Protein AF-A0A928JNK0-F1 (afdb_monomer_lite)

Radius of gyration: 37.3 Å; chains: 1; bounding box: 68×47×113 Å

Foldseek 3Di:
DDDDDDDDDDDDDDDDDDDDPDDDDDDAAFAKEKEADPPPQPFKFKWFAADPVGTQDDPPHHTFDDDDPRMTMDTGNYDGQWMKIHPVPDIDDIGGDPGHQWYQYPVVRDIAGHDPVQDDKDKDKPDDAPFEWADLKDKIKIAIDSFPWKWKDKPPDDTDIDPGMDIDIDRNPPDAQGKIKMKMWGDDSHGIDIDIGIYHHHHQQPPDDDDPLVQDPPQLLNFWHACVVVAPAEAFDDDQAADCVRPAPSQWGIADAPPLDPQQVDEPSLLDAFAAWGTKGWYDYPPDIDIDTDTDDCSCPAPVVSCNNVVPNQQLVDFAKDKDFDDDDSGAFAFQAAPVRAHVVNPPDTDPHGGFKMFMATSNRPAARDIWGADSNRHTDPPPRDHDPDDHDHYDDDNDPWRKHFHYGDDPPGPDDSCLSNDNPTRIDTD

Structure (mmCIF, N/CA/C/O backbone):
data_AF-A0A928JNK0-F1
#
_entry.id   AF-A0A928JNK0-F1
#
loop_
_atom_site.group_PDB
_atom_site.id
_atom_site.type_symbol
_atom_site.label_atom_id
_atom_site.label_alt_id
_atom_site.label_comp_id
_atom_site.label_asym_id
_atom_site.label_entity_id
_atom_site.label_seq_id
_atom_site.pdbx_PDB_ins_code
_atom_site.Cartn_x
_atom_site.Cartn_y
_atom_site.Cartn_z
_atom_site.occupancy
_atom_site.B_iso_or_equiv
_atom_site.auth_seq_id
_atom_site.auth_comp_id
_atom_site.auth_asym_id
_atom_site.auth_atom_id
_atom_site.pdbx_PDB_model_num
ATOM 1 N N . MET A 1 1 ? -33.265 -13.359 -63.920 1.00 35.47 1 MET A N 1
ATOM 2 C CA . MET A 1 1 ? -31.984 -13.894 -64.437 1.00 35.47 1 MET A CA 1
ATOM 3 C C . MET A 1 1 ? -31.058 -12.708 -64.738 1.00 35.47 1 MET A C 1
ATOM 5 O O . MET A 1 1 ? -31.478 -11.873 -65.519 1.00 35.47 1 MET A O 1
ATOM 9 N N . LYS A 1 2 ? -29.859 -12.651 -64.113 1.00 33.97 2 LYS A N 1
ATOM 10 C CA . LYS A 1 2 ? -28.706 -11.711 -64.318 1.00 33.97 2 LYS A CA 1
ATOM 11 C C . LYS A 1 2 ? -28.911 -10.225 -63.901 1.00 33.97 2 LYS A C 1
ATOM 13 O O . LYS A 1 2 ? -29.738 -9.545 -64.480 1.00 33.97 2 LYS A O 1
ATOM 18 N N . ARG A 1 3 ? -28.343 -9.782 -62.752 1.00 37.47 3 ARG A N 1
ATOM 19 C CA . ARG A 1 3 ? -27.064 -9.019 -62.521 1.00 37.47 3 ARG A CA 1
ATOM 20 C C . ARG A 1 3 ? -27.036 -7.651 -63.251 1.00 37.47 3 ARG A C 1
ATOM 22 O O . ARG A 1 3 ? -27.252 -7.631 -64.451 1.00 37.47 3 ARG A O 1
ATOM 29 N N . THR A 1 4 ? -26.735 -6.492 -62.635 1.00 39.19 4 THR A N 1
ATOM 30 C CA . THR A 1 4 ? -25.387 -6.052 -62.173 1.00 39.19 4 THR A CA 1
ATOM 31 C C . THR A 1 4 ? -25.440 -4.692 -61.416 1.00 39.19 4 THR A C 1
ATOM 33 O O . THR A 1 4 ? -26.405 -3.948 -61.537 1.00 39.19 4 THR A O 1
ATOM 36 N N . LYS A 1 5 ? -24.389 -4.415 -60.623 1.00 38.41 5 LYS A N 1
ATOM 37 C CA . LYS A 1 5 ? -24.141 -3.331 -59.645 1.00 38.41 5 LYS A CA 1
ATOM 38 C C . LYS A 1 5 ? -23.676 -1.966 -60.227 1.00 38.41 5 LYS A C 1
ATOM 40 O O . LYS A 1 5 ? -22.937 -1.961 -61.199 1.00 38.41 5 LYS A O 1
ATOM 45 N N . LYS A 1 6 ? -23.997 -0.897 -59.464 1.00 36.81 6 LYS A N 1
ATOM 46 C CA . LYS A 1 6 ? -23.219 0.303 -59.016 1.00 36.81 6 LYS A CA 1
ATOM 47 C C . LYS A 1 6 ? -22.520 1.246 -60.025 1.00 36.81 6 LYS A C 1
ATOM 49 O O . LYS A 1 6 ? -21.613 0.835 -60.735 1.00 36.81 6 LYS A O 1
ATOM 54 N N . ILE A 1 7 ? -22.828 2.548 -59.906 1.00 36.44 7 ILE A N 1
ATOM 55 C CA . ILE A 1 7 ? -22.055 3.725 -60.370 1.00 36.44 7 ILE A CA 1
ATOM 56 C C . ILE A 1 7 ? -22.178 4.847 -59.305 1.00 36.44 7 ILE A C 1
ATOM 58 O O . ILE A 1 7 ? -23.205 4.885 -58.624 1.00 36.44 7 ILE A O 1
ATOM 62 N N . LEU A 1 8 ? -21.180 5.761 -59.269 1.00 30.17 8 LEU A N 1
ATOM 63 C CA . LEU A 1 8 ? -21.179 7.190 -58.833 1.00 30.17 8 LEU A CA 1
ATOM 64 C C . LEU A 1 8 ? -20.460 7.471 -57.478 1.00 30.17 8 LEU A C 1
ATOM 66 O O . LEU A 1 8 ? -20.772 6.789 -56.513 1.00 30.17 8 LEU A O 1
ATOM 70 N N . SER A 1 9 ? -19.561 8.457 -57.257 1.00 30.89 9 SER A N 1
ATOM 71 C CA . SER A 1 9 ? -18.823 9.485 -58.044 1.00 30.89 9 SER A CA 1
ATOM 72 C C . SER A 1 9 ? -17.983 10.380 -57.080 1.00 30.89 9 SER A C 1
ATOM 74 O O . SER A 1 9 ? -18.161 10.263 -55.872 1.00 30.89 9 SER A O 1
ATOM 76 N N . LEU A 1 10 ? -17.208 11.329 -57.653 1.00 27.27 10 LEU A N 1
ATOM 77 C CA . LEU A 1 10 ? -16.464 12.511 -57.128 1.00 27.27 10 LEU A CA 1
ATOM 78 C C . LEU A 1 10 ? -14.962 12.268 -56.854 1.00 27.27 10 LEU A C 1
ATOM 80 O O . LEU A 1 10 ? -14.635 11.466 -55.996 1.00 27.27 10 LEU A O 1
ATOM 84 N N . LEU A 1 11 ? -13.961 12.839 -57.555 1.00 28.47 11 LEU A N 1
ATOM 85 C CA . LEU A 1 11 ? -13.757 14.130 -58.262 1.00 28.47 11 LEU A CA 1
ATOM 86 C C . LEU A 1 11 ? -13.839 15.361 -57.336 1.00 28.47 11 LEU A C 1
ATOM 88 O O . LEU A 1 11 ? -14.940 15.840 -57.097 1.00 28.47 11 LEU A O 1
ATOM 92 N N . LEU A 1 12 ? -12.691 15.887 -56.871 1.00 26.97 12 LEU A N 1
ATOM 93 C CA . LEU A 1 12 ? -12.174 17.223 -57.238 1.00 26.97 12 LEU A CA 1
ATOM 94 C C . LEU A 1 12 ? -10.799 17.504 -56.592 1.00 26.97 12 LEU A C 1
ATOM 96 O O . LEU A 1 12 ? -10.589 17.258 -55.409 1.00 26.97 12 LEU A O 1
ATOM 100 N N . ALA A 1 13 ? -9.878 18.042 -57.388 1.00 29.48 13 ALA A N 1
ATOM 101 C CA . ALA A 1 13 ? -8.554 18.496 -56.988 1.00 29.48 13 ALA A CA 1
ATOM 102 C C . ALA A 1 13 ? -8.532 20.009 -56.680 1.00 29.48 13 ALA A C 1
ATOM 104 O O . ALA A 1 13 ? -9.313 20.767 -57.250 1.00 29.48 13 ALA A O 1
ATOM 105 N N . LEU A 1 14 ? -7.505 20.408 -55.919 1.00 26.11 14 LEU A N 1
ATOM 106 C CA . LEU A 1 14 ? -6.752 21.667 -56.035 1.00 26.11 14 LEU A CA 1
ATOM 107 C C . LEU A 1 14 ? -7.222 22.905 -55.234 1.00 26.11 14 LEU A C 1
ATOM 109 O O . LEU A 1 14 ? -7.941 23.762 -55.738 1.00 26.11 14 LEU A O 1
ATOM 113 N N . VAL A 1 15 ? -6.631 23.079 -54.043 1.00 31.33 15 VAL A N 1
ATOM 114 C CA . VAL A 1 15 ? -6.202 24.389 -53.512 1.00 31.33 15 VAL A CA 1
ATOM 115 C C . VAL A 1 15 ? -4.760 24.246 -52.988 1.00 31.33 15 VAL A C 1
ATOM 117 O O . VAL A 1 15 ? -4.517 23.610 -51.969 1.00 31.33 15 VAL A O 1
ATOM 120 N N . LEU A 1 16 ? -3.808 24.806 -53.742 1.00 30.39 16 LEU A N 1
ATOM 121 C CA . LEU A 1 16 ? -2.449 25.237 -53.346 1.00 30.39 16 LEU A CA 1
ATOM 122 C C . LEU A 1 16 ? -2.613 26.541 -52.518 1.00 30.39 16 LEU A C 1
ATOM 124 O O . LEU A 1 16 ? -3.486 27.329 -52.862 1.00 30.39 16 LEU A O 1
ATOM 128 N N . VAL A 1 17 ? -1.901 26.890 -51.436 1.00 31.12 17 VAL A N 1
ATOM 129 C CA . VAL A 1 17 ? -0.457 26.894 -51.140 1.00 31.12 17 VAL A CA 1
ATOM 130 C C . VAL A 1 17 ? -0.279 26.970 -49.608 1.00 31.12 17 VAL A C 1
ATOM 132 O O . VAL A 1 17 ? -0.845 27.860 -48.977 1.00 31.12 17 VAL A O 1
ATOM 135 N N . VAL A 1 18 ? 0.555 26.106 -49.020 1.00 33.19 18 VAL A N 1
ATOM 136 C CA . VAL A 1 18 ? 1.196 26.343 -47.712 1.00 33.19 18 VAL A CA 1
ATOM 137 C C . VAL A 1 18 ? 2.640 26.744 -47.989 1.00 33.19 18 VAL A C 1
ATOM 139 O O . VAL A 1 18 ? 3.392 25.992 -48.604 1.00 33.19 18 VAL A O 1
ATOM 142 N N . SER A 1 19 ? 3.017 27.939 -47.544 1.00 42.28 19 SER A N 1
ATOM 143 C CA . SER A 1 19 ? 4.398 28.413 -47.533 1.00 42.28 19 SER A CA 1
ATOM 144 C C . SER A 1 19 ? 5.051 27.975 -46.224 1.00 42.28 19 SER A C 1
ATOM 146 O O . SER A 1 19 ? 4.838 28.601 -45.190 1.00 42.28 19 SER A O 1
ATOM 148 N N . ALA A 1 20 ? 5.862 26.923 -46.267 1.00 33.75 20 ALA A N 1
ATOM 149 C CA . ALA A 1 20 ? 6.844 26.630 -45.231 1.00 33.75 20 ALA A CA 1
ATOM 150 C C . ALA A 1 20 ? 8.134 26.195 -45.927 1.00 33.75 20 ALA A C 1
ATOM 152 O O . ALA A 1 20 ? 8.242 25.092 -46.458 1.00 33.75 20 ALA A O 1
ATOM 153 N N . VAL A 1 21 ? 9.095 27.114 -45.978 1.00 40.09 21 VAL A N 1
ATOM 154 C CA . VAL A 1 21 ? 10.462 26.825 -46.405 1.00 40.09 21 VAL A CA 1
ATOM 155 C C . VAL A 1 21 ? 11.101 26.022 -45.276 1.00 40.09 21 VAL A C 1
ATOM 157 O O . VAL A 1 21 ? 11.567 26.592 -44.293 1.00 40.09 21 VAL A O 1
ATOM 160 N N . ALA A 1 22 ? 11.066 24.697 -45.389 1.00 35.72 22 ALA A N 1
ATOM 161 C CA . ALA A 1 22 ? 11.934 23.827 -44.615 1.00 35.72 22 ALA A CA 1
ATOM 162 C C . ALA A 1 22 ? 13.288 23.777 -45.327 1.00 35.72 22 ALA A C 1
ATOM 164 O O . ALA A 1 22 ? 13.383 23.397 -46.495 1.00 35.72 22 ALA A O 1
ATOM 165 N N . SER A 1 23 ? 14.325 24.226 -44.629 1.00 33.88 23 SER A N 1
ATOM 166 C CA . SER A 1 23 ? 15.715 24.121 -45.048 1.00 33.88 23 SER A CA 1
ATOM 167 C C . SER A 1 23 ? 16.048 22.666 -45.385 1.00 33.88 23 SER A C 1
ATOM 169 O O . SER A 1 23 ? 16.068 21.813 -44.503 1.00 33.88 23 SER A O 1
ATOM 171 N N . LEU A 1 24 ? 16.306 22.387 -46.663 1.00 30.36 24 LEU A N 1
ATOM 172 C CA . LEU A 1 24 ? 16.830 21.103 -47.113 1.00 30.36 24 LEU A CA 1
ATOM 173 C C . LEU A 1 24 ? 18.292 20.993 -46.673 1.00 30.36 24 LEU A C 1
ATOM 175 O O . LEU A 1 24 ? 19.160 21.700 -47.187 1.00 30.36 24 LEU A O 1
ATOM 179 N N . THR A 1 25 ? 18.576 20.086 -45.744 1.00 31.62 25 THR A N 1
ATOM 180 C CA . THR A 1 25 ? 19.878 19.427 -45.720 1.00 31.62 25 THR A CA 1
ATOM 181 C C . THR A 1 25 ? 19.952 18.527 -46.952 1.00 31.62 25 THR A C 1
ATOM 183 O O . THR A 1 25 ? 19.058 17.727 -47.221 1.00 31.62 25 THR A O 1
ATOM 186 N N . VAL A 1 26 ? 21.004 18.698 -47.748 1.00 30.39 26 VAL A N 1
ATOM 187 C CA . VAL A 1 26 ? 21.336 17.787 -48.846 1.00 30.39 26 VAL A CA 1
ATOM 188 C C . VAL A 1 26 ? 21.611 16.406 -48.248 1.00 30.39 26 VAL A C 1
ATOM 190 O O . VAL A 1 26 ? 22.567 16.258 -47.492 1.00 30.39 26 VAL A O 1
ATOM 193 N N . SER A 1 27 ? 20.796 15.407 -48.595 1.00 35.88 27 SER A N 1
ATOM 194 C CA . SER A 1 27 ? 21.244 14.013 -48.576 1.00 35.88 27 SER A CA 1
ATOM 195 C C . SER A 1 27 ? 21.870 13.716 -49.936 1.00 35.88 27 SER A C 1
ATOM 197 O O . SER A 1 27 ? 21.255 13.962 -50.975 1.00 35.88 27 SER A O 1
ATOM 199 N N . ALA A 1 28 ? 23.118 13.265 -49.932 1.00 35.50 28 ALA A N 1
ATOM 200 C CA . ALA A 1 28 ? 23.854 12.824 -51.109 1.00 35.50 28 ALA A CA 1
ATOM 201 C C . ALA A 1 28 ? 24.335 11.383 -50.869 1.00 35.50 28 ALA A C 1
ATOM 203 O O . ALA A 1 28 ? 24.699 11.062 -49.741 1.00 35.50 28 ALA A O 1
ATOM 204 N N . ALA A 1 29 ? 24.402 10.588 -51.946 1.00 39.19 29 ALA A N 1
ATOM 205 C CA . ALA A 1 29 ? 24.684 9.141 -52.012 1.00 39.19 29 ALA A CA 1
ATOM 206 C C . ALA A 1 29 ? 23.471 8.228 -51.726 1.00 39.19 29 ALA A C 1
ATOM 208 O O . ALA A 1 29 ? 22.591 8.570 -50.943 1.00 39.19 29 ALA A O 1
ATOM 209 N N . GLY A 1 30 ? 23.376 7.133 -52.489 1.00 56.59 30 GLY A N 1
ATOM 210 C CA . GLY A 1 30 ? 22.155 6.355 -52.701 1.00 56.59 30 GLY A CA 1
ATOM 211 C C . GLY A 1 30 ? 21.660 5.656 -51.439 1.00 56.59 30 GLY A C 1
ATOM 212 O O . GLY A 1 30 ? 22.427 5.004 -50.750 1.00 56.59 30 GLY A O 1
ATOM 213 N N . ASP A 1 31 ? 20.373 5.813 -51.160 1.00 75.38 31 ASP A N 1
ATOM 214 C CA . ASP A 1 31 ? 19.488 4.911 -50.426 1.00 75.38 31 ASP A CA 1
ATOM 215 C C . ASP A 1 31 ? 20.121 3.638 -49.810 1.00 75.38 31 ASP A C 1
ATOM 217 O O . ASP A 1 31 ? 20.503 2.704 -50.523 1.00 75.38 31 ASP A O 1
ATOM 221 N N . THR A 1 32 ? 20.185 3.607 -48.472 1.00 86.50 32 THR A N 1
ATOM 222 C CA . THR A 1 32 ? 20.810 2.561 -47.642 1.00 86.50 32 THR A CA 1
ATOM 223 C C . THR A 1 32 ? 20.149 1.188 -47.803 1.00 86.50 32 THR A C 1
ATOM 225 O O . THR A 1 32 ? 18.921 1.070 -47.798 1.00 86.50 32 THR A O 1
ATOM 228 N N . VAL A 1 33 ? 20.983 0.146 -47.870 1.00 90.75 33 VAL A N 1
ATOM 229 C CA . VAL A 1 33 ? 20.588 -1.268 -47.844 1.00 90.75 33 VAL A CA 1
ATOM 230 C C . VAL A 1 33 ? 20.939 -1.904 -46.500 1.00 90.75 33 VAL A C 1
ATOM 232 O O . VAL A 1 33 ? 21.966 -1.574 -45.894 1.00 90.75 33 VAL A O 1
ATOM 235 N N . TYR A 1 34 ? 20.103 -2.840 -46.054 1.00 92.56 34 TYR A N 1
ATOM 236 C CA . TYR A 1 34 ? 20.255 -3.532 -44.780 1.00 92.56 34 TYR A CA 1
ATOM 237 C C . TYR A 1 34 ? 20.351 -5.040 -44.976 1.00 92.56 34 TYR A C 1
ATOM 239 O O . TYR A 1 34 ? 19.855 -5.601 -45.956 1.00 92.56 34 TYR A O 1
ATOM 247 N N . VAL A 1 35 ? 20.989 -5.704 -44.022 1.00 95.38 35 VAL A N 1
ATOM 248 C CA . VAL A 1 35 ? 21.087 -7.159 -43.998 1.00 95.38 35 VAL A CA 1
ATOM 249 C C . VAL A 1 35 ? 20.994 -7.672 -42.565 1.00 95.38 35 VAL A C 1
ATOM 251 O O . VAL A 1 35 ? 21.669 -7.135 -41.685 1.00 95.38 35 VAL A O 1
ATOM 254 N N . ARG A 1 36 ? 20.177 -8.704 -42.323 1.00 94.81 36 ARG A N 1
ATOM 255 C CA . ARG A 1 36 ? 20.160 -9.455 -41.057 1.00 94.81 36 ARG A CA 1
ATOM 256 C C . ARG A 1 36 ? 20.930 -10.754 -41.239 1.00 94.81 36 ARG A C 1
ATOM 258 O O . ARG A 1 36 ? 20.674 -11.509 -42.178 1.00 94.81 36 ARG A O 1
ATOM 265 N N . VAL A 1 37 ? 21.887 -11.005 -40.352 1.00 94.19 37 VAL A N 1
ATOM 266 C CA . VAL A 1 37 ? 22.754 -12.188 -40.402 1.00 94.19 37 VAL A CA 1
ATOM 267 C C . VAL A 1 37 ? 22.601 -13.033 -39.133 1.00 94.19 37 VAL A C 1
ATOM 269 O O . VAL A 1 37 ? 22.407 -12.469 -38.053 1.00 94.19 37 VAL A O 1
ATOM 272 N N . PRO A 1 38 ? 22.732 -14.372 -39.212 1.00 90.38 38 PRO A N 1
ATOM 273 C CA . PRO A 1 38 ? 22.778 -15.206 -38.017 1.00 90.38 38 PRO A CA 1
ATOM 274 C C . PRO A 1 38 ? 24.017 -14.879 -37.177 1.00 90.38 38 PRO A C 1
ATOM 276 O O . PRO A 1 38 ? 25.054 -14.466 -37.699 1.00 90.38 38 PRO A O 1
ATOM 279 N N . SER A 1 39 ? 23.947 -15.125 -35.867 1.00 86.00 39 SER A N 1
ATOM 280 C CA . SER A 1 39 ? 25.009 -14.766 -34.909 1.00 86.00 39 SER A CA 1
ATOM 281 C C . SER A 1 39 ? 26.390 -15.358 -35.235 1.00 86.00 39 SER A C 1
ATOM 283 O O . SER A 1 39 ? 27.415 -14.792 -34.857 1.00 86.00 39 SER A O 1
ATOM 285 N N . SER A 1 40 ? 26.437 -16.472 -35.969 1.00 89.31 40 SER A N 1
ATOM 286 C CA . SER A 1 40 ? 27.665 -17.138 -36.415 1.00 89.31 40 SER A CA 1
ATOM 287 C C . SER A 1 40 ? 28.271 -16.567 -37.705 1.00 89.31 40 SER A C 1
ATOM 289 O O . SER A 1 40 ? 29.380 -16.957 -38.068 1.00 89.31 40 SER A O 1
ATOM 291 N N . TYR A 1 41 ? 27.581 -15.660 -38.407 1.00 91.94 41 TYR A N 1
ATOM 292 C CA . TYR A 1 41 ? 27.995 -15.182 -39.732 1.00 91.94 41 TYR A CA 1
ATOM 293 C C . TYR A 1 41 ? 29.171 -14.196 -39.689 1.00 91.94 41 TYR A C 1
ATOM 295 O O . TYR A 1 41 ? 29.919 -14.088 -40.663 1.00 91.94 41 TYR A O 1
ATOM 303 N N . GLY A 1 42 ? 29.360 -13.496 -38.566 1.00 92.44 42 GLY A N 1
ATOM 304 C CA . GLY A 1 42 ? 30.322 -12.398 -38.448 1.00 92.44 42 GLY A CA 1
ATOM 305 C C . GLY A 1 42 ? 29.901 -11.150 -39.236 1.00 92.44 42 GLY A C 1
ATOM 306 O O . GLY A 1 42 ? 28.784 -11.067 -39.740 1.00 92.44 42 GLY A O 1
ATOM 307 N N . THR A 1 43 ? 30.795 -10.161 -39.334 1.00 95.62 43 THR A N 1
ATOM 308 C CA . THR A 1 43 ? 30.509 -8.892 -40.027 1.00 95.62 43 THR A CA 1
ATOM 309 C C . THR A 1 43 ? 30.413 -9.101 -41.545 1.00 95.62 43 THR A C 1
ATOM 311 O O . THR A 1 43 ? 31.413 -9.492 -42.156 1.00 95.62 43 THR A O 1
ATOM 314 N N . PRO A 1 44 ? 29.258 -8.820 -42.180 1.00 97.75 44 PRO A N 1
ATOM 315 C CA . PRO A 1 44 ? 29.111 -8.928 -43.624 1.00 97.75 44 PRO A CA 1
ATOM 316 C C . PRO A 1 44 ? 29.773 -7.749 -44.357 1.00 97.75 44 PRO A C 1
ATOM 318 O O . PRO A 1 44 ? 29.837 -6.627 -43.856 1.00 97.75 44 PRO A O 1
ATOM 321 N N . ASN A 1 45 ? 30.213 -8.004 -45.585 1.00 98.06 45 ASN A N 1
ATOM 322 C CA . ASN A 1 45 ? 30.535 -7.020 -46.608 1.00 98.06 45 ASN A CA 1
ATOM 323 C C . ASN A 1 45 ? 29.366 -6.900 -47.593 1.00 98.06 45 ASN A C 1
ATOM 325 O O . ASN A 1 45 ? 28.747 -7.910 -47.944 1.00 98.06 45 ASN A O 1
ATOM 329 N N . CYS A 1 46 ? 29.128 -5.687 -48.093 1.00 97.31 46 CYS A N 1
ATOM 330 C CA . CYS A 1 46 ? 28.193 -5.405 -49.179 1.00 97.31 46 CYS A CA 1
ATOM 331 C C . CYS A 1 46 ? 28.962 -5.114 -50.475 1.00 97.31 46 CYS A C 1
ATOM 333 O O . CYS A 1 46 ? 29.839 -4.245 -50.502 1.00 97.31 46 CYS A O 1
ATOM 335 N N . TYR A 1 47 ? 28.637 -5.838 -51.546 1.00 97.12 47 TYR A N 1
ATOM 336 C CA . TYR A 1 47 ? 29.155 -5.606 -52.895 1.00 97.12 47 TYR A CA 1
ATOM 337 C C . TYR A 1 47 ? 27.993 -5.326 -53.850 1.00 97.12 47 TYR A C 1
ATOM 339 O O . TYR A 1 47 ? 27.108 -6.166 -53.989 1.00 97.12 47 TYR A O 1
ATOM 347 N N . MET A 1 48 ? 27.995 -4.164 -54.512 1.00 95.44 48 MET A N 1
ATOM 348 C CA . MET A 1 48 ? 26.908 -3.718 -55.395 1.00 95.44 48 MET A CA 1
ATOM 349 C C . MET A 1 48 ? 27.419 -3.311 -56.783 1.00 95.44 48 MET A C 1
ATOM 351 O O . MET A 1 48 ? 28.505 -2.734 -56.908 1.00 95.44 48 MET A O 1
ATOM 355 N N . TRP A 1 49 ? 26.646 -3.614 -57.836 1.00 95.50 49 TRP A N 1
ATOM 356 C CA . TRP A 1 49 ? 27.035 -3.330 -59.226 1.00 95.50 49 TRP A CA 1
ATOM 357 C C . TRP A 1 49 ? 25.854 -3.187 -60.201 1.00 95.50 49 TRP A C 1
ATOM 359 O O . TRP A 1 49 ? 24.767 -3.736 -60.004 1.00 95.50 49 TRP A O 1
ATOM 369 N N . ASN A 1 50 ? 26.105 -2.490 -61.314 1.00 93.38 50 ASN A N 1
ATOM 370 C CA . ASN A 1 50 ? 25.241 -2.458 -62.506 1.00 93.38 50 ASN A CA 1
ATOM 371 C C . ASN A 1 50 ? 25.823 -3.289 -63.660 1.00 93.38 50 ASN A C 1
ATOM 373 O O . ASN A 1 50 ? 25.085 -3.857 -64.460 1.00 93.38 50 ASN A O 1
ATOM 377 N N . SER A 1 51 ? 27.155 -3.344 -63.767 1.00 92.69 51 SER A N 1
ATOM 378 C CA . SER A 1 51 ? 27.889 -4.105 -64.787 1.00 92.69 51 SER A CA 1
ATOM 379 C C . SER A 1 51 ? 29.325 -4.389 -64.326 1.00 92.69 51 SER A C 1
ATOM 381 O O . SER A 1 51 ? 29.764 -3.869 -63.303 1.00 92.69 51 SER A O 1
ATOM 383 N N . SER A 1 52 ? 30.093 -5.168 -65.095 1.00 86.75 52 SER A N 1
ATOM 384 C CA . SER A 1 52 ? 31.488 -5.517 -64.772 1.00 86.75 52 SER A CA 1
ATOM 385 C C . SER A 1 52 ? 32.474 -4.340 -64.770 1.00 86.75 52 SER A C 1
ATOM 387 O O . SER A 1 52 ? 33.625 -4.525 -64.383 1.00 86.75 52 SER A O 1
ATOM 389 N N . SER A 1 53 ? 32.064 -3.152 -65.210 1.00 90.06 53 SER A N 1
ATOM 390 C CA . SER A 1 53 ? 32.857 -1.916 -65.141 1.00 90.06 53 SER A CA 1
ATOM 391 C C . SER A 1 53 ? 32.182 -0.821 -64.310 1.00 90.06 53 SER A C 1
ATOM 393 O O . SER A 1 53 ? 32.662 0.309 -64.303 1.00 90.06 53 SER A O 1
ATOM 395 N N . ASP A 1 54 ? 31.046 -1.127 -63.678 1.00 92.69 54 ASP A N 1
ATOM 396 C CA . ASP A 1 54 ? 30.265 -0.187 -62.876 1.00 92.69 54 ASP A CA 1
ATOM 397 C C . ASP A 1 54 ? 29.874 -0.830 -61.542 1.00 92.69 54 ASP A C 1
ATOM 399 O O . ASP A 1 54 ? 28.757 -1.331 -61.370 1.00 92.69 54 ASP A O 1
ATOM 403 N N . GLN A 1 55 ? 30.844 -0.857 -60.632 1.00 94.06 55 GLN A N 1
ATOM 404 C CA . GLN A 1 55 ? 30.705 -1.303 -59.250 1.00 94.06 55 GLN A CA 1
ATOM 405 C C . GLN A 1 55 ? 30.832 -0.128 -58.288 1.00 94.06 55 GLN A C 1
ATOM 407 O O . GLN A 1 55 ? 31.482 0.866 -58.613 1.00 94.06 55 GLN A O 1
ATOM 412 N N . ASP A 1 56 ? 30.282 -0.278 -57.086 1.00 92.25 56 ASP A N 1
ATOM 413 C CA . ASP A 1 56 ? 30.513 0.686 -56.008 1.00 92.25 56 ASP A CA 1
ATOM 414 C C . ASP A 1 56 ? 31.975 0.669 -55.549 1.00 92.25 56 ASP A C 1
ATOM 416 O O . ASP A 1 56 ? 32.689 1.670 -55.587 1.00 92.25 56 ASP A O 1
ATOM 420 N N . VAL A 1 57 ? 32.453 -0.528 -55.207 1.00 93.56 57 VAL A N 1
ATOM 421 C CA . VAL A 1 57 ? 33.843 -0.815 -54.852 1.00 93.56 57 VAL A CA 1
ATOM 422 C C . VAL A 1 57 ? 34.248 -2.178 -55.414 1.00 93.56 57 VAL A C 1
ATOM 424 O O . VAL A 1 57 ? 33.402 -2.995 -55.779 1.00 93.56 57 VAL A O 1
ATOM 427 N N . ALA A 1 58 ? 35.553 -2.446 -55.489 1.00 95.00 58 ALA A N 1
ATOM 428 C CA . ALA A 1 58 ? 36.049 -3.748 -55.924 1.00 95.00 58 ALA A CA 1
ATOM 429 C C . ALA A 1 58 ? 35.599 -4.876 -54.975 1.00 95.00 58 ALA A C 1
ATOM 431 O O . ALA A 1 58 ? 35.416 -4.674 -53.774 1.00 95.00 58 ALA A O 1
ATOM 432 N N . TRP A 1 59 ? 35.463 -6.085 -55.521 1.00 94.75 59 TRP A N 1
ATOM 433 C CA . TRP A 1 59 ? 35.239 -7.298 -54.732 1.00 94.75 59 TRP A CA 1
ATOM 434 C C . TRP A 1 59 ? 36.311 -7.435 -53.623 1.00 94.75 59 TRP A C 1
ATOM 436 O O . TRP A 1 59 ? 37.490 -7.228 -53.930 1.00 94.75 59 TRP A O 1
ATOM 446 N N . PRO A 1 60 ? 35.964 -7.789 -52.363 1.00 96.19 60 PRO A N 1
ATOM 447 C CA . PRO A 1 60 ? 34.689 -8.343 -51.884 1.00 96.19 60 PRO A CA 1
ATOM 448 C C . PRO A 1 60 ? 33.655 -7.326 -51.378 1.00 96.19 60 PRO A C 1
ATOM 450 O O . PRO A 1 60 ? 32.744 -7.704 -50.646 1.00 96.19 60 PRO A O 1
ATOM 453 N N . GLY A 1 61 ? 33.755 -6.049 -51.742 1.00 96.19 61 GLY A N 1
ATOM 454 C CA . GLY A 1 61 ? 32.845 -5.033 -51.215 1.00 96.19 61 GLY A CA 1
ATOM 455 C C . GLY A 1 61 ? 33.404 -4.300 -49.996 1.00 96.19 61 GLY A C 1
ATOM 456 O O . GLY A 1 61 ? 34.599 -4.355 -49.700 1.00 96.19 61 GLY A O 1
ATOM 457 N N . THR A 1 62 ? 32.528 -3.594 -49.284 1.00 96.00 62 THR A N 1
ATOM 458 C CA . THR A 1 62 ? 32.857 -2.864 -48.050 1.00 96.00 62 THR A CA 1
ATOM 459 C C . THR A 1 62 ? 32.179 -3.510 -46.849 1.00 96.00 62 THR A C 1
ATOM 461 O O . THR A 1 62 ? 31.005 -3.865 -46.928 1.00 96.00 62 THR A O 1
ATOM 464 N N . ALA A 1 63 ? 32.905 -3.628 -45.735 1.00 97.12 63 ALA A N 1
ATOM 465 C CA . ALA A 1 63 ? 32.346 -4.088 -44.467 1.00 97.12 63 ALA A CA 1
ATOM 466 C C . ALA A 1 63 ? 31.188 -3.182 -44.023 1.00 97.12 63 ALA A C 1
ATOM 468 O O . ALA A 1 63 ? 31.309 -1.956 -44.026 1.00 97.12 63 ALA A O 1
ATOM 469 N N . MET A 1 64 ? 30.067 -3.792 -43.656 1.00 96.69 64 MET A N 1
ATOM 470 C CA . MET A 1 64 ? 28.850 -3.083 -43.273 1.00 96.69 64 MET A CA 1
ATOM 471 C C . MET A 1 64 ? 28.906 -2.615 -41.811 1.00 96.69 64 MET A C 1
ATOM 473 O O . MET A 1 64 ? 29.625 -3.181 -40.984 1.00 96.69 64 MET A O 1
ATOM 477 N N . THR A 1 65 ? 28.119 -1.590 -41.478 1.00 93.19 65 THR A N 1
ATOM 478 C CA . THR A 1 65 ? 28.053 -1.018 -40.121 1.00 93.19 65 THR A CA 1
ATOM 479 C C . THR A 1 65 ? 26.998 -1.739 -39.289 1.00 93.19 65 THR A C 1
ATOM 481 O O . THR A 1 65 ? 25.864 -1.873 -39.737 1.00 93.19 65 THR A O 1
ATOM 484 N N . ALA A 1 66 ? 27.339 -2.190 -38.080 1.00 88.62 66 ALA A N 1
ATOM 485 C CA . ALA A 1 66 ? 26.387 -2.848 -37.182 1.00 88.62 66 ALA A CA 1
ATOM 486 C C . ALA A 1 66 ? 25.384 -1.848 -36.577 1.00 88.62 66 ALA A C 1
ATOM 488 O O . ALA A 1 66 ? 25.789 -0.775 -36.126 1.00 88.62 66 ALA A O 1
ATOM 489 N N . LEU A 1 67 ? 24.103 -2.227 -36.522 1.00 79.94 67 LEU A N 1
ATOM 490 C CA . LEU A 1 67 ? 23.026 -1.449 -35.891 1.00 79.94 67 LEU A CA 1
ATOM 491 C C . LEU A 1 67 ? 22.497 -2.074 -34.586 1.00 79.94 67 LEU A C 1
ATOM 493 O O . LEU A 1 67 ? 21.943 -1.357 -33.760 1.00 79.94 67 LEU A O 1
ATOM 497 N N . GLY A 1 68 ? 22.701 -3.379 -34.381 1.00 77.88 68 GLY A N 1
ATOM 498 C CA . GLY A 1 68 ? 22.123 -4.151 -33.271 1.00 77.88 68 GLY A CA 1
ATOM 499 C C . GLY A 1 68 ? 21.329 -5.353 -33.789 1.00 77.88 68 GLY A C 1
ATOM 500 O O . GLY A 1 68 ? 21.039 -5.417 -34.980 1.00 77.88 68 GLY A O 1
ATOM 501 N N . ASP A 1 69 ? 21.051 -6.336 -32.927 1.00 80.50 69 ASP A N 1
ATOM 502 C CA . ASP A 1 69 ? 20.194 -7.504 -33.219 1.00 80.50 69 ASP A CA 1
ATOM 503 C C . ASP A 1 69 ? 20.499 -8.240 -34.543 1.00 80.50 69 ASP A C 1
ATOM 505 O O . ASP A 1 69 ? 19.615 -8.718 -35.249 1.00 80.50 69 ASP A O 1
ATOM 509 N N . GLY A 1 70 ? 21.786 -8.326 -34.900 1.00 86.25 70 GLY A N 1
ATOM 510 C CA . GLY A 1 70 ? 22.247 -8.995 -36.123 1.00 86.25 70 GLY A CA 1
ATOM 511 C C . GLY A 1 70 ? 22.013 -8.211 -37.421 1.00 86.25 70 GLY A C 1
ATOM 512 O O . GLY A 1 70 ? 22.278 -8.751 -38.494 1.00 86.25 70 GLY A O 1
ATOM 513 N N . VAL A 1 71 ? 21.555 -6.955 -37.348 1.00 91.19 71 VAL A N 1
ATOM 514 C CA . VAL A 1 71 ? 21.307 -6.083 -38.505 1.00 91.19 71 VAL A CA 1
ATOM 515 C C . VAL A 1 71 ? 22.513 -5.189 -38.800 1.00 91.19 71 VAL A C 1
ATOM 517 O O . VAL A 1 71 ? 23.090 -4.556 -37.908 1.00 91.19 71 VAL A O 1
ATOM 520 N N . TYR A 1 72 ? 22.876 -5.114 -40.080 1.00 93.62 72 TYR A N 1
ATOM 521 C CA . TYR A 1 72 ? 23.967 -4.298 -40.605 1.00 93.62 72 TYR A CA 1
ATOM 522 C C . TYR A 1 72 ? 23.491 -3.412 -41.761 1.00 93.62 72 TYR A C 1
ATOM 524 O O . TYR A 1 72 ? 22.589 -3.794 -42.504 1.00 93.62 72 TYR A O 1
ATOM 532 N N . SER A 1 73 ? 24.124 -2.251 -41.948 1.00 92.81 73 SER A N 1
ATOM 533 C CA . SER A 1 73 ? 23.776 -1.268 -42.983 1.00 92.81 73 SER A CA 1
ATOM 534 C C . SER A 1 73 ? 24.946 -0.894 -43.898 1.00 92.81 73 SER A C 1
ATOM 536 O O . SER A 1 73 ? 26.116 -0.903 -43.497 1.00 92.81 73 SER A O 1
ATOM 538 N N . TYR A 1 74 ? 24.618 -0.548 -45.145 1.00 92.62 74 TYR A N 1
ATOM 539 C CA . TYR A 1 74 ? 25.544 0.021 -46.123 1.00 92.62 74 TYR A CA 1
ATOM 540 C C . TYR A 1 74 ? 24.850 1.085 -46.975 1.00 92.62 74 TYR A C 1
ATOM 542 O O . TYR A 1 74 ? 23.774 0.843 -47.518 1.00 92.62 74 TYR A O 1
ATOM 550 N N . THR A 1 75 ? 25.479 2.250 -47.113 1.00 91.12 75 THR A N 1
ATOM 551 C CA . THR A 1 75 ? 24.996 3.338 -47.971 1.00 91.12 75 THR A CA 1
ATOM 552 C C . THR A 1 75 ? 25.872 3.399 -49.223 1.00 91.12 75 THR A C 1
ATOM 554 O O . THR A 1 75 ? 27.028 3.824 -49.115 1.00 91.12 75 THR A O 1
ATOM 557 N N . PRO A 1 76 ? 25.377 2.953 -50.390 1.00 88.38 76 PRO A N 1
ATOM 558 C CA . PRO A 1 76 ? 26.165 2.959 -51.613 1.00 88.38 76 PRO A CA 1
ATOM 559 C C . PRO A 1 76 ? 26.432 4.372 -52.146 1.00 88.38 76 PRO A C 1
ATOM 561 O O . PRO A 1 76 ? 25.663 5.309 -51.921 1.00 88.38 76 PRO A O 1
ATOM 564 N N . SER A 1 77 ? 27.499 4.548 -52.932 1.00 87.62 77 SER A N 1
ATOM 565 C CA . SER A 1 77 ? 27.851 5.873 -53.484 1.00 87.62 77 SER A CA 1
ATOM 566 C C . SER A 1 77 ? 26.809 6.438 -54.466 1.00 87.62 77 SER A C 1
ATOM 568 O O . SER A 1 77 ? 26.752 7.649 -54.697 1.00 87.62 77 SER A O 1
ATOM 570 N N . LYS A 1 78 ? 25.971 5.565 -55.039 1.00 86.06 78 LYS A N 1
ATOM 571 C CA . LYS A 1 78 ? 24.888 5.845 -55.998 1.00 86.06 78 LYS A CA 1
ATOM 572 C C . LYS A 1 78 ? 23.942 4.636 -56.092 1.00 86.06 78 LYS A C 1
ATOM 574 O O . LYS A 1 78 ? 24.112 3.658 -55.377 1.00 86.06 78 LYS A O 1
ATOM 579 N N . SER A 1 79 ? 22.960 4.672 -56.992 1.00 85.75 79 SER A N 1
ATOM 580 C CA . SER A 1 79 ? 22.052 3.539 -57.225 1.00 85.75 79 SER A CA 1
ATOM 581 C C . SER A 1 79 ? 22.712 2.402 -58.020 1.00 85.75 79 SER A C 1
ATOM 583 O O . SER A 1 79 ? 23.351 2.640 -59.051 1.00 85.75 79 SER A O 1
ATOM 585 N N . PHE A 1 80 ? 22.483 1.164 -57.579 1.00 90.38 80 PHE A N 1
ATOM 586 C CA . PHE A 1 80 ? 22.931 -0.066 -58.239 1.00 90.38 80 PHE A CA 1
ATOM 587 C C . PHE A 1 80 ? 21.767 -1.040 -58.453 1.00 90.38 80 PHE A C 1
ATOM 589 O O . PHE A 1 80 ? 20.773 -0.977 -57.741 1.00 90.38 80 PHE A O 1
ATOM 596 N N . ALA A 1 81 ? 21.877 -1.936 -59.432 1.00 92.62 81 ALA A N 1
ATOM 597 C CA . ALA A 1 81 ? 20.836 -2.909 -59.760 1.00 92.62 81 ALA A CA 1
ATOM 598 C C . ALA A 1 81 ? 20.978 -4.233 -58.996 1.00 92.62 81 ALA A C 1
ATOM 600 O O . ALA A 1 81 ? 19.988 -4.941 -58.823 1.00 92.62 81 ALA A O 1
ATOM 601 N N . ASN A 1 82 ? 22.190 -4.579 -58.557 1.00 95.00 82 ASN A N 1
ATOM 602 C CA . ASN A 1 82 ? 22.486 -5.878 -57.957 1.00 95.00 82 ASN A CA 1
ATOM 603 C C . ASN A 1 82 ? 23.308 -5.737 -56.674 1.00 95.00 82 ASN A C 1
ATOM 605 O O . ASN A 1 82 ? 24.062 -4.771 -56.525 1.00 95.00 82 ASN A O 1
ATOM 609 N N . VAL A 1 83 ? 23.183 -6.722 -55.783 1.00 96.50 83 VAL A N 1
ATOM 610 C CA . VAL A 1 83 ? 23.889 -6.798 -54.500 1.00 96.50 83 VAL A CA 1
ATOM 611 C C . VAL A 1 83 ? 24.276 -8.238 -54.141 1.00 96.50 83 VAL A C 1
ATOM 613 O O . VAL A 1 83 ? 23.542 -9.184 -54.425 1.00 96.50 83 VAL A O 1
ATOM 616 N N . ILE A 1 84 ? 25.436 -8.399 -53.501 1.00 97.81 84 ILE A N 1
ATOM 617 C CA . ILE A 1 84 ? 25.880 -9.617 -52.813 1.00 97.81 84 ILE A CA 1
ATOM 618 C C . ILE A 1 84 ? 26.281 -9.252 -51.385 1.00 97.81 84 ILE A C 1
ATOM 620 O O . ILE A 1 84 ? 27.057 -8.314 -51.173 1.00 97.81 84 ILE A O 1
ATOM 624 N N . PHE A 1 85 ? 25.831 -10.061 -50.426 1.00 98.19 85 PHE A N 1
ATOM 625 C CA . PHE A 1 85 ? 26.331 -10.039 -49.052 1.00 98.19 85 PHE A CA 1
ATOM 626 C C . PHE A 1 85 ? 27.286 -11.212 -48.837 1.00 98.19 85 PHE A C 1
ATOM 628 O O . PHE A 1 85 ? 26.946 -12.357 -49.135 1.00 98.19 85 PHE A O 1
ATOM 635 N N . ASN A 1 86 ? 28.487 -10.950 -48.322 1.00 97.56 86 ASN A N 1
ATOM 636 C CA . ASN A 1 86 ? 29.506 -11.980 -48.088 1.00 97.56 86 ASN A CA 1
ATOM 637 C C . ASN A 1 86 ? 30.280 -11.728 -46.792 1.00 97.56 86 ASN A C 1
ATOM 639 O O . ASN A 1 86 ? 30.342 -10.600 -46.334 1.00 97.56 86 ASN A O 1
ATOM 643 N N . ASN A 1 87 ? 30.919 -12.745 -46.221 1.00 96.12 87 ASN A N 1
ATOM 644 C CA . ASN A 1 87 ? 31.831 -12.587 -45.074 1.00 96.12 87 ASN A CA 1
ATOM 645 C C . ASN A 1 87 ? 33.275 -13.016 -45.412 1.00 96.12 87 ASN A C 1
ATOM 647 O O . ASN A 1 87 ? 34.050 -13.400 -44.538 1.00 96.12 87 ASN A O 1
ATOM 651 N N . GLY A 1 88 ? 33.626 -13.031 -46.704 1.00 92.75 88 GLY A N 1
ATOM 652 C CA . GLY A 1 88 ? 34.898 -13.548 -47.218 1.00 92.75 88 GLY A CA 1
ATOM 653 C C . GLY A 1 88 ? 35.008 -15.080 -47.287 1.00 92.75 88 GLY A C 1
ATOM 654 O O . GLY A 1 88 ? 35.882 -15.575 -47.994 1.00 92.75 88 GLY A O 1
ATOM 655 N N . SER A 1 89 ? 34.126 -15.827 -46.611 1.00 91.69 89 SER A N 1
ATOM 656 C CA . SER A 1 89 ? 34.081 -17.303 -46.651 1.00 91.69 89 SER A CA 1
ATOM 657 C C . SER A 1 89 ? 32.801 -17.847 -47.298 1.00 91.69 89 SER A C 1
ATOM 659 O O . SER A 1 89 ? 32.846 -18.837 -48.023 1.00 91.69 89 SER A O 1
ATOM 661 N N . ALA A 1 90 ? 31.667 -17.192 -47.053 1.00 94.31 90 ALA A N 1
ATOM 662 C CA . ALA A 1 90 ? 30.351 -17.473 -47.614 1.00 94.31 90 ALA A CA 1
ATOM 663 C C . ALA A 1 90 ? 29.780 -16.211 -48.281 1.00 94.31 90 ALA A C 1
ATOM 665 O O . ALA A 1 90 ? 30.184 -15.091 -47.952 1.00 94.31 90 ALA A O 1
ATOM 666 N N . GLN A 1 91 ? 28.852 -16.401 -49.223 1.00 96.69 91 GLN A N 1
ATOM 667 C CA . GLN A 1 91 ? 28.171 -15.321 -49.939 1.00 96.69 91 GLN A CA 1
ATOM 668 C C . GLN A 1 91 ? 26.762 -15.730 -50.382 1.00 96.69 91 GLN A C 1
ATOM 670 O O . GLN A 1 91 ? 26.481 -16.921 -50.545 1.00 96.69 91 GLN A O 1
ATOM 675 N N . THR A 1 92 ? 25.904 -14.743 -50.632 1.00 97.50 92 THR A N 1
ATOM 676 C CA . THR A 1 92 ? 24.630 -14.933 -51.339 1.00 97.50 92 THR A CA 1
ATOM 677 C C . THR A 1 92 ? 24.852 -15.213 -52.832 1.00 97.50 92 THR A C 1
ATOM 679 O O . THR A 1 92 ? 25.947 -15.019 -53.361 1.00 97.50 92 THR A O 1
ATOM 682 N N . ALA A 1 93 ? 23.800 -15.643 -53.534 1.00 96.19 93 ALA A N 1
ATOM 683 C CA . ALA A 1 93 ? 23.756 -15.536 -54.993 1.00 96.19 93 ALA A CA 1
ATOM 684 C C . ALA A 1 93 ? 23.675 -14.058 -55.430 1.00 96.19 93 ALA A C 1
ATOM 686 O O . ALA A 1 93 ? 23.542 -13.167 -54.587 1.00 96.19 93 ALA A O 1
ATOM 687 N N . ASP A 1 94 ? 23.714 -13.809 -56.739 1.00 97.00 94 ASP A N 1
ATOM 688 C CA . ASP A 1 94 ? 23.477 -12.482 -57.309 1.00 97.00 94 ASP A CA 1
ATOM 689 C C . ASP A 1 94 ? 22.021 -12.067 -57.042 1.00 97.00 94 ASP A C 1
ATOM 691 O O . ASP A 1 94 ? 21.086 -12.626 -57.625 1.00 97.00 94 ASP A O 1
ATOM 695 N N . LEU A 1 95 ? 21.819 -11.105 -56.138 1.00 97.06 95 LEU A N 1
ATOM 696 C CA . LEU A 1 95 ? 20.496 -10.588 -55.797 1.00 97.06 95 LEU A CA 1
ATOM 697 C C . LEU A 1 95 ? 20.211 -9.322 -56.602 1.00 97.06 95 LEU A C 1
ATOM 699 O O . LEU A 1 95 ? 21.073 -8.455 -56.736 1.00 97.06 95 LEU A O 1
ATOM 703 N N . VAL A 1 96 ? 18.973 -9.176 -57.072 1.00 94.50 96 VAL A N 1
ATOM 704 C CA . VAL A 1 96 ? 18.472 -7.892 -57.580 1.00 94.50 96 VAL A CA 1
ATOM 705 C C . VAL A 1 96 ? 18.213 -6.984 -56.380 1.00 94.50 96 VAL A C 1
ATOM 707 O O . VAL A 1 96 ? 17.503 -7.391 -55.462 1.00 94.50 96 VAL A O 1
ATOM 710 N N . TYR A 1 97 ? 18.776 -5.774 -56.378 1.00 91.00 97 TYR A N 1
ATOM 711 C CA . TYR A 1 97 ? 18.559 -4.793 -55.316 1.00 91.00 97 TYR A CA 1
ATOM 712 C C . TYR A 1 97 ? 17.178 -4.133 -55.492 1.00 91.00 97 TYR A C 1
ATOM 714 O O . TYR A 1 97 ? 16.962 -3.454 -56.500 1.00 91.00 97 TYR A O 1
ATOM 722 N N . PRO A 1 98 ? 16.232 -4.316 -54.549 1.00 85.62 98 PRO A N 1
ATOM 723 C CA . PRO A 1 98 ? 14.874 -3.779 -54.677 1.00 85.62 98 PRO A CA 1
ATOM 724 C C . PRO A 1 98 ? 14.771 -2.258 -54.475 1.00 85.62 98 PRO A C 1
ATOM 726 O O . PRO A 1 98 ? 13.733 -1.680 -54.797 1.00 85.62 98 PRO A O 1
ATOM 729 N N . GLY A 1 99 ? 15.825 -1.605 -53.976 1.00 80.25 99 GLY A N 1
ATOM 730 C CA . GLY A 1 99 ? 15.856 -0.172 -53.678 1.00 80.25 99 GLY A CA 1
ATOM 731 C C . GLY A 1 99 ? 15.995 0.124 -52.184 1.00 80.25 99 GLY A C 1
ATOM 732 O O . GLY A 1 99 ? 16.233 -0.778 -51.385 1.00 80.25 99 GLY A O 1
ATOM 733 N N . ALA A 1 100 ? 15.864 1.406 -51.833 1.00 75.56 100 ALA A N 1
ATOM 734 C CA . ALA A 1 100 ? 16.052 1.940 -50.483 1.00 75.56 100 ALA A CA 1
ATOM 735 C C . ALA A 1 100 ? 15.291 1.201 -49.393 1.00 75.56 100 ALA A C 1
ATOM 737 O O . ALA A 1 100 ? 14.147 0.805 -49.619 1.00 75.56 100 ALA A O 1
ATOM 738 N N . ASN A 1 101 ? 15.852 1.195 -48.179 1.00 74.94 101 ASN A N 1
ATOM 739 C CA . ASN A 1 101 ? 15.125 0.803 -46.970 1.00 74.94 101 ASN A CA 1
ATOM 740 C C . ASN A 1 101 ? 14.600 -0.630 -47.073 1.00 74.94 101 ASN A C 1
ATOM 742 O O . ASN A 1 101 ? 13.459 -0.922 -46.729 1.00 74.94 101 ASN A O 1
ATOM 746 N N . GLN A 1 102 ? 15.431 -1.510 -47.626 1.00 86.00 102 GLN A N 1
ATOM 747 C CA . GLN A 1 102 ? 15.146 -2.928 -47.779 1.00 86.00 102 GLN A CA 1
ATOM 748 C C . GLN A 1 102 ? 16.188 -3.714 -46.988 1.00 86.00 102 GLN A C 1
ATOM 750 O O . GLN A 1 102 ? 17.394 -3.474 -47.120 1.00 86.00 102 GLN A O 1
ATOM 755 N N . LEU A 1 103 ? 15.712 -4.632 -46.157 1.00 90.88 103 LEU A N 1
ATOM 756 C CA . LEU A 1 103 ? 16.509 -5.566 -45.381 1.00 90.88 103 LEU A CA 1
ATOM 757 C C . LEU A 1 103 ? 16.434 -6.939 -46.035 1.00 90.88 103 LEU A C 1
ATOM 759 O O . LEU A 1 103 ? 15.349 -7.455 -46.289 1.00 90.88 103 LEU A O 1
ATOM 763 N N . TYR A 1 104 ? 17.596 -7.527 -46.308 1.00 95.44 104 TYR A N 1
ATOM 764 C CA . TYR A 1 104 ? 17.697 -8.920 -46.729 1.00 95.44 104 TYR A CA 1
ATOM 765 C C . TYR A 1 104 ? 18.046 -9.808 -45.535 1.00 95.44 104 TYR A C 1
ATOM 767 O O . TYR A 1 104 ? 19.049 -9.580 -44.857 1.00 95.44 104 TYR A O 1
ATOM 775 N N . ASP A 1 105 ? 17.237 -10.824 -45.271 1.00 94.50 105 ASP A N 1
ATOM 776 C CA . ASP A 1 105 ? 17.466 -11.767 -44.178 1.00 94.50 105 ASP A CA 1
ATOM 777 C C . ASP A 1 105 ? 18.176 -13.023 -44.718 1.00 94.50 105 ASP A C 1
ATOM 779 O O . ASP A 1 105 ? 17.672 -13.708 -45.611 1.00 94.50 105 ASP A O 1
ATOM 783 N N . LEU A 1 106 ? 19.386 -13.309 -44.217 1.00 95.25 106 LEU A N 1
ATOM 784 C CA . LEU A 1 106 ? 20.218 -14.409 -44.730 1.00 95.25 106 LEU A CA 1
ATOM 785 C C . LEU A 1 106 ? 19.688 -15.798 -44.380 1.00 95.25 106 LEU A C 1
ATOM 787 O O . LEU A 1 106 ? 20.030 -16.752 -45.079 1.00 95.25 106 LEU A O 1
ATOM 791 N N . GLU A 1 107 ? 18.917 -15.931 -43.302 1.00 89.88 107 GLU A N 1
ATOM 792 C CA . GLU A 1 107 ? 18.385 -17.227 -42.878 1.00 89.88 107 GLU A CA 1
ATOM 793 C C . GLU A 1 107 ? 17.183 -17.623 -43.734 1.00 89.88 107 GLU A C 1
ATOM 795 O O . GLU A 1 107 ? 17.048 -18.781 -44.131 1.00 89.88 107 GLU A O 1
ATOM 800 N N . THR A 1 108 ? 16.331 -16.651 -44.055 1.00 91.69 108 THR A N 1
ATOM 801 C CA . THR A 1 108 ? 15.108 -16.863 -44.843 1.00 91.69 108 THR A CA 1
ATOM 802 C C . THR A 1 108 ? 15.315 -16.676 -46.346 1.00 91.69 108 THR A C 1
ATOM 804 O O . THR A 1 108 ? 14.592 -17.271 -47.147 1.00 91.69 108 THR A O 1
ATOM 807 N N . GLY A 1 109 ? 16.311 -15.882 -46.748 1.00 93.50 109 GLY A N 1
ATOM 808 C CA . GLY A 1 109 ? 16.595 -15.550 -48.143 1.00 93.50 109 GLY A CA 1
ATOM 809 C C . GLY A 1 109 ? 15.588 -14.580 -48.769 1.00 93.50 109 GLY A C 1
ATOM 810 O O . GLY A 1 109 ? 15.369 -14.626 -49.982 1.00 93.50 109 GLY A O 1
ATOM 811 N N . THR A 1 110 ? 14.940 -13.733 -47.964 1.00 92.50 110 THR A N 1
ATOM 812 C CA . THR A 1 110 ? 13.879 -12.815 -48.411 1.00 92.50 110 THR A CA 1
ATOM 813 C C . THR A 1 110 ? 14.185 -11.350 -48.109 1.00 92.50 110 THR A C 1
ATOM 815 O O . THR A 1 110 ? 14.957 -11.044 -47.203 1.00 92.50 110 THR A O 1
ATOM 818 N N . TRP A 1 111 ? 13.564 -10.452 -48.882 1.00 91.88 111 TRP A N 1
ATOM 819 C CA . TRP A 1 111 ? 13.599 -9.002 -48.673 1.00 91.88 111 TRP A CA 1
ATOM 820 C C . TRP A 1 111 ? 12.367 -8.523 -47.894 1.00 91.88 111 TRP A C 1
ATOM 822 O O . TRP A 1 111 ? 11.252 -8.945 -48.208 1.00 91.88 111 TRP A O 1
ATOM 832 N N . GLU A 1 112 ? 12.563 -7.602 -46.952 1.00 86.19 112 GLU A N 1
ATOM 833 C CA . GLU A 1 112 ? 11.515 -6.864 -46.237 1.00 86.19 112 GLU A CA 1
ATOM 834 C C . GLU A 1 112 ? 11.801 -5.354 -46.222 1.00 86.19 112 GLU A C 1
ATOM 836 O O . GLU A 1 112 ? 12.948 -4.928 -46.351 1.00 86.19 112 GLU A O 1
ATOM 841 N N . VAL A 1 113 ? 10.762 -4.526 -46.083 1.00 82.38 113 VAL A N 1
ATOM 842 C CA . VAL A 1 113 ? 10.930 -3.076 -45.877 1.00 82.38 113 VAL A CA 1
ATOM 843 C C . VAL A 1 113 ? 11.514 -2.852 -44.477 1.00 82.38 113 VAL A C 1
ATOM 845 O O . VAL A 1 113 ? 11.055 -3.476 -43.531 1.00 82.38 113 VAL A O 1
ATOM 848 N N . TYR A 1 114 ? 12.495 -1.960 -44.335 1.00 76.69 114 TYR A N 1
ATOM 849 C CA . TYR A 1 114 ? 13.154 -1.657 -43.063 1.00 76.69 114 TYR A CA 1
ATOM 850 C C . TYR A 1 114 ? 13.407 -0.157 -42.903 1.00 76.69 114 TYR A C 1
ATOM 852 O O . TYR A 1 114 ? 14.116 0.449 -43.709 1.00 76.69 114 TYR A O 1
ATOM 860 N N . ASP A 1 115 ? 12.854 0.431 -41.841 1.00 72.12 115 ASP A N 1
ATOM 861 C CA . ASP A 1 115 ? 13.055 1.836 -41.477 1.00 72.12 115 ASP A CA 1
ATOM 862 C C . ASP A 1 115 ? 13.812 1.926 -40.137 1.00 72.12 115 ASP A C 1
ATOM 864 O O . ASP A 1 115 ? 13.206 1.729 -39.077 1.00 72.12 115 ASP A O 1
ATOM 868 N N . PRO A 1 116 ? 15.120 2.255 -40.141 1.00 61.59 116 PRO A N 1
ATOM 869 C CA . PRO A 1 116 ? 15.916 2.353 -38.914 1.00 61.59 116 PRO A CA 1
ATOM 870 C C . PRO A 1 116 ? 15.516 3.541 -38.019 1.00 61.59 116 PRO A C 1
ATOM 872 O O . PRO A 1 116 ? 16.015 3.651 -36.900 1.00 61.59 116 PRO A O 1
ATOM 875 N N . GLY A 1 117 ? 14.678 4.467 -38.504 1.00 60.62 117 GLY A N 1
ATOM 876 C CA . GLY A 1 117 ? 14.177 5.612 -37.743 1.00 60.62 117 GLY A CA 1
ATOM 877 C C . GLY A 1 117 ? 12.916 5.315 -36.925 1.00 60.62 117 GLY A C 1
ATOM 878 O O . GLY A 1 117 ? 12.538 6.132 -36.081 1.00 60.62 117 GLY A O 1
ATOM 879 N N . LYS A 1 118 ? 12.269 4.163 -37.146 1.00 64.56 118 LYS A N 1
ATOM 880 C CA . LYS A 1 118 ? 11.037 3.748 -36.465 1.00 64.56 118 LYS A CA 1
ATOM 881 C C . LYS A 1 118 ? 11.387 2.695 -35.406 1.00 64.56 118 LYS A C 1
ATOM 883 O O . LYS A 1 118 ? 11.895 1.629 -35.726 1.00 64.56 118 LYS A O 1
ATOM 888 N N . ALA A 1 119 ? 11.170 2.994 -34.127 1.00 69.00 119 ALA A N 1
ATOM 889 C CA . ALA A 1 119 ? 11.468 2.043 -33.053 1.00 69.00 119 ALA A CA 1
ATOM 890 C C . ALA A 1 119 ? 10.545 0.806 -33.112 1.00 69.00 119 ALA A C 1
ATOM 892 O O . ALA A 1 119 ? 9.417 0.897 -33.598 1.00 69.00 119 ALA A O 1
ATOM 893 N N . GLU A 1 120 ? 11.012 -0.339 -32.600 1.00 76.44 120 GLU A N 1
ATOM 894 C CA . GLU A 1 120 ? 10.180 -1.537 -32.403 1.00 76.44 120 GLU A CA 1
ATOM 895 C C . GLU A 1 120 ? 8.906 -1.197 -31.607 1.00 76.44 120 GLU A C 1
ATOM 897 O O . GLU A 1 120 ? 8.926 -0.289 -30.753 1.00 76.44 120 GLU A O 1
ATOM 902 N N . PRO A 1 121 ? 7.790 -1.906 -31.860 1.00 86.12 121 PRO A N 1
ATOM 903 C CA . PRO A 1 121 ? 6.598 -1.717 -31.067 1.00 86.12 121 PRO A CA 1
ATOM 904 C C . PRO A 1 121 ? 6.872 -2.148 -29.621 1.00 86.12 121 PRO A C 1
ATOM 906 O O . PRO A 1 121 ? 7.637 -3.073 -29.358 1.00 86.12 121 PRO A O 1
ATOM 909 N N . SER A 1 122 ? 6.245 -1.485 -28.654 1.00 83.31 122 SER A N 1
ATOM 910 C CA . SER A 1 122 ? 6.320 -1.869 -27.239 1.00 83.31 122 SER A CA 1
ATOM 911 C C . SER A 1 122 ? 4.933 -1.932 -26.617 1.00 83.31 122 SER A C 1
ATOM 913 O O . SER A 1 122 ? 4.014 -1.263 -27.088 1.00 83.31 122 SER A O 1
ATOM 915 N N . ILE A 1 123 ? 4.779 -2.757 -25.576 1.00 95.38 123 ILE A N 1
ATOM 916 C CA . ILE A 1 123 ? 3.530 -2.946 -24.830 1.00 95.38 123 ILE A CA 1
ATOM 917 C C . ILE A 1 123 ? 3.802 -2.706 -23.343 1.00 95.38 123 ILE A C 1
ATOM 919 O O . ILE A 1 123 ? 4.727 -3.288 -22.780 1.00 95.38 123 ILE A O 1
ATOM 923 N N . THR A 1 124 ? 2.944 -1.919 -22.700 1.00 86.94 124 THR A N 1
ATOM 924 C CA . THR A 1 124 ? 2.905 -1.730 -21.245 1.00 86.94 124 THR A CA 1
ATOM 925 C C . THR A 1 124 ? 1.497 -2.017 -20.734 1.00 86.94 124 THR A C 1
ATOM 927 O O . THR A 1 124 ? 0.516 -1.570 -21.332 1.00 86.94 124 THR A O 1
ATOM 930 N N . LEU A 1 125 ? 1.395 -2.734 -19.614 1.00 88.69 125 LEU A N 1
ATOM 931 C CA . LEU A 1 125 ? 0.143 -2.987 -18.898 1.00 88.69 125 LEU A CA 1
ATOM 932 C C . LEU A 1 125 ? 0.136 -2.189 -17.591 1.00 88.69 125 LEU A C 1
ATOM 934 O O . LEU A 1 125 ? 1.151 -2.151 -16.897 1.00 88.69 125 LEU A O 1
ATOM 938 N N . SER A 1 126 ? -0.997 -1.584 -17.225 1.00 83.50 126 SER A N 1
ATOM 939 C CA . SER A 1 126 ? -1.119 -0.854 -15.950 1.00 83.50 126 SER A CA 1
ATOM 940 C C . SER A 1 126 ? -1.088 -1.758 -14.716 1.00 83.50 126 SER A C 1
ATOM 942 O O . SER A 1 126 ? -0.892 -1.269 -13.606 1.00 83.50 126 SER A O 1
ATOM 944 N N . LYS A 1 127 ? -1.282 -3.068 -14.902 1.00 80.06 127 LYS A N 1
ATOM 945 C CA . LYS A 1 127 ? -1.270 -4.085 -13.850 1.00 80.06 127 LYS A CA 1
ATOM 946 C C . LYS A 1 127 ? -0.296 -5.198 -14.211 1.00 80.06 127 LYS A C 1
ATOM 948 O O . LYS A 1 127 ? -0.350 -5.724 -15.325 1.00 80.06 127 LYS A O 1
ATOM 953 N N . LYS A 1 128 ? 0.576 -5.553 -13.264 1.00 77.44 128 LYS A N 1
ATOM 954 C CA . LYS A 1 128 ? 1.593 -6.600 -13.435 1.00 77.44 128 LYS A CA 1
ATOM 955 C C . LYS A 1 128 ? 0.964 -7.980 -13.654 1.00 77.44 128 LYS A C 1
ATOM 957 O O . LYS A 1 128 ? -0.132 -8.250 -13.166 1.00 77.44 128 LYS A O 1
ATOM 962 N N . ASP A 1 129 ? 1.684 -8.861 -14.342 1.00 83.38 129 ASP A N 1
ATOM 963 C CA . ASP A 1 129 ? 1.304 -10.272 -14.444 1.00 83.38 129 ASP A CA 1
ATOM 964 C C . ASP A 1 129 ? 1.267 -10.938 -13.054 1.00 83.38 129 ASP A C 1
ATOM 966 O O . ASP A 1 129 ? 2.096 -10.644 -12.188 1.00 83.38 129 ASP A O 1
ATOM 970 N N . GLY A 1 130 ? 0.275 -11.799 -12.831 1.00 69.56 130 GLY A N 1
ATOM 971 C CA . GLY A 1 130 ? 0.036 -12.499 -11.569 1.00 69.56 130 GLY A CA 1
ATOM 972 C C . GLY A 1 130 ? -0.715 -11.699 -10.498 1.00 69.56 130 GLY A C 1
ATOM 973 O O . GLY A 1 130 ? -0.991 -12.250 -9.432 1.00 69.56 130 GLY A O 1
ATOM 974 N N . ALA A 1 131 ? -1.070 -10.431 -10.742 1.00 72.06 131 ALA A N 1
ATOM 975 C CA . ALA A 1 131 ? -1.820 -9.632 -9.770 1.00 72.06 131 ALA A CA 1
ATOM 976 C C . ALA A 1 131 ? -3.209 -10.231 -9.470 1.00 72.06 131 ALA A C 1
ATOM 978 O O . ALA A 1 131 ? -3.817 -10.920 -10.295 1.00 72.06 131 ALA A O 1
ATOM 979 N N . SER A 1 132 ? -3.740 -9.950 -8.281 1.00 74.88 132 SER A N 1
ATOM 980 C CA . SER A 1 132 ? -5.105 -10.331 -7.906 1.00 74.88 132 SER A CA 1
ATOM 981 C C . SER A 1 132 ? -6.043 -9.134 -7.831 1.00 74.88 132 SER A C 1
ATOM 983 O O . SER A 1 132 ? -5.606 -8.009 -7.629 1.00 74.88 132 SER A O 1
ATOM 985 N N . PHE A 1 133 ? -7.342 -9.386 -7.972 1.00 77.94 133 PHE A N 1
ATOM 986 C CA . PHE A 1 133 ? -8.395 -8.390 -7.792 1.00 77.94 133 PHE A CA 1
ATOM 987 C C . PHE A 1 133 ? -9.585 -9.003 -7.058 1.00 77.94 133 PHE A C 1
ATOM 989 O O . PHE A 1 133 ? -9.805 -10.210 -7.117 1.00 77.94 133 PHE A O 1
ATOM 996 N N . LYS A 1 134 ? -10.350 -8.166 -6.362 1.00 71.50 134 LYS A N 1
ATOM 997 C CA . LYS A 1 134 ? -11.469 -8.579 -5.498 1.00 71.50 134 LYS A CA 1
ATOM 998 C C . LYS A 1 134 ? -12.811 -7.957 -5.878 1.00 71.50 134 LYS A C 1
ATOM 1000 O O . LYS A 1 134 ? -13.860 -8.367 -5.394 1.00 71.50 134 LYS A O 1
ATOM 1005 N N . THR A 1 135 ? -12.780 -6.953 -6.742 1.00 76.94 135 THR A N 1
ATOM 1006 C CA . THR A 1 135 ? -13.957 -6.308 -7.318 1.00 76.94 135 THR A CA 1
ATOM 1007 C C . THR A 1 135 ? -14.623 -7.208 -8.354 1.00 76.94 135 THR A C 1
ATOM 1009 O O . THR A 1 135 ? -14.041 -8.188 -8.826 1.00 76.94 135 THR A O 1
ATOM 1012 N N . GLU A 1 136 ? -15.846 -6.856 -8.760 1.00 85.31 136 GLU A N 1
ATOM 1013 C CA . GLU A 1 136 ? -16.540 -7.615 -9.805 1.00 85.31 136 GLU A CA 1
ATOM 1014 C C . GLU A 1 136 ? -15.752 -7.629 -11.119 1.00 85.31 136 GLU A C 1
ATOM 1016 O O . GLU A 1 136 ? -15.682 -8.651 -11.803 1.00 85.31 136 GLU A O 1
ATOM 1021 N N . THR A 1 137 ? -15.097 -6.508 -11.421 1.00 90.00 137 THR A N 1
ATOM 1022 C CA . THR A 1 137 ? -14.243 -6.344 -12.592 1.00 90.00 137 THR A CA 1
ATOM 1023 C C . THR A 1 137 ? -12.912 -5.697 -12.241 1.00 90.00 137 THR A C 1
ATOM 1025 O O . THR A 1 137 ? -12.855 -4.842 -11.357 1.00 90.00 137 THR A O 1
ATOM 1028 N N . LEU A 1 138 ? -11.870 -6.025 -12.999 1.00 87.69 138 LEU A N 1
ATOM 1029 C CA . LEU A 1 138 ? -10.574 -5.350 -12.992 1.00 87.69 138 LEU A CA 1
ATOM 1030 C C . LEU A 1 138 ? -10.419 -4.534 -14.277 1.00 87.69 138 LEU A C 1
ATOM 1032 O O . LEU A 1 138 ? -10.619 -5.070 -15.362 1.00 87.69 138 LEU A O 1
ATOM 1036 N N . THR A 1 139 ? -10.016 -3.270 -14.173 1.00 92.31 139 THR A N 1
ATOM 1037 C CA . THR A 1 139 ? -9.627 -2.475 -15.346 1.00 92.31 139 THR A CA 1
ATOM 1038 C C . THR A 1 139 ? -8.115 -2.534 -15.529 1.00 92.31 139 THR A C 1
ATOM 1040 O O . THR A 1 139 ? -7.365 -2.180 -14.619 1.00 92.31 139 THR A O 1
ATOM 1043 N N . VAL A 1 140 ? -7.669 -2.956 -16.711 1.00 93.19 140 VAL A N 1
ATOM 1044 C CA . VAL A 1 140 ? -6.261 -2.944 -17.123 1.00 93.19 140 VAL A CA 1
ATOM 1045 C C . VAL A 1 140 ? -6.115 -2.037 -18.338 1.00 93.19 140 VAL A C 1
ATOM 1047 O O . VAL A 1 140 ? -6.753 -2.262 -19.364 1.00 93.19 140 VAL A O 1
ATOM 1050 N N . THR A 1 141 ? -5.254 -1.030 -18.236 1.00 95.12 141 THR A N 1
ATOM 1051 C CA . THR A 1 141 ? -4.901 -0.149 -19.350 1.00 95.12 141 THR A CA 1
ATOM 1052 C C . THR A 1 141 ? -3.748 -0.774 -20.115 1.00 95.12 141 THR A C 1
ATOM 1054 O O . THR A 1 141 ? -2.677 -1.024 -19.556 1.00 95.12 141 THR A O 1
ATOM 1057 N N . ILE A 1 142 ? -3.958 -1.004 -21.405 1.00 97.88 142 ILE A N 1
ATOM 1058 C CA . ILE A 1 142 ? -2.920 -1.410 -22.344 1.00 97.88 142 ILE A CA 1
ATOM 1059 C C . ILE A 1 142 ? -2.403 -0.146 -23.022 1.00 97.88 142 ILE A C 1
ATOM 1061 O O . ILE A 1 142 ? -3.187 0.672 -23.505 1.00 97.88 142 ILE A O 1
ATOM 1065 N N . THR A 1 143 ? -1.087 0.019 -23.085 1.00 95.56 143 THR A N 1
ATOM 1066 C CA . THR A 1 143 ? -0.441 1.088 -23.852 1.00 95.56 143 THR A CA 1
ATOM 1067 C C . THR A 1 143 ? 0.551 0.482 -24.825 1.00 95.56 143 THR A C 1
ATOM 1069 O O . THR A 1 143 ? 1.373 -0.344 -24.445 1.00 95.56 143 THR A O 1
ATOM 1072 N N . THR A 1 144 ? 0.477 0.911 -26.078 1.00 93.50 144 THR A N 1
ATOM 1073 C CA . THR A 1 144 ? 1.403 0.553 -27.147 1.00 93.50 144 THR A CA 1
ATOM 1074 C C . THR A 1 144 ? 2.123 1.789 -27.657 1.00 93.50 144 THR A C 1
ATOM 1076 O O . THR A 1 144 ? 1.504 2.842 -27.822 1.00 93.50 144 THR A O 1
ATOM 1079 N N . GLN A 1 145 ? 3.419 1.667 -27.928 1.00 86.88 145 GLN A N 1
ATOM 1080 C CA . GLN A 1 145 ? 4.201 2.698 -28.615 1.00 86.88 145 GLN A CA 1
ATOM 1081 C C . GLN A 1 145 ? 4.804 2.117 -29.888 1.00 86.88 145 GLN A C 1
ATOM 1083 O O . GLN A 1 145 ? 5.063 0.920 -29.951 1.00 86.88 145 GLN A O 1
ATOM 1088 N N . ASN A 1 146 ? 5.000 2.969 -30.896 1.00 86.31 146 ASN A N 1
ATOM 1089 C CA . ASN A 1 146 ? 5.559 2.624 -32.210 1.00 86.31 146 ASN A CA 1
ATOM 1090 C C . ASN A 1 146 ? 4.843 1.484 -32.959 1.00 86.31 146 ASN A C 1
ATOM 1092 O O . ASN A 1 146 ? 5.414 0.914 -33.882 1.00 86.31 146 ASN A O 1
ATOM 1096 N N . ALA A 1 147 ? 3.606 1.153 -32.591 1.00 89.31 147 ALA A N 1
ATOM 1097 C CA . ALA A 1 147 ? 2.802 0.140 -33.261 1.00 89.31 147 ALA A CA 1
ATOM 1098 C C . ALA A 1 147 ? 1.896 0.781 -34.321 1.00 89.31 147 ALA A C 1
ATOM 1100 O O . ALA A 1 147 ? 1.203 1.758 -34.033 1.00 89.31 1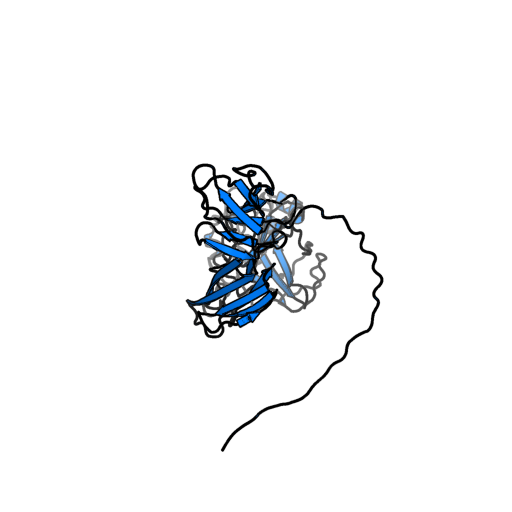47 ALA A O 1
ATOM 1101 N N . ASP A 1 148 ? 1.864 0.204 -35.521 1.00 90.69 148 ASP A N 1
ATOM 1102 C CA . ASP A 1 148 ? 0.914 0.587 -36.574 1.00 90.69 148 ASP A CA 1
ATOM 1103 C C . ASP A 1 148 ? -0.459 -0.056 -36.341 1.00 90.69 148 ASP A C 1
ATOM 1105 O O . ASP A 1 148 ? -1.497 0.493 -36.712 1.00 90.69 148 ASP A O 1
ATOM 1109 N N . SER A 1 149 ? -0.476 -1.222 -35.691 1.00 94.38 149 SER A N 1
ATOM 1110 C CA . SER A 1 149 ? -1.696 -1.906 -35.273 1.00 94.38 149 SER A CA 1
ATOM 1111 C C . SER A 1 149 ? -1.479 -2.683 -33.980 1.00 94.38 149 SER A C 1
ATOM 1113 O O . SER A 1 149 ? -0.379 -3.162 -33.703 1.00 94.38 149 SER A O 1
ATOM 1115 N N . ALA A 1 150 ? -2.537 -2.823 -33.185 1.00 97.38 150 ALA A N 1
ATOM 1116 C CA . ALA A 1 150 ? -2.534 -3.677 -32.011 1.00 97.38 150 ALA A CA 1
ATOM 1117 C C . ALA A 1 150 ? -3.889 -4.361 -31.826 1.00 97.38 150 ALA A C 1
ATOM 1119 O O . ALA A 1 150 ? -4.931 -3.863 -32.269 1.00 97.38 150 ALA A O 1
ATOM 1120 N N . TYR A 1 151 ? -3.879 -5.511 -31.161 1.00 98.56 151 TYR A N 1
ATOM 1121 C CA . TYR A 1 151 ? -5.092 -6.167 -30.694 1.00 98.56 151 TYR A CA 1
ATOM 1122 C C . TYR A 1 151 ? -4.873 -6.831 -29.339 1.00 98.56 151 TYR A C 1
ATOM 1124 O O . TYR A 1 151 ? -3.745 -7.153 -28.961 1.00 98.56 151 TYR A O 1
ATOM 1132 N N . TYR A 1 152 ? -5.968 -7.068 -28.624 1.00 98.62 152 TYR A N 1
ATOM 1133 C CA . TYR A 1 152 ? -5.971 -7.905 -27.431 1.00 98.62 152 TYR A CA 1
ATOM 1134 C C . TYR A 1 152 ? -7.042 -8.995 -27.509 1.00 98.62 152 TYR A C 1
ATOM 1136 O O . TYR A 1 152 ? -7.988 -8.914 -28.298 1.00 98.62 152 TYR A O 1
ATOM 1144 N N . THR A 1 153 ? -6.890 -10.020 -26.676 1.00 98.25 153 THR A N 1
ATOM 1145 C CA . THR A 1 153 ? -7.897 -11.058 -26.428 1.00 98.25 153 THR A CA 1
ATOM 1146 C C . THR A 1 153 ? -8.012 -11.309 -24.931 1.00 98.25 153 THR A C 1
ATOM 1148 O O . THR A 1 153 ? -6.998 -11.301 -24.232 1.00 98.25 153 THR A O 1
ATOM 1151 N N . VAL A 1 154 ? -9.225 -11.593 -24.460 1.00 97.31 154 VAL A N 1
ATOM 1152 C CA . VAL A 1 154 ? -9.498 -12.039 -23.085 1.00 97.31 154 VAL A CA 1
ATOM 1153 C C . VAL A 1 154 ? -9.838 -13.525 -23.126 1.00 97.31 154 VAL A C 1
ATOM 1155 O O . VAL A 1 154 ? -10.684 -13.921 -23.928 1.00 97.31 154 VAL A O 1
ATOM 1158 N N . ASP A 1 155 ? -9.143 -14.339 -22.331 1.00 95.56 155 ASP A N 1
ATOM 1159 C CA . ASP A 1 155 ? -9.290 -15.803 -22.250 1.00 95.56 155 ASP A CA 1
ATOM 1160 C C . ASP A 1 155 ? -9.274 -16.511 -23.621 1.00 95.56 155 ASP A C 1
ATOM 1162 O O . ASP A 1 155 ? -10.027 -17.449 -23.881 1.00 95.56 155 ASP A O 1
ATOM 1166 N N . GLY A 1 156 ? -8.431 -16.031 -24.544 1.00 92.69 156 GLY A N 1
ATOM 1167 C CA . GLY A 1 156 ? -8.334 -16.573 -25.907 1.00 92.69 156 GLY A CA 1
ATOM 1168 C C . GLY A 1 156 ? -9.570 -16.324 -26.785 1.00 92.69 156 GLY A C 1
ATOM 1169 O O . GLY A 1 156 ? -9.737 -16.982 -27.812 1.00 92.69 156 GLY A O 1
ATOM 1170 N N . GLY A 1 157 ? -10.447 -15.397 -26.387 1.00 94.81 157 GLY A N 1
ATOM 1171 C CA . GLY A 1 157 ? -11.619 -14.979 -27.151 1.00 94.81 157 GLY A CA 1
ATOM 1172 C C . GLY A 1 157 ? -11.290 -14.192 -28.428 1.00 94.81 157 GLY A C 1
ATOM 1173 O O . GLY A 1 157 ? -10.162 -14.158 -28.916 1.00 94.81 157 GLY A O 1
ATOM 1174 N N . SER A 1 158 ? -12.300 -13.530 -28.999 1.00 95.12 158 SER A N 1
ATOM 1175 C CA . SER A 1 158 ? -12.152 -12.770 -30.248 1.00 95.12 158 SER A CA 1
ATOM 1176 C C . SER A 1 158 ? -11.214 -11.569 -30.110 1.00 95.12 158 SER A C 1
ATOM 1178 O O . SER A 1 158 ? -11.364 -10.779 -29.176 1.00 95.12 158 SER A O 1
ATOM 1180 N N . GLN A 1 159 ? -10.336 -11.375 -31.098 1.00 97.94 159 GLN A N 1
ATOM 1181 C CA . GLN A 1 159 ? -9.430 -10.226 -31.177 1.00 97.94 159 GLN A CA 1
ATOM 1182 C C . GLN A 1 159 ? -10.194 -8.897 -31.201 1.00 97.94 159 GLN A C 1
ATOM 1184 O O . GLN A 1 159 ? -11.110 -8.713 -32.004 1.00 97.94 159 GLN A O 1
ATOM 1189 N N . GLN A 1 160 ? -9.790 -7.972 -30.334 1.00 98.06 160 GLN A N 1
ATOM 1190 C CA . GLN A 1 160 ? -10.274 -6.594 -30.287 1.00 98.06 160 GLN A CA 1
ATOM 1191 C C . GLN A 1 160 ? -9.135 -5.656 -30.689 1.00 98.06 160 GLN A C 1
ATOM 1193 O O . GLN A 1 160 ? -8.122 -5.582 -29.993 1.00 98.06 160 GLN A O 1
ATOM 1198 N N . SER A 1 161 ? -9.276 -4.961 -31.818 1.00 97.75 161 SER A N 1
ATOM 1199 C CA . SER A 1 161 ? -8.246 -4.044 -32.320 1.00 97.75 161 SER A CA 1
ATOM 1200 C C . SER A 1 161 ? -8.282 -2.689 -31.617 1.00 97.75 161 SER A C 1
ATOM 1202 O O . SER A 1 161 ? -9.354 -2.174 -31.304 1.00 97.75 161 SER A O 1
ATOM 1204 N N . PHE A 1 162 ? -7.112 -2.083 -31.426 1.00 97.69 162 PHE A N 1
ATOM 1205 C CA . PHE A 1 162 ? -6.961 -0.739 -30.870 1.00 97.69 162 PHE A CA 1
ATOM 1206 C C . PHE A 1 162 ? -5.669 -0.071 -31.376 1.00 97.69 162 PHE A C 1
ATOM 1208 O O . PHE A 1 162 ? -4.844 -0.704 -32.036 1.00 97.69 162 PHE A O 1
ATOM 1215 N N . THR A 1 163 ? -5.497 1.218 -31.071 1.00 92.38 163 THR A N 1
ATOM 1216 C CA . THR A 1 163 ? -4.290 2.002 -31.387 1.00 92.38 163 THR A CA 1
ATOM 1217 C C . THR A 1 163 ? -3.903 2.867 -30.196 1.00 92.38 163 THR A C 1
ATOM 1219 O O . THR A 1 163 ? -4.774 3.504 -29.603 1.00 92.38 163 THR A O 1
ATOM 1222 N N . GLY A 1 164 ? -2.613 2.956 -29.875 1.00 92.31 164 GLY A N 1
ATOM 1223 C CA . GLY A 1 164 ? -2.133 3.800 -28.781 1.00 92.31 164 GLY A CA 1
ATOM 1224 C C . GLY A 1 164 ? -2.453 3.188 -27.423 1.00 92.31 164 GLY A C 1
ATOM 1225 O O . GLY A 1 164 ? -1.641 2.431 -26.904 1.00 92.31 164 GLY A O 1
ATOM 1226 N N . SER A 1 165 ? -3.618 3.484 -26.848 1.00 96.56 165 SER A N 1
ATOM 1227 C CA . SER A 1 165 ? -4.007 2.980 -25.527 1.00 96.56 165 SER A CA 1
ATOM 1228 C C . SER A 1 165 ? -5.481 2.582 -25.468 1.00 96.56 165 SER A C 1
ATOM 1230 O O . SER A 1 165 ? -6.310 3.158 -26.174 1.00 96.56 165 SER A O 1
ATOM 1232 N N . VAL A 1 166 ? -5.798 1.581 -24.645 1.00 98.38 166 VAL A N 1
ATOM 1233 C CA . VAL A 1 166 ? -7.165 1.113 -24.394 1.00 98.38 166 VAL A CA 1
ATOM 1234 C C . VAL A 1 166 ? -7.306 0.592 -22.963 1.00 98.38 166 VAL A C 1
ATOM 1236 O O . VAL A 1 166 ? -6.421 -0.103 -22.466 1.00 98.38 166 VAL A O 1
ATOM 1239 N N . ASP A 1 167 ? -8.439 0.887 -22.327 1.00 97.12 167 ASP A N 1
ATOM 1240 C CA . ASP A 1 167 ? -8.839 0.270 -21.062 1.00 97.12 167 ASP A CA 1
ATOM 1241 C C . ASP A 1 167 ? -9.646 -1.000 -21.332 1.00 97.12 167 ASP A C 1
ATOM 1243 O O . ASP A 1 167 ? -10.632 -0.988 -22.073 1.00 97.12 167 ASP A O 1
ATOM 1247 N N . VAL A 1 168 ? -9.234 -2.102 -20.711 1.00 97.19 168 VAL A N 1
ATOM 1248 C CA . VAL A 1 168 ? -9.894 -3.402 -20.819 1.00 97.19 168 VAL A CA 1
ATOM 1249 C C . VAL A 1 168 ? -10.485 -3.780 -19.471 1.00 97.19 168 VAL A C 1
ATOM 1251 O O . VAL A 1 168 ? -9.776 -3.874 -18.470 1.00 97.19 168 VAL A O 1
ATOM 1254 N N . THR A 1 169 ? -11.792 -4.024 -19.451 1.00 95.00 169 THR A N 1
ATOM 1255 C CA . THR A 1 169 ? -12.506 -4.530 -18.277 1.00 95.00 169 THR A CA 1
ATOM 1256 C C . THR A 1 169 ? -12.492 -6.058 -18.284 1.00 95.00 169 THR A C 1
ATOM 1258 O O . THR A 1 169 ? -13.041 -6.692 -19.183 1.00 95.00 169 THR A O 1
ATOM 1261 N N . LEU A 1 170 ? -11.866 -6.648 -17.272 1.00 96.00 170 LEU A N 1
ATOM 1262 C CA . LEU A 1 170 ? -11.687 -8.084 -17.078 1.00 96.00 170 LEU A CA 1
ATOM 1263 C C . LEU A 1 170 ? -12.514 -8.573 -15.884 1.00 96.00 170 LEU A C 1
ATOM 1265 O O . LEU A 1 170 ? -12.906 -7.785 -15.028 1.00 96.00 170 LEU A O 1
ATOM 1269 N N . GLY A 1 171 ? -12.739 -9.883 -15.779 1.00 91.12 171 GLY A N 1
ATOM 1270 C CA . GLY A 1 171 ? -13.164 -10.498 -14.516 1.00 91.12 171 GLY A CA 1
ATOM 1271 C C . GLY A 1 171 ? -14.668 -10.579 -14.234 1.00 91.12 171 GLY A C 1
ATOM 1272 O O . GLY A 1 171 ? -15.047 -11.289 -13.303 1.00 91.12 171 GLY A O 1
ATOM 1273 N N . ALA A 1 172 ? -15.525 -9.927 -15.035 1.00 89.75 172 ALA A N 1
ATOM 1274 C CA . ALA A 1 172 ? -16.981 -9.891 -14.807 1.00 89.75 172 ALA A CA 1
ATOM 1275 C C . ALA A 1 172 ? -17.614 -11.293 -14.726 1.00 89.75 172 ALA A C 1
ATOM 1277 O O . ALA A 1 172 ? -18.472 -11.556 -13.896 1.00 89.75 172 ALA A O 1
ATOM 1278 N N . SER A 1 173 ? -17.172 -12.221 -15.576 1.00 89.19 173 SER A N 1
ATOM 1279 C CA . SER A 1 173 ? -17.645 -13.613 -15.589 1.00 89.19 173 SER A CA 1
ATOM 1280 C C . SER A 1 173 ? -16.678 -14.595 -14.924 1.00 89.19 173 SER A C 1
ATOM 1282 O O . SER A 1 173 ? -16.895 -15.804 -14.981 1.00 89.19 173 SER A O 1
ATOM 1284 N N . THR A 1 174 ? -15.588 -14.104 -14.336 1.00 90.06 174 THR A N 1
ATOM 1285 C CA . THR A 1 174 ? -14.580 -14.942 -13.682 1.00 90.06 174 THR A CA 1
ATOM 1286 C C . THR A 1 174 ? -15.071 -15.293 -12.283 1.00 90.06 174 THR A C 1
ATOM 1288 O O . THR A 1 174 ? -15.498 -14.418 -11.528 1.00 90.06 174 THR A O 1
ATOM 1291 N N . ALA A 1 175 ? -15.034 -16.577 -11.931 1.00 87.75 175 ALA A N 1
ATOM 1292 C CA . ALA A 1 175 ? -15.379 -17.031 -10.590 1.00 87.75 175 ALA A CA 1
ATOM 1293 C C . ALA A 1 175 ? -14.273 -16.672 -9.583 1.00 87.75 175 ALA A C 1
ATOM 1295 O O . ALA A 1 175 ? -13.094 -16.611 -9.933 1.00 87.75 175 ALA A O 1
ATOM 1296 N N . ILE A 1 176 ? -14.649 -16.479 -8.318 1.00 79.88 176 ILE A N 1
ATOM 1297 C CA . ILE A 1 176 ? -13.691 -16.336 -7.213 1.00 79.88 176 ILE A CA 1
ATOM 1298 C C . ILE A 1 176 ? -12.768 -17.569 -7.165 1.00 79.88 176 ILE A C 1
ATOM 1300 O O . ILE A 1 176 ? -13.208 -18.698 -7.379 1.00 79.88 176 ILE A O 1
ATOM 1304 N N . GLY A 1 177 ? -11.477 -17.343 -6.924 1.00 75.50 177 GLY A N 1
ATOM 1305 C CA . GLY A 1 177 ? -10.415 -18.351 -6.946 1.00 75.50 177 GLY A CA 1
ATOM 1306 C C . GLY A 1 177 ? -9.929 -18.732 -8.349 1.00 75.50 177 GLY A C 1
ATOM 1307 O O . GLY A 1 177 ? -8.986 -19.511 -8.465 1.00 75.50 177 GLY A O 1
ATOM 1308 N N . SER A 1 178 ? -10.548 -18.204 -9.410 1.00 88.06 178 SER A N 1
ATOM 1309 C CA . SER A 1 178 ? -10.155 -18.456 -10.803 1.00 88.06 178 SER A CA 1
ATOM 1310 C C . SER A 1 178 ? -9.382 -17.280 -11.396 1.00 88.06 178 SER A C 1
ATOM 1312 O O . SER A 1 178 ? -9.331 -16.186 -10.830 1.00 88.06 178 SER A O 1
ATOM 1314 N N . THR A 1 179 ? -8.788 -17.502 -12.565 1.00 89.00 179 THR A N 1
ATOM 1315 C CA . THR A 1 179 ? -8.011 -16.495 -13.283 1.00 89.00 179 THR A CA 1
ATOM 1316 C C . THR A 1 179 ? -8.696 -16.024 -14.562 1.00 89.00 179 THR A C 1
ATOM 1318 O O . THR A 1 179 ? -9.507 -16.740 -15.144 1.00 89.00 179 THR A O 1
ATOM 1321 N N . VAL A 1 180 ? -8.342 -14.815 -14.994 1.00 96.12 180 VAL A N 1
ATOM 1322 C CA . VAL A 1 180 ? -8.615 -14.263 -16.327 1.00 96.12 180 VAL A CA 1
ATOM 1323 C C . VAL A 1 180 ? -7.287 -13.903 -16.986 1.00 96.12 180 VAL A C 1
ATOM 1325 O O . VAL A 1 180 ? -6.423 -13.298 -16.348 1.00 96.12 180 VAL A O 1
ATOM 1328 N N . THR A 1 181 ? -7.108 -14.276 -18.247 1.00 96.88 181 THR A N 1
ATOM 1329 C CA . THR A 1 181 ? -5.881 -14.033 -19.010 1.00 96.88 181 THR A CA 1
ATOM 1330 C C . THR A 1 181 ? -6.115 -12.968 -20.074 1.00 96.88 181 THR A C 1
ATOM 1332 O O . THR A 1 181 ? -7.013 -13.074 -20.911 1.00 96.88 181 THR A O 1
ATOM 1335 N N . LEU A 1 182 ? -5.263 -11.946 -20.067 1.00 98.19 182 LEU A N 1
ATOM 1336 C CA . LEU A 1 182 ? -5.178 -10.916 -21.090 1.00 98.19 182 LEU A CA 1
ATOM 1337 C C . LEU A 1 182 ? -3.955 -11.182 -21.968 1.00 98.19 182 LEU A C 1
ATOM 1339 O O . LEU A 1 182 ? -2.833 -11.230 -21.473 1.00 98.19 182 LEU A O 1
ATOM 1343 N N . TYR A 1 183 ? -4.170 -11.300 -23.274 1.00 98.25 183 TYR A N 1
ATOM 1344 C CA . TYR A 1 183 ? -3.102 -11.369 -24.271 1.00 98.25 183 TYR A CA 1
ATOM 1345 C C . TYR A 1 183 ? -3.162 -10.144 -25.180 1.00 98.25 183 TYR A C 1
ATOM 1347 O O . TYR A 1 183 ? -4.250 -9.714 -25.565 1.00 98.25 183 TYR A O 1
ATOM 1355 N N . VAL A 1 184 ? -2.000 -9.600 -25.533 1.00 98.44 184 VAL A N 1
ATOM 1356 C CA . VAL A 1 184 ? -1.839 -8.399 -26.357 1.00 98.44 184 VAL A CA 1
ATOM 1357 C C . VAL A 1 184 ? -0.784 -8.652 -27.428 1.00 98.44 184 VAL A C 1
ATOM 1359 O O . VAL A 1 184 ? 0.266 -9.224 -27.146 1.00 98.44 184 VAL A O 1
ATOM 1362 N N . SER A 1 185 ? -1.041 -8.172 -28.641 1.00 97.81 185 SER A N 1
ATOM 1363 C CA . SER A 1 185 ? -0.095 -8.153 -29.758 1.00 97.81 185 SER A CA 1
ATOM 1364 C C . SER A 1 185 ? -0.032 -6.746 -30.341 1.00 97.81 185 SER A C 1
ATOM 1366 O O . SER A 1 185 ? -1.073 -6.122 -30.552 1.00 97.81 185 SER A O 1
ATOM 1368 N N . ALA A 1 186 ? 1.171 -6.264 -30.631 1.00 95.12 186 ALA A N 1
ATOM 1369 C CA . ALA A 1 186 ? 1.419 -4.974 -31.264 1.00 95.12 186 ALA A CA 1
ATOM 1370 C C . ALA A 1 186 ? 2.415 -5.151 -32.414 1.00 95.12 186 ALA A C 1
ATOM 1372 O O . ALA A 1 186 ? 3.447 -5.798 -32.243 1.00 95.12 186 ALA A O 1
ATOM 1373 N N . THR A 1 187 ? 2.095 -4.587 -33.575 1.00 93.25 187 THR A N 1
ATOM 1374 C CA . THR A 1 187 ? 2.814 -4.827 -34.831 1.00 93.25 187 THR A CA 1
ATOM 1375 C C . THR A 1 187 ? 3.084 -3.515 -35.556 1.00 93.25 187 THR A C 1
ATOM 1377 O O . THR A 1 187 ? 2.213 -2.641 -35.625 1.00 93.25 187 THR A O 1
ATOM 1380 N N . ASN A 1 188 ? 4.276 -3.398 -36.129 1.00 84.69 188 ASN A N 1
ATOM 1381 C CA . ASN A 1 188 ? 4.641 -2.407 -37.136 1.00 84.69 188 ASN A CA 1
ATOM 1382 C C . ASN A 1 188 ? 5.461 -3.087 -38.251 1.00 84.69 188 ASN A C 1
ATOM 1384 O O . ASN A 1 188 ? 5.634 -4.305 -38.237 1.00 84.69 188 ASN A O 1
ATOM 1388 N N . ASP A 1 189 ? 5.962 -2.306 -39.206 1.00 78.06 189 ASP A N 1
ATOM 1389 C CA . ASP A 1 189 ? 6.786 -2.822 -40.312 1.00 78.06 189 ASP A CA 1
ATOM 1390 C C . ASP A 1 189 ? 8.117 -3.466 -39.867 1.00 78.06 189 ASP A C 1
ATOM 1392 O O . ASP A 1 189 ? 8.677 -4.259 -40.616 1.00 78.06 189 ASP A O 1
ATOM 1396 N N . ASN A 1 190 ? 8.613 -3.162 -38.661 1.00 73.31 190 ASN A N 1
ATOM 1397 C CA . ASN A 1 190 ? 9.864 -3.712 -38.127 1.00 73.31 190 ASN A CA 1
ATOM 1398 C C . ASN A 1 190 ? 9.660 -5.011 -37.324 1.00 73.31 190 ASN A C 1
ATOM 1400 O O . ASN A 1 190 ? 10.600 -5.789 -37.170 1.00 73.31 190 ASN A O 1
ATOM 1404 N N . GLY A 1 191 ? 8.437 -5.306 -36.870 1.00 77.88 191 GLY A N 1
ATOM 1405 C CA . GLY A 1 191 ? 8.181 -6.542 -36.143 1.00 77.88 191 GLY A CA 1
ATOM 1406 C C . GLY A 1 191 ? 6.846 -6.612 -35.412 1.00 77.88 191 GLY A C 1
ATOM 1407 O O . GLY A 1 191 ? 5.981 -5.739 -35.493 1.00 77.88 191 GLY A O 1
ATOM 1408 N N . THR A 1 192 ? 6.668 -7.712 -34.679 1.00 87.62 192 THR A N 1
ATOM 1409 C CA . THR A 1 192 ? 5.532 -7.930 -33.775 1.00 87.62 192 THR A CA 1
ATOM 1410 C C . THR A 1 192 ? 6.038 -8.281 -32.385 1.00 87.62 192 THR A C 1
ATOM 1412 O O . THR A 1 192 ? 6.816 -9.219 -32.228 1.00 87.62 192 THR A O 1
ATOM 1415 N N . VAL A 1 193 ? 5.533 -7.577 -31.374 1.00 87.06 193 VAL A N 1
ATOM 1416 C CA . VAL A 1 193 ? 5.743 -7.896 -29.959 1.00 87.06 193 VAL A CA 1
ATOM 1417 C C . VAL A 1 193 ? 4.440 -8.354 -29.322 1.00 87.06 193 VAL A C 1
ATOM 1419 O O . VAL A 1 193 ? 3.350 -7.918 -29.702 1.00 87.06 193 VAL A O 1
ATOM 1422 N N . THR A 1 194 ? 4.545 -9.232 -28.328 1.00 96.19 194 THR A N 1
ATOM 1423 C CA . THR A 1 194 ? 3.385 -9.791 -27.628 1.00 96.19 194 THR A CA 1
ATOM 1424 C C . THR A 1 194 ? 3.588 -9.753 -26.122 1.00 96.19 194 THR A C 1
ATOM 1426 O O . THR A 1 194 ? 4.703 -9.967 -25.650 1.00 96.19 194 THR A O 1
ATOM 1429 N N . ALA A 1 195 ? 2.509 -9.554 -25.370 1.00 92.31 195 ALA A N 1
ATOM 1430 C CA . ALA A 1 195 ? 2.483 -9.647 -23.915 1.00 92.31 195 ALA A CA 1
ATOM 1431 C C . ALA A 1 195 ? 1.305 -10.519 -23.467 1.00 92.31 195 ALA A C 1
ATOM 1433 O O . ALA A 1 195 ? 0.256 -10.537 -24.110 1.00 92.31 195 ALA A O 1
ATOM 1434 N N . SER A 1 196 ? 1.469 -11.227 -22.353 1.00 94.50 196 SER A N 1
ATOM 1435 C CA . SER A 1 196 ? 0.405 -12.001 -21.716 1.00 94.50 196 SER A CA 1
ATOM 1436 C C . SER A 1 196 ? 0.458 -11.768 -20.214 1.00 94.50 196 SER A C 1
ATOM 1438 O O . SER A 1 196 ? 1.543 -11.795 -19.641 1.00 94.50 196 SER A O 1
ATOM 1440 N N . ALA A 1 197 ? -0.697 -11.551 -19.592 1.00 88.94 197 ALA A N 1
ATOM 1441 C CA . ALA A 1 197 ? -0.833 -11.406 -18.149 1.00 88.94 197 ALA A CA 1
ATOM 1442 C C . ALA A 1 197 ? -2.057 -12.172 -17.644 1.00 88.94 197 ALA A C 1
ATOM 1444 O O . ALA A 1 197 ? -3.101 -12.201 -18.296 1.00 88.94 197 ALA A O 1
ATOM 1445 N N . THR A 1 198 ? -1.927 -12.791 -16.479 1.00 90.44 198 THR A N 1
ATOM 1446 C CA . THR A 1 198 ? -2.989 -13.532 -15.803 1.00 90.44 198 THR A CA 1
ATOM 1447 C C . THR A 1 198 ? -3.331 -12.852 -14.486 1.00 90.44 198 THR A C 1
ATOM 1449 O O . THR A 1 198 ? -2.444 -12.555 -13.689 1.00 90.44 198 THR A O 1
ATOM 1452 N N . TYR A 1 199 ? -4.623 -12.640 -14.246 1.00 84.94 199 TYR A N 1
ATOM 1453 C CA . TYR A 1 199 ? -5.132 -11.976 -13.050 1.00 84.94 199 TYR A CA 1
ATOM 1454 C C . TYR A 1 199 ? -6.065 -12.901 -12.277 1.00 84.94 199 TYR A C 1
ATOM 1456 O O . TYR A 1 199 ? -6.970 -13.492 -12.863 1.00 84.94 199 TYR A O 1
ATOM 1464 N N . THR A 1 200 ? -5.872 -13.025 -10.964 1.00 82.75 200 THR A N 1
ATOM 1465 C CA . THR A 1 200 ? -6.689 -13.917 -10.117 1.00 82.75 200 THR A CA 1
ATOM 1466 C C . THR A 1 200 ? -7.822 -13.145 -9.452 1.00 82.75 200 THR A C 1
ATOM 1468 O O . THR A 1 200 ? -7.553 -12.201 -8.707 1.00 82.75 200 THR A O 1
ATOM 1471 N N . LYS A 1 201 ? -9.079 -13.567 -9.647 1.00 83.50 201 LYS A N 1
ATOM 1472 C CA . LYS A 1 201 ? -10.200 -13.035 -8.862 1.00 83.50 201 LYS A CA 1
ATOM 1473 C C . LYS A 1 201 ? -10.172 -13.688 -7.486 1.00 83.50 201 LYS A C 1
ATOM 1475 O O . LYS A 1 201 ? -10.335 -14.899 -7.374 1.00 83.50 201 LYS A O 1
ATOM 1480 N N . LYS A 1 202 ? -9.942 -12.909 -6.439 1.00 74.75 202 LYS A N 1
ATOM 1481 C CA . LYS A 1 202 ? -10.007 -13.355 -5.045 1.00 74.75 202 LYS A CA 1
ATOM 1482 C C . LYS A 1 202 ? -11.346 -12.967 -4.437 1.00 74.75 202 LYS A C 1
ATOM 1484 O O . LYS A 1 202 ? -12.083 -12.152 -4.988 1.00 74.75 202 LYS A O 1
ATOM 1489 N N . GLU A 1 203 ? -11.667 -13.592 -3.314 1.00 72.88 203 GLU A N 1
ATOM 1490 C CA . GLU A 1 203 ? -12.834 -13.215 -2.532 1.00 72.88 203 GLU A CA 1
ATOM 1491 C C . GLU A 1 203 ? -12.656 -11.775 -2.053 1.00 72.88 203 GLU A C 1
ATOM 1493 O O . GLU A 1 203 ? -11.578 -11.405 -1.579 1.00 72.88 203 GLU A O 1
ATOM 1498 N N . ALA A 1 204 ? -13.687 -10.946 -2.226 1.00 60.38 204 ALA A N 1
ATOM 1499 C CA . ALA A 1 204 ? -13.698 -9.642 -1.594 1.00 60.38 204 ALA A CA 1
ATOM 1500 C C . ALA A 1 204 ? -13.598 -9.851 -0.089 1.00 60.38 204 ALA A C 1
ATOM 1502 O O . ALA A 1 204 ? -14.425 -10.557 0.489 1.00 60.38 204 ALA A O 1
ATOM 1503 N N . GLY A 1 205 ? -12.583 -9.241 0.531 1.00 46.62 205 GLY A N 1
ATOM 1504 C CA . GLY A 1 205 ? -12.561 -9.132 1.978 1.00 46.62 205 GLY A CA 1
ATOM 1505 C C . GLY A 1 205 ? -13.882 -8.490 2.361 1.00 46.62 205 GLY A C 1
ATOM 1506 O O . GLY A 1 205 ? -14.257 -7.454 1.805 1.00 46.62 205 GLY A O 1
ATOM 1507 N N . SER A 1 206 ? -14.652 -9.152 3.215 1.00 36.56 206 SER A N 1
ATOM 1508 C CA . SER A 1 206 ? -15.864 -8.531 3.712 1.00 36.56 206 SER A CA 1
ATOM 1509 C C . SER A 1 206 ? -15.427 -7.288 4.477 1.00 36.56 206 SER A C 1
ATOM 1511 O O . SER A 1 206 ? -14.807 -7.405 5.531 1.00 36.56 206 SER A O 1
ATOM 1513 N N . ALA A 1 207 ? -15.732 -6.101 3.952 1.00 40.59 207 ALA A N 1
ATOM 1514 C CA . ALA A 1 207 ? -15.824 -4.909 4.779 1.00 40.59 207 ALA A CA 1
ATOM 1515 C C . ALA A 1 207 ? -16.986 -5.169 5.753 1.00 40.59 207 ALA A C 1
ATOM 1517 O O . ALA A 1 207 ? -18.147 -4.928 5.431 1.00 40.59 207 ALA A O 1
ATOM 1518 N N . GLY A 1 208 ? -16.664 -5.812 6.877 1.00 41.50 208 GLY A N 1
ATOM 1519 C CA . GLY A 1 208 ? -17.616 -6.386 7.823 1.00 41.50 208 GLY A CA 1
ATOM 1520 C C . GLY A 1 208 ? -18.181 -7.732 7.361 1.00 41.50 208 GLY A C 1
ATOM 1521 O O . GLY A 1 208 ? -19.187 -7.792 6.658 1.00 41.50 208 GLY A O 1
ATOM 1522 N N . GLY A 1 209 ? -17.567 -8.839 7.780 1.00 28.03 209 GLY A N 1
ATOM 1523 C CA . GLY A 1 209 ? -18.129 -10.171 7.563 1.00 28.03 209 GLY A CA 1
ATOM 1524 C C . GLY A 1 209 ? -17.730 -11.148 8.649 1.00 28.03 209 GLY A C 1
ATOM 1525 O O . GLY A 1 209 ? -16.672 -11.750 8.553 1.00 28.03 209 GLY A O 1
ATOM 1526 N N . ASN A 1 210 ? -18.629 -11.317 9.623 1.00 34.06 210 ASN A N 1
ATOM 1527 C CA . ASN A 1 210 ? -18.970 -12.538 10.370 1.00 34.06 210 ASN A CA 1
ATOM 1528 C C . ASN A 1 210 ? -17.880 -13.467 10.953 1.00 34.06 210 ASN A C 1
ATOM 1530 O O . ASN A 1 210 ? -18.238 -14.457 11.591 1.00 34.06 210 ASN A O 1
ATOM 1534 N N . GLY A 1 211 ? -16.593 -13.167 10.835 1.00 34.81 211 GLY A N 1
ATOM 1535 C CA . GLY A 1 211 ? -15.662 -13.394 11.930 1.00 34.81 211 GLY A CA 1
ATOM 1536 C C . GLY A 1 211 ? -15.864 -12.255 12.918 1.00 34.81 211 GLY A C 1
ATOM 1537 O O . GLY A 1 211 ? -16.106 -11.130 12.488 1.00 34.81 211 GLY A O 1
ATOM 1538 N N . SER A 1 212 ? -15.806 -12.524 14.222 1.00 42.19 212 SER A N 1
ATOM 1539 C CA . SER A 1 212 ? -15.475 -11.454 15.167 1.00 42.19 212 SER A CA 1
ATOM 1540 C C . SER A 1 212 ? -14.264 -10.730 14.575 1.00 42.19 212 SER A C 1
ATOM 1542 O O . SER A 1 212 ? -13.211 -11.340 14.413 1.00 42.19 212 SER A O 1
ATOM 1544 N N . ASP A 1 213 ? -14.433 -9.476 14.179 1.00 42.03 213 ASP A N 1
ATOM 1545 C CA . ASP A 1 213 ? -13.398 -8.583 13.647 1.00 42.03 213 ASP A CA 1
ATOM 1546 C C . ASP A 1 213 ? -12.358 -8.212 14.721 1.00 42.03 213 ASP A C 1
ATOM 1548 O O . ASP A 1 213 ? -11.637 -7.228 14.587 1.00 42.03 213 ASP A O 1
ATOM 1552 N N . GLY A 1 214 ? -12.334 -8.952 15.835 1.00 43.47 214 GLY A N 1
ATOM 1553 C CA . GLY A 1 214 ? -11.645 -8.588 17.063 1.00 43.47 214 GLY A CA 1
ATOM 1554 C C . GLY A 1 214 ? -12.225 -7.344 17.747 1.00 43.47 214 GLY A C 1
ATOM 1555 O O . GLY A 1 214 ? -11.833 -7.070 18.876 1.00 43.47 214 GLY A O 1
ATOM 1556 N N . SER A 1 215 ? -13.170 -6.618 17.129 1.00 40.41 215 SER A N 1
ATOM 1557 C CA . SER A 1 215 ? -13.687 -5.319 17.592 1.00 40.41 215 SER A CA 1
ATOM 1558 C C . SER A 1 215 ? -14.850 -5.434 18.575 1.00 40.41 215 SER A C 1
ATOM 1560 O O . SER A 1 215 ? -15.259 -4.452 19.187 1.00 40.41 215 SER A O 1
ATOM 1562 N N . THR A 1 216 ? -15.351 -6.644 18.810 1.00 40.66 216 THR A N 1
ATOM 1563 C CA . THR A 1 216 ? -16.150 -6.929 20.001 1.00 40.66 216 THR A CA 1
ATOM 1564 C C . THR A 1 216 ? -15.526 -8.089 20.755 1.00 40.66 216 THR A C 1
ATOM 1566 O O . THR A 1 216 ? -16.119 -9.164 20.874 1.00 40.66 216 THR A O 1
ATOM 1569 N N . ALA A 1 217 ? -14.324 -7.891 21.299 1.00 40.22 217 ALA A N 1
ATOM 1570 C CA . ALA A 1 217 ? -14.078 -8.519 22.585 1.00 40.22 217 ALA A CA 1
ATOM 1571 C C . ALA A 1 217 ? -15.159 -7.954 23.529 1.00 40.22 217 ALA A C 1
ATOM 1573 O O . ALA A 1 217 ? -15.260 -6.732 23.664 1.00 40.22 217 ALA A O 1
ATOM 1574 N N . PRO A 1 218 ? -16.025 -8.787 24.141 1.00 40.75 218 PRO A N 1
ATOM 1575 C CA . PRO A 1 218 ? -16.706 -8.355 25.354 1.00 40.75 218 PRO A CA 1
ATOM 1576 C C . PRO A 1 218 ? -15.617 -7.778 26.247 1.00 40.75 218 PRO A C 1
ATOM 1578 O O . PRO A 1 218 ? -14.571 -8.420 26.357 1.00 40.75 218 PRO A O 1
ATOM 1581 N N . ALA A 1 219 ? -15.829 -6.583 26.796 1.00 44.91 219 ALA A N 1
ATOM 1582 C CA . ALA A 1 219 ? -14.853 -5.938 27.656 1.00 44.91 219 ALA A CA 1
ATOM 1583 C C . ALA A 1 219 ? -14.255 -6.985 28.602 1.00 44.91 219 ALA A C 1
ATOM 1585 O O . ALA A 1 219 ? -14.981 -7.563 29.416 1.00 44.91 219 ALA A O 1
ATOM 1586 N N . LEU A 1 220 ? -12.971 -7.302 28.427 1.00 47.81 220 LEU A N 1
ATOM 1587 C CA . LEU A 1 220 ? -12.256 -8.161 29.361 1.00 47.81 220 LEU A CA 1
ATOM 1588 C C . LEU A 1 220 ? -12.312 -7.411 30.696 1.00 47.81 220 LEU A C 1
ATOM 1590 O O . LEU A 1 220 ? -11.799 -6.302 30.809 1.00 47.81 220 LEU A O 1
ATOM 1594 N N . GLY A 1 221 ? -13.110 -7.927 31.628 1.00 51.66 221 GLY A N 1
ATOM 1595 C CA . GLY A 1 221 ? -13.396 -7.296 32.917 1.00 51.66 221 GLY A CA 1
ATOM 1596 C C . GLY A 1 221 ? -14.229 -6.011 32.915 1.00 51.66 221 GLY A C 1
ATOM 1597 O O . GLY A 1 221 ? -14.415 -5.434 33.978 1.00 51.66 221 GLY A O 1
ATOM 1598 N N . GLY A 1 222 ? -14.790 -5.566 31.784 1.00 64.88 222 GLY A N 1
ATOM 1599 C CA . GLY A 1 222 ? -15.662 -4.378 31.748 1.00 64.88 222 GLY A CA 1
ATOM 1600 C C . GLY A 1 222 ? -14.972 -3.028 31.505 1.00 64.88 222 GLY A C 1
ATOM 1601 O O . GLY A 1 222 ? -15.692 -2.045 31.348 1.00 64.88 222 GLY A O 1
ATOM 1602 N N . TYR A 1 223 ? -13.634 -2.971 31.435 1.00 76.25 223 TYR A N 1
ATOM 1603 C CA . TYR A 1 223 ? -12.884 -1.701 31.399 1.00 76.25 223 TYR A CA 1
ATOM 1604 C C . TYR A 1 223 ? -12.277 -1.352 30.031 1.00 76.25 223 TYR A C 1
ATOM 1606 O O . TYR A 1 223 ? -12.316 -0.193 29.630 1.00 76.25 223 TYR A O 1
ATOM 1614 N N . TYR A 1 224 ? -11.798 -2.341 29.268 1.00 83.56 224 TYR A N 1
ATOM 1615 C CA . TYR A 1 224 ? -11.386 -2.138 27.874 1.00 83.56 224 TYR A CA 1
ATOM 1616 C C . TYR A 1 224 ? -12.588 -2.231 26.937 1.00 83.56 224 TYR A C 1
ATOM 1618 O O . TYR A 1 224 ? -13.415 -3.135 27.077 1.00 83.56 224 TYR A O 1
ATOM 1626 N N . ALA A 1 225 ? -12.670 -1.368 25.929 1.00 80.56 225 ALA A N 1
ATOM 1627 C CA . ALA A 1 225 ? -13.723 -1.459 24.924 1.00 80.56 225 ALA A CA 1
ATOM 1628 C C . ALA A 1 225 ? -13.256 -1.004 23.544 1.00 80.56 225 ALA A C 1
ATOM 1630 O O . ALA A 1 225 ? -12.551 -0.012 23.395 1.00 80.56 225 ALA A O 1
ATOM 1631 N N . THR A 1 226 ? -13.743 -1.682 22.512 1.00 84.94 226 THR A N 1
ATOM 1632 C CA . THR A 1 226 ? -13.743 -1.169 21.142 1.00 84.94 226 THR A CA 1
ATOM 1633 C C . THR A 1 226 ? -15.181 -0.833 20.770 1.00 84.94 226 THR A C 1
ATOM 1635 O O . THR A 1 226 ? -16.104 -1.575 21.108 1.00 84.94 226 THR A O 1
ATOM 1638 N N . ASN A 1 227 ? -15.380 0.317 20.130 1.00 83.69 227 ASN A N 1
ATOM 1639 C CA . ASN A 1 227 ? -16.686 0.883 19.798 1.00 83.69 227 ASN A CA 1
ATOM 1640 C C . ASN A 1 227 ? -17.666 0.875 20.993 1.00 83.69 227 ASN A C 1
ATOM 1642 O O . ASN A 1 227 ? -18.772 0.325 20.882 1.00 83.69 227 ASN A O 1
ATOM 1646 N N . PRO A 1 228 ? -17.285 1.434 22.164 1.00 81.56 228 PRO A N 1
ATOM 1647 C CA . PRO A 1 228 ? -18.143 1.433 23.345 1.00 81.56 228 PRO A CA 1
ATOM 1648 C C . PRO A 1 228 ? -19.520 2.016 23.013 1.00 81.56 228 PRO A C 1
ATOM 1650 O O . PRO A 1 228 ? -19.650 2.995 22.283 1.00 81.56 228 PRO A O 1
ATOM 1653 N N . ASN A 1 229 ? -20.582 1.383 23.515 1.00 80.50 229 ASN A N 1
ATOM 1654 C CA . ASN A 1 229 ? -21.970 1.748 23.196 1.00 80.50 229 ASN A CA 1
ATOM 1655 C C . ASN A 1 229 ? -22.321 1.715 21.689 1.00 80.50 229 ASN A C 1
ATOM 1657 O O . ASN A 1 229 ? -23.295 2.344 21.271 1.00 80.50 229 ASN A O 1
ATOM 1661 N N . GLY A 1 230 ? -21.553 0.989 20.869 1.00 79.25 230 GLY A N 1
ATOM 1662 C CA . GLY A 1 230 ? -21.725 0.928 19.415 1.00 79.25 230 GLY A CA 1
ATOM 1663 C C . GLY A 1 230 ? -21.296 2.204 18.685 1.00 79.25 230 GLY A C 1
ATOM 1664 O O . GLY A 1 230 ? -21.732 2.432 17.556 1.00 79.25 230 GLY A O 1
ATOM 1665 N N . GLN A 1 231 ? -20.501 3.060 19.330 1.00 84.94 231 GLN A N 1
ATOM 1666 C CA . GLN A 1 231 ? -19.973 4.284 18.734 1.00 84.94 231 GLN A CA 1
ATOM 1667 C C . GLN A 1 231 ? -18.891 3.955 17.704 1.00 84.94 231 GLN A C 1
ATOM 1669 O O . GLN A 1 231 ? -18.080 3.066 17.914 1.00 84.94 231 GLN A O 1
ATOM 1674 N N . VAL A 1 232 ? -18.882 4.684 16.589 1.00 87.81 232 VAL A N 1
ATOM 1675 C CA . VAL A 1 232 ? -17.915 4.514 15.485 1.00 87.81 232 VAL A CA 1
ATOM 1676 C C . VAL A 1 232 ? -17.279 5.852 15.093 1.00 87.81 232 VAL A C 1
ATOM 1678 O O . VAL A 1 232 ? -16.813 6.037 13.972 1.00 87.81 232 VAL A O 1
ATOM 1681 N N . GLY A 1 233 ? -17.317 6.820 16.011 1.00 94.25 233 GLY A N 1
ATOM 1682 C CA . GLY A 1 233 ? -17.002 8.216 15.746 1.00 94.25 233 GLY A CA 1
ATOM 1683 C C . GLY A 1 233 ? -18.205 9.008 15.228 1.00 94.25 233 GLY A C 1
ATOM 1684 O O . GLY A 1 233 ? -19.345 8.528 15.212 1.00 94.25 233 GLY A O 1
ATOM 1685 N N . LYS A 1 234 ? -17.955 10.245 14.788 1.00 95.62 234 LYS A N 1
ATOM 1686 C CA . LYS A 1 234 ? -19.007 11.178 14.356 1.00 95.62 234 LYS A CA 1
ATOM 1687 C C . LYS A 1 234 ? -18.624 11.975 13.117 1.00 95.62 234 LYS A C 1
ATOM 1689 O O . LYS A 1 234 ? -17.504 12.458 12.993 1.00 95.62 234 LYS A O 1
ATOM 1694 N N . GLN A 1 235 ? -19.595 12.221 12.240 1.00 97.56 235 GLN A N 1
ATOM 1695 C CA . GLN A 1 235 ? -19.403 13.194 11.171 1.00 97.56 235 GLN A CA 1
ATOM 1696 C C . GLN A 1 235 ? -19.314 14.612 11.767 1.00 97.56 235 GLN A C 1
ATOM 1698 O O . GLN A 1 235 ? -20.315 15.153 12.243 1.00 97.56 235 GLN A O 1
ATOM 1703 N N . ALA A 1 236 ? -18.122 15.198 11.752 1.00 97.06 236 ALA A N 1
ATOM 1704 C CA . ALA A 1 236 ? -17.811 16.534 12.243 1.00 97.06 236 ALA A CA 1
ATOM 1705 C C . ALA A 1 236 ? -16.480 17.012 11.642 1.00 97.06 236 ALA A C 1
ATOM 1707 O O . ALA A 1 236 ? -15.571 16.216 11.408 1.00 97.06 236 ALA A O 1
ATOM 1708 N N . SER A 1 237 ? -16.362 18.321 11.421 1.00 97.81 237 SER A N 1
ATOM 1709 C CA . SER A 1 237 ? -15.077 18.947 11.105 1.00 97.81 237 SER A CA 1
ATOM 1710 C C . SER A 1 237 ? -14.412 19.388 12.401 1.00 97.81 237 SER A C 1
ATOM 1712 O O . SER A 1 237 ? -15.042 20.082 13.197 1.00 97.81 237 SER A O 1
ATOM 1714 N N . ILE A 1 238 ? -13.149 19.011 12.580 1.00 98.19 238 ILE A N 1
ATOM 1715 C CA . ILE A 1 238 ? -12.350 19.360 13.755 1.00 98.19 238 ILE A CA 1
ATOM 1716 C C . ILE A 1 238 ? -11.287 20.390 13.375 1.00 98.19 238 ILE A C 1
ATOM 1718 O O . ILE A 1 238 ? -10.597 20.258 12.355 1.00 98.19 238 ILE A O 1
ATOM 1722 N N . THR A 1 239 ? -11.121 21.404 14.218 1.00 97.44 239 THR A N 1
ATOM 1723 C CA . THR A 1 239 ? -9.980 22.315 14.160 1.00 97.44 239 THR A CA 1
ATOM 1724 C C . THR A 1 239 ? -8.768 21.650 14.807 1.00 97.44 239 THR A C 1
ATOM 1726 O O . THR A 1 239 ? -8.797 21.269 15.970 1.00 97.44 239 THR A O 1
ATOM 1729 N N . ILE A 1 240 ? -7.679 21.496 14.053 1.00 96.38 240 ILE A N 1
ATOM 1730 C CA . ILE A 1 240 ? -6.425 20.950 14.586 1.00 96.38 240 ILE A CA 1
ATOM 1731 C C . ILE A 1 240 ? -5.644 22.090 15.250 1.00 96.38 240 ILE A C 1
ATOM 1733 O O . ILE A 1 240 ? -4.873 22.774 14.577 1.00 96.38 240 ILE A O 1
ATOM 1737 N N . ASP A 1 241 ? -5.920 22.335 16.532 1.00 95.75 241 ASP A N 1
ATOM 1738 C CA . ASP A 1 241 ? -5.319 23.403 17.353 1.00 95.75 241 ASP A CA 1
ATOM 1739 C C . ASP A 1 241 ? -4.954 22.965 18.791 1.00 95.75 241 ASP A C 1
ATOM 1741 O O . ASP A 1 241 ? -4.572 23.796 19.617 1.00 95.75 241 ASP A O 1
ATOM 1745 N N . GLY A 1 242 ? -5.083 21.668 19.100 1.00 94.06 242 GLY A N 1
ATOM 1746 C CA . GLY A 1 242 ? -4.822 21.101 20.428 1.00 94.06 242 GLY A CA 1
ATOM 1747 C C . GLY A 1 242 ? -5.954 21.305 21.446 1.00 94.06 242 GLY A C 1
ATOM 1748 O O . GLY A 1 242 ? -5.843 20.840 22.581 1.00 94.06 242 GLY A O 1
ATOM 1749 N N . SER A 1 243 ? -7.046 21.978 21.067 1.00 95.75 243 SER A N 1
ATOM 1750 C CA . SER A 1 243 ? -8.241 22.140 21.896 1.00 95.75 243 SER A CA 1
ATOM 1751 C C . SER A 1 243 ? -9.162 20.924 21.793 1.00 95.75 243 SER A C 1
ATOM 1753 O O . SER A 1 243 ? -9.399 20.380 20.715 1.00 95.75 243 SER A O 1
ATOM 1755 N N . ILE A 1 244 ? -9.776 20.546 22.915 1.00 96.31 244 ILE A N 1
ATOM 1756 C CA . ILE A 1 244 ? -10.823 19.513 22.949 1.00 96.31 244 ILE A CA 1
ATOM 1757 C C . ILE A 1 244 ? -12.225 20.067 22.643 1.00 96.31 244 ILE A C 1
ATOM 1759 O O . ILE A 1 244 ? -13.195 19.324 22.682 1.00 96.31 244 ILE A O 1
ATOM 1763 N N . SER A 1 245 ? -12.370 21.366 22.357 1.00 96.88 245 SER A N 1
ATOM 1764 C CA . SER A 1 245 ? -13.682 22.030 22.241 1.00 96.88 245 SER A CA 1
ATOM 1765 C C . SER A 1 245 ? -14.577 21.503 21.118 1.00 96.88 245 SER A C 1
ATOM 1767 O O . SER A 1 245 ? -15.798 21.598 21.228 1.00 96.88 245 SER A O 1
ATOM 1769 N N . ASP A 1 246 ? -13.974 20.983 20.048 1.00 97.81 246 ASP A N 1
ATOM 1770 C CA . ASP A 1 246 ? -14.698 20.402 18.910 1.00 97.81 246 ASP A CA 1
ATOM 1771 C C . ASP A 1 246 ? -15.037 18.917 19.135 1.00 97.81 246 ASP A C 1
ATOM 1773 O O . ASP A 1 246 ? -15.786 18.324 18.357 1.00 97.81 246 ASP A O 1
ATOM 1777 N N . TRP A 1 247 ? -14.498 18.318 20.199 1.00 97.75 247 TRP A N 1
ATOM 1778 C CA . TRP A 1 247 ? -14.630 16.905 20.512 1.00 97.75 247 TRP A CA 1
ATOM 1779 C C . TRP A 1 247 ? -15.644 16.665 21.635 1.00 97.75 247 TRP A C 1
ATOM 1781 O O . TRP A 1 247 ? -15.827 17.485 22.535 1.00 97.75 247 TRP A O 1
ATOM 1791 N N . ASP A 1 248 ? -16.306 15.510 21.599 1.00 96.00 248 ASP A N 1
ATOM 1792 C CA . ASP A 1 248 ? -17.223 15.075 22.650 1.00 96.00 248 ASP A CA 1
ATOM 1793 C C . ASP A 1 248 ? -17.195 13.544 22.819 1.00 96.00 248 ASP A C 1
ATOM 1795 O O . ASP A 1 248 ? -16.675 12.812 21.974 1.00 96.00 248 ASP A O 1
ATOM 1799 N N . SER A 1 249 ? -17.786 13.043 23.907 1.00 93.56 249 SER A N 1
ATOM 1800 C CA . SER A 1 249 ? -17.788 11.612 24.245 1.00 93.56 249 SER A CA 1
ATOM 1801 C C . SER A 1 249 ? -18.555 10.718 23.263 1.00 93.56 249 SER A C 1
ATOM 1803 O O . SER A 1 249 ? -18.468 9.497 23.356 1.00 93.56 249 SER A O 1
ATOM 1805 N N . SER A 1 250 ? -19.305 11.279 22.305 1.00 93.62 250 SER A N 1
ATOM 1806 C CA . SER A 1 250 ? -19.931 10.486 21.237 1.00 93.62 250 SER A CA 1
ATOM 1807 C C . SER A 1 250 ? -18.955 10.073 20.133 1.00 93.62 250 SER A C 1
ATOM 1809 O O . SER A 1 250 ? -19.315 9.261 19.282 1.00 93.62 250 SER A O 1
ATOM 1811 N N . MET A 1 251 ? -17.733 10.613 20.147 1.00 97.50 251 MET A N 1
ATOM 1812 C CA . MET A 1 251 ? -16.683 10.324 19.169 1.00 97.50 251 MET A CA 1
ATOM 1813 C C . MET A 1 251 ? -15.758 9.170 19.579 1.00 97.50 251 MET A C 1
ATOM 1815 O O . MET A 1 251 ? -14.875 8.819 18.801 1.00 97.50 251 MET A O 1
ATOM 1819 N N . LEU A 1 252 ? -15.930 8.598 20.775 1.00 94.00 252 LEU A N 1
ATOM 1820 C CA . LEU A 1 252 ? -15.084 7.529 21.307 1.00 94.00 252 LEU A CA 1
ATOM 1821 C C . LEU A 1 252 ? -15.228 6.251 20.462 1.00 94.00 252 LEU A C 1
ATOM 1823 O O . LEU A 1 252 ? -16.338 5.809 20.172 1.00 94.00 252 LEU A O 1
ATOM 1827 N N . ILE A 1 253 ? -14.102 5.662 20.060 1.00 93.25 253 ILE A N 1
ATOM 1828 C CA . ILE A 1 253 ? -14.041 4.422 19.266 1.00 93.25 253 ILE A CA 1
ATOM 1829 C C . ILE A 1 253 ? -13.193 3.329 19.918 1.00 93.25 253 ILE A C 1
ATOM 1831 O O . ILE A 1 253 ? -13.360 2.157 19.591 1.00 93.25 253 ILE A O 1
ATOM 1835 N N . ALA A 1 254 ? -12.322 3.674 20.864 1.00 92.06 254 ALA A N 1
ATOM 1836 C CA . ALA A 1 254 ? -11.661 2.696 21.716 1.00 92.06 254 ALA A CA 1
ATOM 1837 C C . ALA A 1 254 ? -11.373 3.286 23.098 1.00 92.06 254 ALA A C 1
ATOM 1839 O O . ALA A 1 254 ? -11.083 4.473 23.218 1.00 92.06 254 ALA A O 1
ATOM 1840 N N . GLN A 1 255 ? -11.450 2.434 24.112 1.00 88.81 255 GLN A N 1
ATOM 1841 C CA . GLN A 1 255 ? -11.199 2.720 25.516 1.00 88.81 255 GLN A CA 1
ATOM 1842 C C . GLN A 1 255 ? -10.187 1.693 26.037 1.00 88.81 255 GLN A C 1
ATOM 1844 O O . GLN A 1 255 ? -10.426 0.484 25.955 1.00 88.81 255 GLN A O 1
ATOM 1849 N N . GLY A 1 256 ? -9.065 2.193 26.536 1.00 89.88 256 GLY A N 1
ATOM 1850 C CA . GLY A 1 256 ? -8.070 1.495 27.340 1.00 89.88 256 GLY A CA 1
ATOM 1851 C C . GLY A 1 256 ? -8.307 1.723 28.832 1.00 89.88 256 GLY A C 1
ATOM 1852 O O . GLY A 1 256 ? -9.388 2.148 29.248 1.00 89.88 256 GLY A O 1
ATOM 1853 N N . VAL A 1 257 ? -7.295 1.451 29.644 1.00 90.06 257 VAL A N 1
ATOM 1854 C CA . VAL A 1 257 ? -7.320 1.684 31.092 1.00 90.06 257 VAL A CA 1
ATOM 1855 C C . VAL A 1 257 ? -5.999 2.307 31.498 1.00 90.06 257 VAL A C 1
ATOM 1857 O O . VAL A 1 257 ? -4.999 2.080 30.839 1.00 90.06 257 VAL A O 1
ATOM 1860 N N . ALA A 1 258 ? -5.982 3.081 32.575 1.00 92.44 258 ALA A N 1
ATOM 1861 C CA . ALA A 1 258 ? -4.752 3.681 33.056 1.00 92.44 258 ALA A CA 1
ATOM 1862 C C . ALA A 1 258 ? -3.894 2.683 33.848 1.00 92.44 258 ALA A C 1
ATOM 1864 O O . ALA A 1 258 ? -4.381 1.712 34.444 1.00 92.44 258 ALA A O 1
ATOM 1865 N N . ASN A 1 259 ? -2.616 3.027 33.968 1.00 90.81 259 ASN A N 1
ATOM 1866 C CA . ASN A 1 259 ? -1.604 2.321 34.738 1.00 90.81 259 ASN A CA 1
ATOM 1867 C C . ASN A 1 259 ? -1.295 0.918 34.199 1.00 90.81 259 ASN A C 1
ATOM 1869 O O . ASN A 1 259 ? -0.901 0.066 34.989 1.00 90.81 259 ASN A O 1
ATOM 1873 N N . ASP A 1 260 ? -1.501 0.629 32.915 1.00 88.12 260 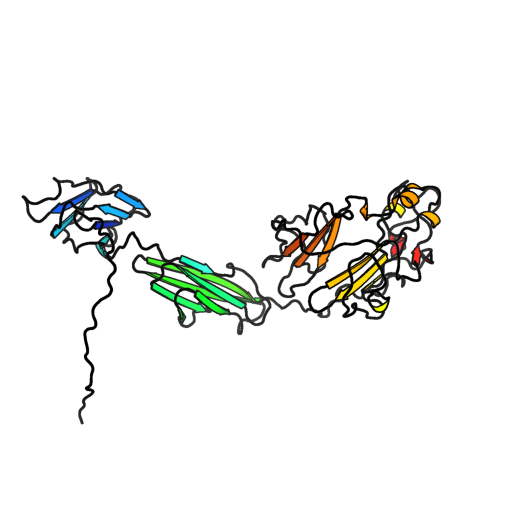ASP A N 1
ATOM 1874 C CA . ASP A 1 260 ? -1.218 -0.677 32.294 1.00 88.12 260 ASP A CA 1
ATOM 1875 C C . ASP A 1 260 ? -0.014 -0.645 31.332 1.00 88.12 260 ASP A C 1
ATOM 1877 O O . ASP A 1 260 ? 0.288 -1.625 30.644 1.00 88.12 260 ASP A O 1
ATOM 1881 N N . ASP A 1 261 ? 0.750 0.449 31.360 1.00 90.19 261 ASP A N 1
ATOM 1882 C CA . ASP A 1 261 ? 1.967 0.600 30.576 1.00 90.19 261 ASP A CA 1
ATOM 1883 C C . ASP A 1 261 ? 3.159 -0.234 31.117 1.00 90.19 261 ASP A C 1
ATOM 1885 O O . ASP A 1 261 ? 3.225 -0.592 32.298 1.00 90.19 261 ASP A O 1
ATOM 1889 N N . PRO A 1 262 ? 4.187 -0.539 30.298 1.00 86.94 262 PRO A N 1
ATOM 1890 C CA . PRO A 1 262 ? 5.307 -1.393 30.703 1.00 86.94 262 PRO A CA 1
ATOM 1891 C C . PRO A 1 262 ? 6.050 -0.972 31.981 1.00 86.94 262 PRO A C 1
ATOM 1893 O O . PRO A 1 262 ? 6.719 -1.814 32.595 1.00 86.94 262 PRO A O 1
ATOM 1896 N N . ARG A 1 263 ? 5.982 0.300 32.399 1.00 88.44 263 ARG A N 1
ATOM 1897 C CA . ARG A 1 263 ? 6.641 0.777 33.624 1.00 88.44 263 ARG A CA 1
ATOM 1898 C C . ARG A 1 263 ? 6.089 0.110 34.873 1.00 88.44 263 ARG A C 1
ATOM 1900 O O . ARG A 1 263 ? 6.858 -0.079 35.814 1.00 88.44 263 ARG A O 1
ATOM 1907 N N . VAL A 1 264 ? 4.826 -0.306 34.886 1.00 88.50 264 VAL A N 1
ATOM 1908 C CA . VAL A 1 264 ? 4.223 -0.934 36.067 1.00 88.50 264 VAL A CA 1
ATOM 1909 C C . VAL A 1 264 ? 4.552 -2.415 36.205 1.00 88.50 264 VAL A C 1
ATOM 1911 O O . VAL A 1 264 ? 4.148 -3.007 37.198 1.00 88.50 264 VAL A O 1
ATOM 1914 N N . TYR A 1 265 ? 5.285 -3.012 35.258 1.00 85.31 265 TYR A N 1
ATOM 1915 C CA . TYR A 1 265 ? 5.665 -4.435 35.264 1.00 85.31 265 TYR A CA 1
ATOM 1916 C C . TYR A 1 265 ? 7.174 -4.664 35.392 1.00 85.31 265 TYR A C 1
ATOM 1918 O O . TYR A 1 265 ? 7.638 -5.808 35.338 1.00 85.31 265 TYR A O 1
ATOM 1926 N N . ARG A 1 266 ? 7.975 -3.597 35.525 1.00 82.19 266 ARG A N 1
ATOM 1927 C CA . ARG A 1 266 ? 9.440 -3.695 35.555 1.00 82.19 266 ARG A CA 1
ATOM 1928 C C . ARG A 1 266 ? 10.025 -3.111 36.847 1.00 82.19 266 ARG A C 1
ATOM 1930 O O . ARG A 1 266 ? 9.479 -2.179 37.430 1.00 82.19 266 ARG A O 1
ATOM 1937 N N . PRO A 1 267 ? 11.153 -3.657 37.340 1.00 79.75 267 PRO A N 1
ATOM 1938 C CA . PRO A 1 267 ? 11.830 -3.086 38.496 1.00 79.75 267 PRO A CA 1
ATOM 1939 C C . PRO A 1 267 ? 12.315 -1.668 38.216 1.00 79.75 267 PRO A C 1
ATOM 1941 O O . PRO A 1 267 ? 13.016 -1.441 37.231 1.00 79.75 267 PRO A O 1
ATOM 1944 N N . SER A 1 268 ? 12.018 -0.753 39.141 1.00 81.19 268 SER A N 1
ATOM 1945 C CA . SER A 1 268 ? 12.559 0.607 39.139 1.00 81.19 268 SER A CA 1
ATOM 1946 C C . SER A 1 268 ? 12.280 1.383 37.850 1.00 81.19 268 SER A C 1
ATOM 1948 O O . SER A 1 268 ? 13.131 2.154 37.445 1.00 81.19 268 SER A O 1
ATOM 1950 N N . SER A 1 269 ? 11.131 1.211 37.199 1.00 86.06 269 SER A N 1
ATOM 1951 C CA . SER A 1 269 ? 10.788 1.898 35.937 1.00 86.06 269 SER A CA 1
ATOM 1952 C C . SER A 1 269 ? 9.821 3.067 36.085 1.00 86.06 269 SER A C 1
ATOM 1954 O O . SER A 1 269 ? 9.652 3.821 35.137 1.00 86.06 269 SER A O 1
ATOM 1956 N N . MET A 1 270 ? 9.228 3.273 37.262 1.00 86.38 270 MET A N 1
ATOM 1957 C CA . MET A 1 270 ? 8.283 4.376 37.493 1.00 86.38 270 MET A CA 1
ATOM 1958 C C . MET A 1 270 ? 8.921 5.775 37.384 1.00 86.38 270 MET A C 1
ATOM 1960 O O . MET A 1 270 ? 8.211 6.767 37.352 1.00 86.38 270 MET A O 1
ATOM 1964 N N . HIS A 1 271 ? 10.249 5.881 37.281 1.00 86.69 271 HIS A N 1
ATOM 1965 C CA . HIS A 1 271 ? 10.930 7.143 36.973 1.00 86.69 271 HIS A CA 1
ATOM 1966 C C . HIS A 1 271 ? 10.954 7.485 35.470 1.00 86.69 271 HIS A C 1
ATOM 1968 O O . HIS A 1 271 ? 11.406 8.571 35.115 1.00 86.69 271 HIS A O 1
ATOM 1974 N N . GLU A 1 272 ? 10.490 6.583 34.600 1.00 88.00 272 GLU A N 1
ATOM 1975 C CA . GLU A 1 272 ? 10.361 6.784 33.151 1.00 88.00 272 GLU A CA 1
ATOM 1976 C C . GLU A 1 272 ? 9.004 7.407 32.788 1.00 88.00 272 GLU A C 1
ATOM 1978 O O . GLU A 1 272 ? 8.047 7.359 33.560 1.00 88.00 272 GLU A O 1
ATOM 1983 N N . ILE A 1 273 ? 8.900 7.979 31.590 1.00 88.75 273 ILE A N 1
ATOM 1984 C CA . ILE A 1 273 ? 7.708 8.707 31.126 1.00 88.75 273 ILE A CA 1
ATOM 1985 C C . ILE A 1 273 ? 6.567 7.744 30.793 1.00 88.75 273 ILE A C 1
ATOM 1987 O O . ILE A 1 273 ? 6.792 6.724 30.146 1.00 88.75 273 ILE A O 1
ATOM 1991 N N . ALA A 1 274 ? 5.350 8.104 31.205 1.00 87.88 274 ALA A N 1
ATOM 1992 C CA . ALA A 1 274 ? 4.132 7.372 30.881 1.00 87.88 274 ALA A CA 1
ATOM 1993 C C . ALA A 1 274 ? 3.838 7.397 29.380 1.00 87.88 274 ALA A C 1
ATOM 1995 O O . ALA A 1 274 ? 3.778 8.467 28.776 1.00 87.88 274 ALA A O 1
ATOM 1996 N N . ILE A 1 275 ? 3.640 6.215 28.800 1.00 89.62 275 ILE A N 1
ATOM 1997 C CA . ILE A 1 275 ? 3.071 6.028 27.464 1.00 89.62 275 ILE A CA 1
ATOM 1998 C C . ILE A 1 275 ? 1.968 4.989 27.638 1.00 89.62 275 ILE A C 1
ATOM 2000 O O . ILE A 1 275 ? 2.200 3.793 27.485 1.00 89.62 275 ILE A O 1
ATOM 2004 N N . ASP A 1 276 ? 0.816 5.472 28.077 1.00 91.12 276 ASP A N 1
ATOM 2005 C CA . ASP A 1 276 ? -0.314 4.677 28.540 1.00 91.12 276 ASP A CA 1
ATOM 2006 C C . ASP A 1 276 ? -1.561 5.154 27.786 1.00 91.12 276 ASP A C 1
ATOM 2008 O O . ASP A 1 276 ? -2.118 6.207 28.096 1.00 91.12 276 ASP A O 1
ATOM 2012 N N . ASP A 1 277 ? -1.902 4.480 26.688 1.00 92.62 277 ASP A N 1
ATOM 2013 C CA . ASP A 1 277 ? -2.983 4.914 25.803 1.00 92.62 277 ASP A CA 1
ATOM 2014 C C . ASP A 1 277 ? -4.347 4.636 26.450 1.00 92.62 277 ASP A C 1
ATOM 2016 O O . ASP A 1 277 ? -4.739 3.489 26.660 1.00 92.62 277 ASP A O 1
ATOM 2020 N N . TYR A 1 278 ? -5.109 5.697 26.711 1.00 94.25 278 TYR A N 1
ATOM 2021 C CA . TYR A 1 278 ? -6.352 5.604 27.471 1.00 94.25 278 TYR A CA 1
ATOM 2022 C C . TYR A 1 278 ? -7.605 5.601 26.604 1.00 94.25 278 TYR A C 1
ATOM 2024 O O . TYR A 1 278 ? -8.528 4.834 26.846 1.00 94.25 278 TYR A O 1
ATOM 2032 N N . ALA A 1 279 ? -7.688 6.465 25.598 1.00 94.69 279 ALA A N 1
ATOM 2033 C CA . ALA A 1 279 ? -8.895 6.585 24.786 1.00 94.69 279 ALA A CA 1
ATOM 2034 C C . ALA A 1 279 ? -8.552 7.019 23.367 1.00 94.69 279 ALA A C 1
ATOM 2036 O O . ALA A 1 279 ? -7.622 7.793 23.165 1.00 94.69 279 ALA A O 1
ATOM 2037 N N . LEU A 1 280 ? -9.322 6.553 22.386 1.00 96.81 280 LEU A N 1
ATOM 2038 C CA . LEU A 1 280 ? -9.211 6.946 20.984 1.00 96.81 280 LEU A CA 1
ATOM 2039 C C . LEU A 1 280 ? -10.564 7.437 20.481 1.00 96.81 280 LEU A C 1
ATOM 2041 O O . LEU A 1 280 ? -11.575 6.742 20.590 1.00 96.81 280 LEU A O 1
ATOM 2045 N N . TYR A 1 281 ? -10.556 8.610 19.864 1.00 97.81 281 TYR A N 1
ATOM 2046 C CA . TYR A 1 281 ? -11.716 9.289 19.314 1.00 97.81 281 TYR A CA 1
ATOM 2047 C C . TYR A 1 281 ? -11.553 9.475 17.809 1.00 97.81 281 TYR A C 1
ATOM 2049 O O . TYR A 1 281 ? -10.454 9.747 17.316 1.00 97.81 281 TYR A O 1
ATOM 2057 N N . ALA A 1 282 ? -12.664 9.383 17.080 1.00 98.19 282 ALA A N 1
ATOM 2058 C CA . ALA A 1 282 ? -12.699 9.609 15.644 1.00 98.19 282 ALA A CA 1
ATOM 2059 C C . ALA A 1 282 ? -13.826 10.557 15.230 1.00 98.19 282 ALA A C 1
ATOM 2061 O O . ALA A 1 282 ? -14.975 10.457 15.672 1.00 98.19 282 ALA A O 1
ATOM 2062 N N . ALA A 1 283 ? -13.498 11.441 14.295 1.00 98.44 283 ALA A N 1
ATOM 2063 C CA . ALA A 1 283 ? -14.466 12.237 13.563 1.00 98.44 283 ALA A CA 1
ATOM 2064 C C . ALA A 1 283 ? -14.100 12.296 12.080 1.00 98.44 2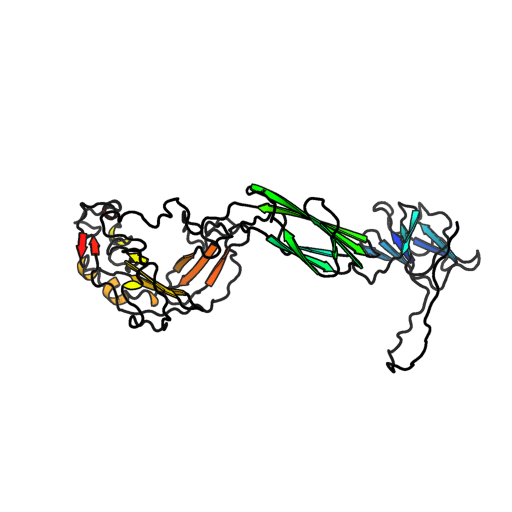83 ALA A C 1
ATOM 2066 O O . ALA A 1 283 ? -12.955 12.054 11.700 1.00 98.44 283 ALA A O 1
ATOM 2067 N N . TRP A 1 284 ? -15.058 12.617 11.220 1.00 98.00 284 TRP A N 1
ATOM 2068 C CA . TRP A 1 284 ? -14.786 12.773 9.791 1.00 98.00 284 TRP A CA 1
ATOM 2069 C C . TRP A 1 284 ? -15.653 13.842 9.140 1.00 98.00 284 TRP A C 1
ATOM 2071 O O . TRP A 1 284 ? -16.793 14.087 9.535 1.00 98.00 284 TRP A O 1
ATOM 2081 N N . ASP A 1 285 ? -15.139 14.426 8.066 1.00 95.81 285 ASP A N 1
ATOM 2082 C CA . ASP A 1 285 ? -15.933 15.205 7.125 1.00 95.81 285 ASP A CA 1
ATOM 2083 C C . ASP A 1 285 ? -15.745 14.685 5.691 1.00 95.81 285 ASP A C 1
ATOM 2085 O O . ASP A 1 285 ? -15.314 13.555 5.472 1.00 95.81 285 ASP A O 1
ATOM 2089 N N . ASN A 1 286 ? -16.128 15.476 4.688 1.00 94.25 286 ASN A N 1
ATOM 2090 C CA . ASN A 1 286 ? -16.021 15.061 3.285 1.00 94.25 286 ASN A CA 1
ATOM 2091 C C . ASN A 1 286 ? -14.571 14.995 2.770 1.00 94.25 286 ASN A C 1
ATOM 2093 O O . ASN A 1 286 ? -14.349 14.542 1.649 1.00 94.25 286 ASN A O 1
ATOM 2097 N N . THR A 1 287 ? -13.609 15.520 3.529 1.00 93.56 287 THR A N 1
ATOM 2098 C CA . THR A 1 287 ? -12.213 15.705 3.113 1.00 93.56 287 THR A CA 1
ATOM 2099 C C . THR A 1 287 ? -11.237 14.995 4.044 1.00 93.56 287 THR A C 1
ATOM 2101 O O . THR A 1 287 ? -10.233 14.471 3.568 1.00 93.56 287 THR A O 1
ATOM 2104 N N . ASN A 1 288 ? -11.506 14.982 5.350 1.00 95.12 288 ASN A N 1
ATOM 2105 C CA . ASN A 1 288 ? -10.549 14.562 6.365 1.00 95.12 288 ASN A CA 1
ATOM 2106 C C . ASN A 1 288 ? -11.135 13.505 7.304 1.00 95.12 288 ASN A C 1
ATOM 2108 O O . ASN A 1 288 ? -12.300 13.569 7.701 1.00 95.12 288 ASN A O 1
ATOM 2112 N N . LEU A 1 289 ? -10.262 12.585 7.708 1.00 95.00 289 LEU A N 1
ATOM 2113 C CA . LEU A 1 289 ? -10.395 11.810 8.934 1.00 95.00 289 LEU A CA 1
ATOM 2114 C C . LEU A 1 289 ? -9.651 12.557 10.045 1.00 95.00 289 LEU A C 1
ATOM 2116 O O . LEU A 1 289 ? -8.521 13.005 9.844 1.00 95.00 289 LEU A O 1
ATOM 2120 N N . TYR A 1 290 ? -10.280 12.660 11.206 1.00 98.00 290 TYR A N 1
ATOM 2121 C CA . TYR A 1 290 ? -9.732 13.262 12.410 1.00 98.00 290 TYR A CA 1
ATOM 2122 C C . TYR A 1 290 ? -9.608 12.188 13.481 1.00 98.00 290 TYR A C 1
ATOM 2124 O O . TYR A 1 290 ? -10.569 11.467 13.745 1.00 98.00 290 TYR A O 1
ATOM 2132 N N . LEU A 1 291 ? -8.437 12.113 14.106 1.00 97.56 291 LEU A N 1
ATOM 2133 C CA . LEU A 1 291 ? -8.166 11.225 15.229 1.00 97.56 291 LEU A CA 1
ATOM 2134 C C . LEU A 1 291 ? -7.618 12.048 16.389 1.00 97.56 291 LEU A C 1
ATOM 2136 O O . LEU A 1 291 ? -6.806 12.950 16.179 1.00 97.56 291 LEU A O 1
ATOM 2140 N N . MET A 1 292 ? -8.053 11.714 17.595 1.00 96.75 292 MET A N 1
ATOM 2141 C CA . MET A 1 292 ? -7.487 12.213 18.843 1.00 96.75 292 MET A CA 1
ATOM 2142 C C . MET A 1 292 ? -7.374 11.032 19.794 1.00 96.75 292 MET A C 1
ATOM 2144 O O . MET A 1 292 ? -8.295 10.222 19.864 1.00 96.75 292 MET A O 1
ATOM 2148 N N . TRP A 1 293 ? -6.253 10.917 20.494 1.00 95.06 293 TRP A N 1
ATOM 2149 C CA . TRP A 1 293 ? -6.084 9.919 21.537 1.00 95.06 293 TRP A CA 1
ATOM 2150 C C . TRP A 1 293 ? -5.605 10.574 22.825 1.00 95.06 293 TRP A C 1
ATOM 2152 O O . TRP A 1 293 ? -4.879 11.570 22.807 1.00 95.06 293 TRP A O 1
ATOM 2162 N N . GLU A 1 294 ? -6.045 10.011 23.938 1.00 94.88 294 GLU A N 1
ATOM 2163 C CA . GLU A 1 294 ? -5.659 10.420 25.277 1.00 94.88 294 GLU A CA 1
ATOM 2164 C C . GLU A 1 294 ? -4.607 9.461 25.812 1.00 94.88 294 GLU A C 1
ATOM 2166 O O . GLU A 1 294 ? -4.701 8.252 25.606 1.00 94.88 294 GLU A O 1
ATOM 2171 N N . VAL A 1 295 ? -3.629 10.012 26.526 1.00 92.44 295 VAL A N 1
ATOM 2172 C CA . VAL A 1 295 ? -2.582 9.246 27.199 1.00 92.44 295 VAL A CA 1
ATOM 2173 C C . VAL A 1 295 ? -2.676 9.534 28.693 1.00 92.44 295 VAL A C 1
ATOM 2175 O O . VAL A 1 295 ? -2.672 10.700 29.099 1.00 92.44 295 VAL A O 1
ATOM 2178 N N . ALA A 1 296 ? -2.772 8.490 29.509 1.00 92.19 296 ALA A N 1
ATOM 2179 C CA . ALA A 1 296 ? -2.862 8.586 30.955 1.00 92.19 296 ALA A CA 1
ATOM 2180 C C . ALA A 1 296 ? -1.479 8.750 31.601 1.00 92.19 296 ALA A C 1
ATOM 2182 O O . ALA A 1 296 ? -0.467 8.210 31.155 1.00 92.19 296 ALA A O 1
ATOM 2183 N N . ASN A 1 297 ? -1.428 9.492 32.705 1.00 90.38 297 ASN A N 1
ATOM 2184 C CA . ASN A 1 297 ? -0.248 9.558 33.559 1.00 90.38 297 ASN A CA 1
ATOM 2185 C C . ASN A 1 297 ? -0.681 9.657 35.022 1.00 90.38 297 ASN A C 1
ATOM 2187 O O . ASN A 1 297 ? -0.878 10.752 35.540 1.00 90.38 297 ASN A O 1
ATOM 2191 N N . VAL A 1 298 ? -0.800 8.505 35.681 1.00 90.19 298 VAL A N 1
ATOM 2192 C CA . VAL A 1 298 ? -1.241 8.381 37.086 1.00 90.19 298 VAL A CA 1
ATOM 2193 C C . VAL A 1 298 ? -0.072 8.325 38.079 1.00 90.19 298 VAL A C 1
ATOM 2195 O O . VAL A 1 298 ? -0.164 7.776 39.181 1.00 90.19 298 VAL A O 1
ATOM 2198 N N . GLN A 1 299 ? 1.088 8.842 37.670 1.00 88.38 299 GLN A N 1
ATOM 2199 C CA . GLN A 1 299 ? 2.335 8.758 38.430 1.00 88.38 299 GLN A CA 1
ATOM 2200 C C . GLN A 1 299 ? 2.227 9.373 39.833 1.00 88.38 299 GLN A C 1
ATOM 2202 O O . GLN A 1 299 ? 2.858 8.892 40.775 1.00 88.38 299 GLN A O 1
ATOM 2207 N N . ASP A 1 300 ? 1.452 10.441 39.978 1.00 88.12 300 ASP A N 1
ATOM 2208 C CA . ASP A 1 300 ? 1.229 11.148 41.236 1.00 88.12 300 ASP A CA 1
ATOM 2209 C C . ASP A 1 300 ? 0.430 10.319 42.246 1.00 88.12 300 ASP A C 1
ATOM 2211 O O . ASP A 1 300 ? 0.665 10.449 43.449 1.00 88.12 300 ASP A O 1
ATOM 2215 N N . ALA A 1 301 ? -0.445 9.431 41.774 1.00 87.94 301 ALA A N 1
ATOM 2216 C CA . ALA A 1 301 ? -1.161 8.477 42.610 1.00 87.94 301 ALA A CA 1
ATOM 2217 C C . ALA A 1 301 ? -0.296 7.253 42.961 1.00 87.94 301 ALA A C 1
ATOM 2219 O O . ALA A 1 301 ? -0.182 6.884 44.132 1.00 87.94 301 ALA A O 1
ATOM 2220 N N . ILE A 1 302 ? 0.353 6.642 41.964 1.00 86.38 302 ILE A N 1
ATOM 2221 C CA . ILE A 1 302 ? 0.971 5.310 42.109 1.00 86.38 302 ILE A CA 1
ATOM 2222 C C . ILE A 1 302 ? 2.407 5.353 42.631 1.00 86.38 302 ILE A C 1
ATOM 2224 O O . ILE A 1 302 ? 2.825 4.485 43.402 1.00 86.38 302 ILE A O 1
ATOM 2228 N N . ALA A 1 303 ? 3.189 6.355 42.235 1.00 86.50 303 ALA A N 1
ATOM 2229 C CA . ALA A 1 303 ? 4.582 6.490 42.648 1.00 86.50 303 ALA A CA 1
ATOM 2230 C C . ALA A 1 303 ? 4.975 7.978 42.778 1.00 86.50 303 ALA A C 1
ATOM 2232 O O . ALA A 1 303 ? 5.858 8.466 42.066 1.00 86.50 303 ALA A O 1
ATOM 2233 N N . PRO A 1 304 ? 4.384 8.708 43.750 1.00 85.75 304 PRO A N 1
ATOM 2234 C CA . PRO A 1 304 ? 4.559 10.159 43.908 1.00 85.75 304 PRO A CA 1
ATOM 2235 C C . PRO A 1 304 ? 6.002 10.608 44.177 1.00 85.75 304 PRO A C 1
ATOM 2237 O O . PRO A 1 304 ? 6.326 11.789 44.047 1.00 85.75 304 PRO A O 1
ATOM 2240 N N . MET A 1 305 ? 6.875 9.689 44.597 1.00 85.50 305 MET A N 1
ATOM 2241 C CA . MET A 1 305 ? 8.287 9.983 44.858 1.00 85.50 305 MET A CA 1
ATOM 2242 C C . MET A 1 305 ? 9.124 10.058 43.574 1.00 85.50 305 MET A C 1
ATOM 2244 O O . MET A 1 305 ? 10.174 10.703 43.572 1.00 85.50 305 MET A O 1
ATOM 2248 N N . ASP A 1 306 ? 8.657 9.448 42.486 1.00 86.00 306 ASP A N 1
ATOM 2249 C CA . ASP A 1 306 ? 9.309 9.479 41.181 1.00 86.00 306 ASP A CA 1
ATOM 2250 C C . ASP A 1 306 ? 8.756 10.666 40.376 1.00 86.00 306 ASP A C 1
ATOM 2252 O O . ASP A 1 306 ? 7.770 10.579 39.652 1.00 86.00 306 ASP A O 1
ATOM 2256 N N . ASN A 1 307 ? 9.381 11.831 40.551 1.00 85.19 307 ASN A N 1
ATOM 2257 C CA . ASN A 1 307 ? 8.858 13.118 40.076 1.00 85.19 307 ASN A CA 1
ATOM 2258 C C . ASN A 1 307 ? 9.212 13.476 38.620 1.00 85.19 307 ASN A C 1
ATOM 2260 O O . ASN A 1 307 ? 8.713 14.475 38.090 1.00 85.19 307 ASN A O 1
ATOM 2264 N N . PHE A 1 308 ? 10.083 12.707 37.967 1.00 86.62 308 PHE A N 1
ATOM 2265 C CA . PHE A 1 308 ? 10.500 12.983 36.592 1.00 86.62 308 PHE A CA 1
ATOM 2266 C C . PHE A 1 308 ? 9.309 12.971 35.610 1.00 86.62 308 PHE A C 1
ATOM 2268 O O . PHE A 1 308 ? 9.128 13.973 34.911 1.00 86.62 308 PHE A O 1
ATOM 2275 N N . PRO A 1 309 ? 8.410 11.965 35.626 1.00 84.25 309 PRO A N 1
ATOM 2276 C CA . PRO A 1 309 ? 7.253 11.936 34.725 1.00 84.25 309 PRO A CA 1
ATOM 2277 C C . PRO A 1 309 ? 6.218 13.026 35.033 1.00 84.25 309 PRO A C 1
ATOM 2279 O O . PRO A 1 309 ? 5.481 13.438 34.146 1.00 84.25 309 PRO A O 1
ATOM 2282 N N . LEU A 1 310 ? 6.181 13.540 36.266 1.00 83.75 310 LEU A N 1
ATOM 2283 C CA . LEU A 1 310 ? 5.287 14.638 36.659 1.00 83.75 310 LEU A CA 1
ATOM 2284 C C . LEU A 1 310 ? 5.791 16.005 36.189 1.00 83.75 310 LEU A C 1
ATOM 2286 O O . LEU A 1 310 ? 5.008 16.911 35.921 1.00 83.75 310 LEU A O 1
ATOM 2290 N N . THR A 1 311 ? 7.111 16.173 36.099 1.00 81.31 311 THR A N 1
ATOM 2291 C CA . THR A 1 311 ? 7.734 17.455 35.736 1.00 81.31 311 THR A CA 1
ATOM 2292 C C . THR A 1 311 ? 8.032 17.581 34.243 1.00 81.31 311 THR A C 1
ATOM 2294 O O . THR A 1 311 ? 8.203 18.703 33.763 1.00 81.31 311 THR A O 1
ATOM 2297 N N . GLN A 1 312 ? 8.084 16.465 33.506 1.00 80.00 312 GLN A N 1
ATOM 2298 C CA . GLN A 1 312 ? 8.381 16.437 32.068 1.00 80.00 312 GLN A CA 1
ATOM 2299 C C . GLN A 1 312 ? 7.459 15.505 31.257 1.00 80.00 312 GLN A C 1
ATOM 2301 O O . GLN A 1 312 ? 7.812 15.122 30.152 1.00 80.00 312 GLN A O 1
ATOM 2306 N N . GLY A 1 313 ? 6.270 15.153 31.754 1.00 75.81 313 GLY A N 1
ATOM 2307 C CA . GLY A 1 313 ? 5.391 14.137 31.145 1.00 75.81 313 GLY A CA 1
ATOM 2308 C C . GLY A 1 313 ? 4.781 14.456 29.772 1.00 75.81 313 GLY A C 1
ATOM 2309 O O . GLY A 1 313 ? 4.047 13.638 29.232 1.00 75.81 313 GLY A O 1
ATOM 2310 N N . ASN A 1 314 ? 5.067 15.618 29.184 1.00 86.62 314 ASN A N 1
ATOM 2311 C CA . ASN A 1 314 ? 4.543 15.984 27.870 1.00 86.62 314 ASN A CA 1
ATOM 2312 C C . ASN A 1 314 ? 5.268 15.199 26.764 1.00 86.62 314 ASN A C 1
ATOM 2314 O O . ASN A 1 314 ? 6.448 15.426 26.511 1.00 86.62 314 ASN A O 1
ATOM 2318 N N . LEU A 1 315 ? 4.581 14.322 26.033 1.00 87.56 315 LEU A N 1
ATOM 2319 C CA . LEU A 1 315 ? 5.239 13.475 25.024 1.00 87.56 315 LEU A CA 1
ATOM 2320 C C . LEU A 1 315 ? 5.805 14.245 23.818 1.00 87.56 315 LEU A C 1
ATOM 2322 O O . LEU A 1 315 ? 6.770 13.799 23.191 1.00 87.56 315 LEU A O 1
ATOM 2326 N N . TRP A 1 316 ? 5.260 15.423 23.508 1.00 89.31 316 TRP A N 1
ATOM 2327 C CA . TRP A 1 316 ? 5.648 16.221 22.336 1.00 89.31 316 TRP A CA 1
ATOM 2328 C C . TRP A 1 316 ? 6.986 16.955 22.461 1.00 89.31 316 TRP A C 1
ATOM 2330 O O . TRP A 1 316 ? 7.411 17.615 21.516 1.00 89.31 316 TRP A O 1
ATOM 2340 N N . ILE A 1 317 ? 7.683 16.854 23.595 1.00 88.94 317 ILE A N 1
ATOM 2341 C CA . ILE A 1 317 ? 9.077 17.319 23.693 1.00 88.94 317 ILE A CA 1
ATOM 2342 C C . ILE A 1 317 ? 10.088 16.198 23.397 1.00 88.94 317 ILE A C 1
ATOM 2344 O O . ILE A 1 317 ? 11.270 16.481 23.191 1.00 88.94 317 ILE A O 1
ATOM 2348 N N . TYR A 1 318 ? 9.639 14.941 23.313 1.00 90.88 318 TYR A N 1
ATOM 2349 C CA . TYR A 1 318 ? 10.477 13.772 23.035 1.00 90.88 318 TYR A CA 1
ATOM 2350 C C . TYR A 1 318 ? 10.359 13.316 21.583 1.00 90.88 318 TYR A C 1
ATOM 2352 O O . TYR A 1 318 ? 9.386 13.600 20.899 1.00 90.88 318 TYR A O 1
ATOM 2360 N N . ASN A 1 319 ? 11.372 12.603 21.095 1.00 92.75 319 ASN A N 1
ATOM 2361 C CA . ASN A 1 319 ? 11.371 12.034 19.748 1.00 92.75 319 ASN A CA 1
ATOM 2362 C C . ASN A 1 319 ? 10.969 10.552 19.799 1.00 92.75 319 ASN A C 1
ATOM 2364 O O . ASN A 1 319 ? 11.805 9.680 19.560 1.00 92.75 319 ASN A O 1
ATOM 2368 N N . LEU A 1 320 ? 9.724 10.271 20.188 1.00 91.94 320 LEU A N 1
ATOM 2369 C CA . LEU A 1 320 ? 9.209 8.903 20.300 1.00 91.94 320 LEU A CA 1
ATOM 2370 C C . LEU A 1 320 ? 8.457 8.524 19.022 1.00 91.94 320 LEU A C 1
ATOM 2372 O O . LEU A 1 320 ? 7.664 9.339 18.552 1.00 91.94 320 LEU A O 1
ATOM 2376 N N . PRO A 1 321 ? 8.687 7.336 18.439 1.00 93.75 321 PRO A N 1
ATOM 2377 C CA . PRO A 1 321 ? 7.977 6.913 17.241 1.00 93.75 321 PRO A CA 1
ATOM 2378 C C . PRO A 1 321 ? 6.536 6.499 17.571 1.00 93.75 321 PRO A C 1
ATOM 2380 O O . PRO A 1 321 ? 6.301 5.753 18.518 1.00 93.75 321 PRO A O 1
ATOM 2383 N N . VAL A 1 322 ? 5.591 6.948 16.750 1.00 93.75 322 VAL A N 1
ATOM 2384 C CA . VAL A 1 322 ? 4.175 6.569 16.786 1.00 93.75 322 VAL A CA 1
ATOM 2385 C C . VAL A 1 322 ? 3.809 5.945 15.447 1.00 93.75 322 VAL A C 1
ATOM 2387 O O . VAL A 1 322 ? 4.169 6.473 14.391 1.00 93.75 322 VAL A O 1
ATOM 2390 N N . PHE A 1 323 ? 3.080 4.831 15.502 1.00 94.69 323 PHE A N 1
ATOM 2391 C CA . PHE A 1 323 ? 2.603 4.097 14.335 1.00 94.69 323 PHE A CA 1
ATOM 2392 C C . PHE A 1 323 ? 1.089 3.925 14.431 1.00 94.69 323 PHE A C 1
ATOM 2394 O O . PHE A 1 323 ? 0.590 3.345 15.389 1.00 94.69 323 PHE A O 1
ATOM 2401 N N . MET A 1 324 ? 0.364 4.404 13.425 1.00 93.88 324 MET A N 1
ATOM 2402 C CA . MET A 1 324 ? -1.063 4.140 13.260 1.00 93.88 324 MET A CA 1
ATOM 2403 C C . MET A 1 324 ? -1.265 3.233 12.049 1.00 93.88 324 MET A C 1
ATOM 2405 O O . MET A 1 324 ? -0.762 3.518 10.959 1.00 93.88 324 MET A O 1
ATOM 2409 N N . TYR A 1 325 ? -2.000 2.145 12.243 1.00 93.44 325 TYR A N 1
ATOM 2410 C CA . TYR A 1 325 ? -2.248 1.123 11.232 1.00 93.44 325 TYR A CA 1
ATOM 2411 C C . TYR A 1 325 ? -3.702 1.197 10.779 1.00 93.44 325 TYR A C 1
ATOM 2413 O O . TYR A 1 325 ? -4.609 1.264 11.604 1.00 93.44 325 TYR A O 1
ATOM 2421 N N . PHE A 1 326 ? -3.921 1.189 9.468 1.00 92.56 326 PHE A N 1
ATOM 2422 C CA . PHE A 1 326 ? -5.237 1.365 8.875 1.00 92.56 326 PHE A CA 1
ATOM 2423 C C . PHE A 1 326 ? -5.540 0.264 7.862 1.00 92.56 326 PHE A C 1
ATOM 2425 O O . PHE A 1 326 ? -4.679 -0.130 7.067 1.00 92.56 326 PHE A O 1
ATOM 2432 N N . SER A 1 327 ? -6.811 -0.144 7.852 1.00 91.19 327 SER A N 1
ATOM 2433 C CA . SER A 1 327 ? -7.432 -0.824 6.721 1.00 91.19 327 SER A CA 1
ATOM 2434 C C . SER A 1 327 ? -8.353 0.161 5.999 1.00 91.19 327 SER A C 1
ATOM 2436 O O . SER A 1 327 ? -9.421 0.498 6.510 1.00 91.19 327 SER A O 1
ATOM 2438 N N . ILE A 1 328 ? -7.913 0.684 4.858 1.00 87.75 328 ILE A N 1
ATOM 2439 C CA . ILE A 1 328 ? -8.610 1.710 4.075 1.00 87.75 328 ILE A CA 1
ATOM 2440 C C . ILE A 1 328 ? -9.100 1.139 2.747 1.00 87.75 328 ILE A C 1
ATOM 2442 O O . ILE A 1 328 ? -10.240 1.399 2.359 1.00 87.75 328 ILE A O 1
ATOM 2446 N N . ASP A 1 329 ? -8.253 0.395 2.035 1.00 83.38 329 ASP A N 1
ATOM 2447 C CA . ASP A 1 329 ? -8.599 -0.168 0.731 1.00 83.38 329 ASP A CA 1
ATOM 2448 C C . ASP A 1 329 ? -9.079 -1.621 0.886 1.00 83.38 329 ASP A C 1
ATOM 2450 O O . ASP A 1 329 ? -8.259 -2.530 1.030 1.00 83.38 329 ASP A O 1
ATOM 2454 N N . PRO A 1 330 ? -10.395 -1.895 0.794 1.00 78.25 330 PRO A N 1
ATOM 2455 C CA . PRO A 1 330 ? -10.923 -3.250 0.963 1.00 78.25 330 PRO A CA 1
ATOM 2456 C C . PRO A 1 330 ? -10.480 -4.219 -0.150 1.00 78.25 330 PRO A C 1
ATOM 2458 O O . PRO A 1 330 ? -10.705 -5.429 -0.052 1.00 78.25 330 PRO A O 1
ATOM 2461 N N . SER A 1 331 ? -9.885 -3.714 -1.237 1.00 77.81 331 SER A N 1
ATOM 2462 C CA . SER A 1 331 ? -9.335 -4.540 -2.311 1.00 77.81 331 SER A CA 1
ATOM 2463 C C . SER A 1 331 ? -7.917 -5.043 -2.028 1.00 77.81 331 SER A C 1
ATOM 2465 O O . SER A 1 331 ? -7.492 -6.008 -2.673 1.00 77.81 331 SER A O 1
ATOM 2467 N N . ILE A 1 332 ? -7.225 -4.464 -1.042 1.00 81.25 332 ILE A N 1
ATOM 2468 C CA . ILE A 1 332 ? -5.860 -4.820 -0.657 1.00 81.25 332 ILE A CA 1
ATOM 2469 C C . ILE A 1 332 ? -5.892 -5.606 0.655 1.00 81.25 332 ILE A C 1
ATOM 2471 O O . ILE A 1 332 ? -6.504 -5.204 1.642 1.00 81.25 332 ILE A O 1
ATOM 2475 N N . GLU A 1 333 ? -5.240 -6.767 0.645 1.00 83.88 333 GLU A N 1
ATOM 2476 C CA . GLU A 1 333 ? -4.977 -7.551 1.849 1.00 83.88 333 GLU A CA 1
A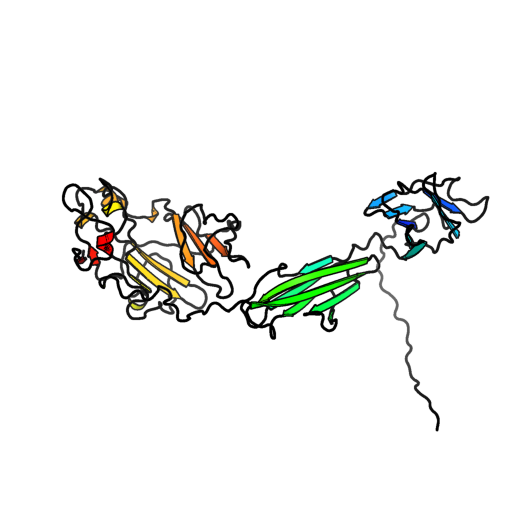TOM 2477 C C . GLU A 1 333 ? -3.496 -7.439 2.182 1.00 83.88 333 GLU A C 1
ATOM 2479 O O . GLU A 1 333 ? -2.677 -7.875 1.377 1.00 83.88 333 GLU A O 1
ATOM 2484 N N . GLY A 1 334 ? -3.159 -6.864 3.330 1.00 87.25 334 GLY A N 1
ATOM 2485 C CA . GLY A 1 334 ? -1.785 -6.687 3.779 1.00 87.25 334 GLY A CA 1
ATOM 2486 C C . GLY A 1 334 ? -1.626 -6.966 5.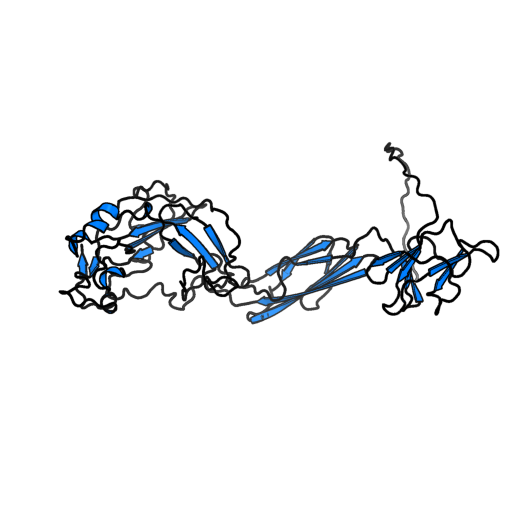269 1.00 87.25 334 GLY A C 1
ATOM 2487 O O . GLY A 1 334 ? -2.592 -7.055 6.022 1.00 87.25 334 GLY A O 1
ATOM 2488 N N . ASP A 1 335 ? -0.377 -7.130 5.683 1.00 87.25 335 ASP A N 1
ATOM 2489 C CA . ASP A 1 335 ? 0.031 -7.453 7.057 1.00 87.25 335 ASP A CA 1
ATOM 2490 C C . ASP A 1 335 ? 0.890 -6.338 7.680 1.00 87.25 335 ASP A C 1
ATOM 2492 O O . ASP A 1 335 ? 1.533 -6.522 8.713 1.00 87.25 335 ASP A O 1
ATOM 2496 N N . GLY A 1 336 ? 0.951 -5.176 7.021 1.00 89.94 336 GLY A N 1
ATOM 2497 C CA . GLY A 1 336 ? 1.751 -4.031 7.457 1.00 89.94 336 GLY A CA 1
ATOM 2498 C C . GLY A 1 336 ? 3.261 -4.196 7.251 1.00 89.94 336 GLY A C 1
ATOM 2499 O O . GLY A 1 336 ? 4.022 -3.298 7.624 1.00 89.94 336 GLY A O 1
ATOM 2500 N N . THR A 1 337 ? 3.716 -5.299 6.645 1.00 91.94 337 THR A N 1
ATOM 2501 C CA . THR A 1 337 ? 5.140 -5.523 6.357 1.00 91.94 337 THR A CA 1
ATOM 2502 C C . THR A 1 337 ? 5.546 -4.944 5.005 1.00 91.94 337 THR A C 1
ATOM 2504 O O . THR A 1 337 ? 4.746 -4.836 4.075 1.00 91.94 337 THR A O 1
ATOM 2507 N N . VAL A 1 338 ? 6.815 -4.566 4.880 1.00 91.88 338 VAL A N 1
ATOM 2508 C CA . VAL A 1 338 ? 7.419 -4.123 3.615 1.00 91.88 338 VAL A CA 1
ATOM 2509 C C . VAL A 1 338 ? 7.885 -5.332 2.790 1.00 91.88 338 VAL A C 1
ATOM 2511 O O . VAL A 1 338 ? 7.908 -6.457 3.285 1.00 91.88 338 VAL A O 1
ATOM 2514 N N . THR A 1 339 ? 8.324 -5.137 1.539 1.00 88.50 339 THR A N 1
ATOM 2515 C CA . THR A 1 339 ? 8.737 -6.238 0.634 1.00 88.50 339 THR A CA 1
ATOM 2516 C C . THR A 1 339 ? 9.817 -7.166 1.214 1.00 88.50 339 THR A C 1
ATOM 2518 O O . THR A 1 339 ? 9.858 -8.347 0.879 1.00 88.50 339 THR A O 1
ATOM 2521 N N . SER A 1 340 ? 10.693 -6.666 2.093 1.00 88.38 340 SER A N 1
ATOM 2522 C CA . SER A 1 340 ? 11.711 -7.488 2.769 1.00 88.38 340 SER A CA 1
ATOM 2523 C C . SER A 1 340 ? 11.158 -8.379 3.891 1.00 88.38 340 SER A C 1
ATOM 2525 O O . SER A 1 340 ? 11.903 -9.197 4.425 1.00 88.38 340 SER A O 1
ATOM 2527 N N . GLY A 1 341 ? 9.887 -8.214 4.273 1.00 86.88 341 GLY A N 1
ATOM 2528 C CA . GLY A 1 341 ? 9.267 -8.829 5.449 1.00 86.88 341 GLY A CA 1
ATOM 2529 C C . GLY A 1 341 ? 9.499 -8.066 6.760 1.00 86.88 341 GLY A C 1
ATOM 2530 O O . GLY A 1 341 ? 8.994 -8.487 7.794 1.00 86.88 341 GLY A O 1
ATOM 2531 N N . ALA A 1 342 ? 10.250 -6.958 6.736 1.00 92.06 342 ALA A N 1
ATOM 2532 C CA . ALA A 1 342 ? 10.408 -6.066 7.886 1.00 92.06 342 ALA A CA 1
ATOM 2533 C C . ALA A 1 342 ? 9.163 -5.180 8.089 1.00 92.06 342 ALA A C 1
ATOM 2535 O O . ALA A 1 342 ? 8.226 -5.205 7.289 1.00 92.06 342 ALA A O 1
ATOM 2536 N N . THR A 1 343 ? 9.165 -4.356 9.133 1.00 93.06 343 THR A N 1
ATOM 2537 C CA . THR A 1 343 ? 8.103 -3.378 9.401 1.00 93.06 343 THR A CA 1
ATOM 2538 C C . THR A 1 343 ? 8.598 -1.958 9.135 1.00 93.06 343 THR A C 1
ATOM 2540 O O . THR A 1 343 ? 9.799 -1.704 9.015 1.00 93.06 343 THR A O 1
ATOM 2543 N N . VAL A 1 344 ? 7.670 -1.006 9.023 1.00 92.31 344 VAL A N 1
ATOM 2544 C CA . VAL A 1 344 ? 8.011 0.418 8.887 1.00 92.31 344 VAL A CA 1
ATOM 2545 C C . VAL A 1 344 ? 8.912 0.850 10.051 1.00 92.31 344 VAL A C 1
ATOM 2547 O O . VAL A 1 344 ? 8.602 0.590 11.212 1.00 92.31 344 VAL A O 1
ATOM 2550 N N . TRP A 1 345 ? 10.035 1.500 9.723 1.00 92.38 345 TRP A N 1
ATOM 2551 C CA . TRP A 1 345 ? 11.072 1.947 10.672 1.00 92.38 345 TRP A CA 1
ATOM 2552 C C . TRP A 1 345 ? 11.673 0.823 11.535 1.00 92.38 345 TRP A C 1
ATOM 2554 O O . TRP A 1 345 ? 12.150 1.094 12.635 1.00 92.38 345 TRP A O 1
ATOM 2564 N N . ASP A 1 346 ? 11.640 -0.425 11.054 1.00 92.19 346 ASP A N 1
ATOM 2565 C CA . ASP A 1 346 ? 12.085 -1.609 11.799 1.00 92.19 346 ASP A CA 1
ATOM 2566 C C . ASP A 1 346 ? 11.431 -1.715 13.195 1.00 92.19 346 ASP A C 1
ATOM 2568 O O . ASP A 1 346 ? 12.035 -2.207 14.147 1.00 92.19 346 ASP A O 1
ATOM 2572 N N . SER A 1 347 ? 10.181 -1.247 13.324 1.00 91.88 347 SER A N 1
ATOM 2573 C CA . SER A 1 347 ? 9.443 -1.192 14.594 1.00 91.88 347 SER A CA 1
ATOM 2574 C C . SER A 1 347 ? 9.258 -2.548 15.284 1.00 91.88 347 SER A C 1
ATOM 2576 O O . SER A 1 347 ? 9.051 -2.597 16.493 1.00 91.88 347 SER A O 1
ATOM 2578 N N . GLY A 1 348 ? 9.280 -3.649 14.526 1.00 92.38 348 GLY A N 1
A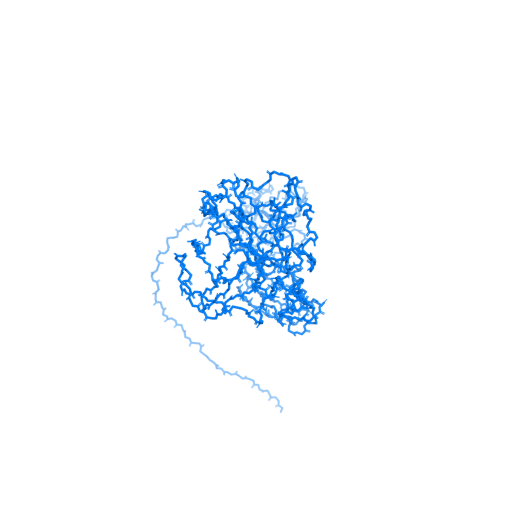TOM 2579 C CA . GLY A 1 348 ? 8.950 -4.992 15.004 1.00 92.38 348 GLY A CA 1
ATOM 2580 C C . GLY A 1 348 ? 7.461 -5.222 15.296 1.00 92.38 348 GLY A C 1
ATOM 2581 O O . GLY A 1 348 ? 7.100 -6.307 15.744 1.00 92.38 348 GLY A O 1
ATOM 2582 N N . ILE A 1 349 ? 6.593 -4.236 15.046 1.00 89.50 349 ILE A N 1
ATOM 2583 C CA . ILE A 1 349 ? 5.153 -4.330 15.316 1.00 89.50 349 ILE A CA 1
ATOM 2584 C C . ILE A 1 349 ? 4.470 -5.122 14.198 1.00 89.50 349 ILE A C 1
ATOM 2586 O O . ILE A 1 349 ? 4.492 -4.718 13.035 1.00 89.50 349 ILE A O 1
ATOM 2590 N N . THR A 1 350 ? 3.829 -6.226 14.574 1.00 79.88 350 THR A N 1
ATOM 2591 C CA . THR A 1 350 ? 3.010 -7.070 13.694 1.00 79.88 350 THR A CA 1
ATOM 2592 C C . THR A 1 350 ? 1.610 -7.173 14.285 1.00 79.88 350 THR A C 1
ATOM 2594 O O . THR A 1 350 ? 1.460 -7.209 15.505 1.00 79.88 350 THR A O 1
ATOM 2597 N N . LEU A 1 351 ? 0.591 -7.153 13.430 1.00 80.75 351 LEU A N 1
ATOM 2598 C CA . LEU A 1 351 ? -0.814 -7.162 13.827 1.00 80.75 351 LEU A CA 1
ATOM 2599 C C . LEU A 1 351 ? -1.533 -8.275 13.065 1.00 80.75 351 LEU A C 1
ATOM 2601 O O . LEU A 1 351 ? -1.283 -8.462 11.878 1.00 80.75 351 LEU A O 1
ATOM 2605 N N . ASP A 1 352 ? -2.473 -8.950 13.723 1.00 79.50 352 ASP A N 1
ATOM 2606 C CA . ASP A 1 352 ? -3.319 -9.985 13.104 1.00 79.50 352 ASP A CA 1
ATOM 2607 C C . ASP A 1 352 ? -4.515 -9.392 12.321 1.00 79.50 352 ASP A C 1
ATOM 2609 O O . ASP A 1 352 ? -5.436 -10.106 11.922 1.00 79.50 352 ASP A O 1
ATOM 2613 N N . ALA A 1 353 ? -4.514 -8.075 12.099 1.00 81.94 353 ALA A N 1
ATOM 2614 C CA . ALA A 1 353 ? -5.521 -7.347 11.335 1.00 81.94 353 ALA A CA 1
ATOM 2615 C C . ALA A 1 353 ? -5.063 -7.104 9.889 1.00 81.94 353 ALA A C 1
ATOM 2617 O O . ALA A 1 353 ? -3.868 -7.038 9.606 1.00 81.94 353 ALA A O 1
ATOM 2618 N N . ASN A 1 354 ? -6.018 -6.906 8.975 1.00 86.81 354 ASN A N 1
ATOM 2619 C CA . ASN A 1 354 ? -5.696 -6.447 7.626 1.00 86.81 354 ASN A CA 1
ATOM 2620 C C . ASN A 1 354 ? -5.139 -5.021 7.671 1.00 86.81 354 ASN A C 1
ATOM 2622 O O . ASN A 1 354 ? -5.833 -4.113 8.122 1.00 86.81 354 ASN A O 1
ATOM 2626 N N . ILE A 1 355 ? -3.929 -4.815 7.163 1.00 91.06 355 ILE A N 1
ATOM 2627 C CA . ILE A 1 355 ? -3.278 -3.508 7.105 1.00 91.06 355 ILE A CA 1
ATOM 2628 C C . ILE A 1 355 ? -2.842 -3.214 5.670 1.00 91.06 355 ILE A C 1
ATOM 2630 O O . ILE A 1 355 ? -1.929 -3.853 5.147 1.00 91.06 355 ILE A O 1
ATOM 2634 N N . ASP A 1 356 ? -3.413 -2.169 5.075 1.00 92.00 356 ASP A N 1
ATOM 2635 C CA . ASP A 1 356 ? -2.980 -1.637 3.775 1.00 92.00 356 ASP A CA 1
ATOM 2636 C C . ASP A 1 356 ? -2.328 -0.254 3.874 1.00 92.00 356 ASP A C 1
ATOM 2638 O O . ASP A 1 356 ? -1.688 0.192 2.925 1.00 92.00 356 ASP A O 1
ATOM 2642 N N . THR A 1 357 ? -2.451 0.435 5.008 1.00 92.75 357 THR A N 1
ATOM 2643 C CA . THR A 1 357 ? -1.878 1.770 5.184 1.00 92.75 357 THR A CA 1
ATOM 2644 C C . THR A 1 357 ? -1.262 1.914 6.575 1.00 92.75 357 THR A C 1
ATOM 2646 O O . THR A 1 357 ? -1.867 1.550 7.579 1.00 92.75 357 THR A O 1
ATOM 2649 N N . VAL A 1 358 ? -0.054 2.475 6.650 1.00 94.06 358 VAL A N 1
ATOM 2650 C CA . VAL A 1 358 ? 0.655 2.773 7.905 1.00 94.06 358 VAL A CA 1
ATOM 2651 C C . VAL A 1 358 ? 1.024 4.249 7.933 1.00 94.06 358 VAL A C 1
ATOM 2653 O O . VAL A 1 358 ? 1.652 4.755 7.004 1.00 94.06 358 VAL A O 1
ATOM 2656 N N . VAL A 1 359 ? 0.672 4.944 9.010 1.00 94.19 359 VAL A N 1
ATOM 2657 C CA . VAL A 1 359 ? 1.122 6.312 9.284 1.00 94.19 359 VAL A CA 1
ATOM 2658 C C . VAL A 1 359 ? 2.182 6.270 10.373 1.00 94.19 359 VAL A C 1
ATOM 2660 O O . VAL A 1 359 ? 1.924 5.737 11.447 1.00 94.19 359 VAL A O 1
ATOM 2663 N N . ALA A 1 360 ? 3.361 6.836 10.108 1.00 94.31 360 ALA A N 1
ATOM 2664 C CA . ALA A 1 360 ? 4.446 6.910 11.086 1.00 94.31 360 ALA A CA 1
ATOM 2665 C C . ALA A 1 360 ? 4.935 8.347 11.280 1.00 94.31 360 ALA A C 1
ATOM 2667 O O . ALA A 1 360 ? 5.123 9.095 10.313 1.00 94.31 360 ALA A O 1
ATOM 2668 N N . PHE A 1 361 ? 5.143 8.733 12.534 1.00 94.12 361 PHE A N 1
ATOM 2669 C CA . PHE A 1 361 ? 5.620 10.058 12.926 1.00 94.12 361 PHE A CA 1
ATOM 2670 C C . PHE A 1 361 ? 6.325 9.999 14.277 1.00 94.12 361 PHE A C 1
ATOM 2672 O O . PHE A 1 361 ? 6.251 8.992 14.974 1.00 94.12 361 PHE A O 1
ATOM 2679 N N . SER A 1 362 ? 7.021 11.070 14.652 1.00 93.50 362 SER A N 1
ATOM 2680 C CA . SER A 1 362 ? 7.510 11.242 16.015 1.00 93.50 362 SER A CA 1
ATOM 2681 C C . SER A 1 362 ? 6.648 12.199 16.827 1.00 93.50 362 SER A C 1
ATOM 2683 O O . SER A 1 362 ? 6.087 13.154 16.287 1.00 93.50 362 SER A O 1
ATOM 2685 N N . THR A 1 363 ? 6.557 11.969 18.137 1.00 92.31 363 THR A N 1
ATOM 2686 C CA . THR A 1 363 ? 5.704 12.754 19.044 1.00 92.31 363 THR A CA 1
ATOM 2687 C C . THR A 1 363 ? 6.033 14.244 19.060 1.00 92.31 363 THR A C 1
ATOM 2689 O O . THR A 1 363 ? 5.124 15.039 19.244 1.00 92.31 363 THR A O 1
ATOM 2692 N N . ASN A 1 364 ? 7.286 14.650 18.827 1.00 91.69 364 ASN A N 1
ATOM 2693 C CA . ASN A 1 364 ? 7.678 16.062 18.698 1.00 91.69 364 ASN A CA 1
ATOM 2694 C C . ASN A 1 364 ? 7.623 16.618 17.262 1.00 91.69 364 ASN A C 1
ATOM 2696 O O . ASN A 1 364 ? 8.106 17.723 17.013 1.00 91.69 364 ASN A O 1
ATOM 2700 N N . GLY A 1 365 ? 7.124 15.841 16.298 1.00 89.12 365 GLY A N 1
ATOM 2701 C CA . GLY A 1 365 ? 7.018 16.236 14.893 1.00 89.12 365 GLY A CA 1
ATOM 2702 C C . GLY A 1 365 ? 8.351 16.364 14.145 1.00 89.12 365 GLY A C 1
ATOM 2703 O O . GLY A 1 365 ? 8.370 16.870 13.024 1.00 89.12 365 GLY A O 1
ATOM 2704 N N . SER A 1 366 ? 9.475 15.924 14.723 1.00 90.38 366 SER A N 1
ATOM 2705 C CA . SER A 1 366 ? 10.787 15.985 14.053 1.00 90.38 366 SER A CA 1
ATOM 2706 C C . SER A 1 366 ? 10.936 14.990 12.896 1.00 90.38 366 SER A C 1
ATOM 2708 O O . SER A 1 366 ? 11.812 15.172 12.050 1.00 90.38 366 SER A O 1
ATOM 2710 N N . ASN A 1 367 ? 10.090 13.958 12.840 1.00 90.38 367 ASN A N 1
ATOM 2711 C CA . ASN A 1 367 ? 10.055 12.966 11.775 1.00 90.38 367 ASN A CA 1
ATOM 2712 C C . ASN A 1 367 ? 8.602 12.649 11.388 1.00 90.38 367 ASN A C 1
ATOM 2714 O O . ASN A 1 367 ? 7.771 12.392 12.257 1.00 90.38 367 ASN A O 1
ATOM 2718 N N . GLY A 1 368 ? 8.293 12.641 10.091 1.00 90.19 368 GLY A N 1
ATOM 2719 C CA . GLY A 1 368 ? 6.921 12.479 9.601 1.00 90.19 368 GLY A CA 1
ATOM 2720 C C . GLY A 1 368 ? 6.025 13.719 9.813 1.00 90.19 368 GLY A C 1
ATOM 2721 O O . GLY A 1 368 ? 6.541 14.827 9.970 1.00 90.19 368 GLY A O 1
ATOM 2722 N N . PRO A 1 369 ? 4.689 13.568 9.744 1.00 92.94 369 PRO A N 1
ATOM 2723 C CA . PRO A 1 369 ? 3.983 12.318 9.471 1.00 92.94 369 PRO A CA 1
ATOM 2724 C C . PRO A 1 369 ? 4.152 11.838 8.036 1.00 92.94 369 PRO A C 1
ATOM 2726 O O . PRO A 1 369 ? 3.953 12.597 7.084 1.00 92.94 369 PRO A O 1
ATOM 2729 N N . PHE A 1 370 ? 4.490 10.563 7.886 1.00 93.44 370 PHE A N 1
ATOM 2730 C CA . PHE A 1 370 ? 4.536 9.866 6.604 1.00 93.44 370 PHE A CA 1
ATOM 2731 C C . PHE A 1 370 ? 3.366 8.900 6.498 1.00 93.44 370 PHE A C 1
ATOM 2733 O O . PHE A 1 370 ? 2.958 8.316 7.498 1.00 93.44 370 PHE A O 1
ATOM 2740 N N . VAL A 1 371 ? 2.858 8.723 5.282 1.00 92.56 371 VAL A N 1
ATOM 2741 C CA . VAL A 1 371 ? 1.820 7.741 4.960 1.00 92.56 371 VAL A CA 1
ATOM 2742 C C . VAL A 1 371 ? 2.443 6.728 4.013 1.00 92.56 371 VAL A C 1
ATOM 2744 O O . VAL A 1 371 ? 2.869 7.093 2.920 1.00 92.56 371 VAL A O 1
ATOM 2747 N N . TYR A 1 372 ? 2.478 5.468 4.423 1.00 92.50 372 TYR A N 1
ATOM 2748 C CA . TYR A 1 372 ? 2.953 4.356 3.613 1.00 92.50 372 TYR A CA 1
ATOM 2749 C C . TYR A 1 372 ? 1.767 3.483 3.228 1.00 92.50 372 TYR A C 1
ATOM 2751 O O . TYR A 1 372 ? 0.984 3.095 4.092 1.00 92.50 372 TYR A O 1
ATOM 2759 N N . LYS A 1 373 ? 1.636 3.175 1.939 1.00 92.19 373 LYS A N 1
ATOM 2760 C CA . LYS A 1 373 ? 0.546 2.349 1.413 1.00 92.19 373 LYS A CA 1
ATOM 2761 C C . LYS A 1 373 ? 1.078 1.021 0.907 1.00 92.19 373 LYS A C 1
ATOM 2763 O O . LYS A 1 373 ? 2.210 0.951 0.426 1.00 92.19 373 LYS A O 1
ATOM 2768 N N . ALA A 1 374 ? 0.260 -0.010 1.027 1.00 91.56 374 ALA A N 1
ATOM 2769 C CA . ALA A 1 374 ? 0.512 -1.308 0.447 1.00 91.56 374 ALA A CA 1
ATOM 2770 C C . ALA A 1 374 ? 0.383 -1.252 -1.080 1.00 91.56 374 ALA A C 1
ATOM 2772 O O . ALA A 1 374 ? -0.410 -0.487 -1.634 1.00 91.56 374 ALA A O 1
ATOM 2773 N N . ASP A 1 375 ? 1.192 -2.059 -1.754 1.00 88.81 375 ASP A N 1
ATOM 2774 C CA . ASP A 1 375 ? 1.036 -2.362 -3.170 1.00 88.81 375 ASP A CA 1
ATOM 2775 C C . ASP A 1 375 ? -0.040 -3.440 -3.411 1.00 88.81 375 ASP A C 1
ATOM 2777 O O . ASP A 1 375 ? -0.684 -3.941 -2.487 1.00 88.81 375 ASP A O 1
ATOM 2781 N N . ASP A 1 376 ? -0.223 -3.823 -4.679 1.00 85.25 376 ASP A N 1
ATOM 2782 C CA . ASP A 1 376 ? -1.170 -4.872 -5.088 1.00 85.25 376 ASP A CA 1
ATOM 2783 C C . ASP A 1 376 ? -0.829 -6.267 -4.484 1.00 85.25 376 ASP A C 1
ATOM 2785 O O . ASP A 1 376 ? -1.645 -7.187 -4.585 1.00 85.25 376 ASP A O 1
ATOM 2789 N N . ASP A 1 377 ? 0.354 -6.447 -3.875 1.00 83.88 377 ASP A N 1
ATOM 2790 C CA . ASP A 1 377 ? 0.764 -7.670 -3.163 1.00 83.88 377 ASP A CA 1
ATOM 2791 C C . ASP A 1 377 ? 0.532 -7.595 -1.646 1.00 83.88 377 ASP A C 1
ATOM 2793 O O . ASP A 1 377 ? 0.856 -8.549 -0.931 1.00 83.88 377 ASP A O 1
ATOM 2797 N N . GLY A 1 378 ? -0.011 -6.484 -1.142 1.00 88.19 378 GLY A N 1
ATOM 2798 C CA . GLY A 1 378 ? -0.239 -6.291 0.287 1.00 88.19 378 GLY A CA 1
ATOM 2799 C C . GLY A 1 378 ? 1.001 -5.870 1.068 1.00 88.19 378 GLY A C 1
ATOM 2800 O O . GLY A 1 378 ? 1.005 -5.980 2.295 1.00 88.19 378 GLY A O 1
ATOM 2801 N N . LYS A 1 379 ? 2.070 -5.427 0.390 1.00 92.19 379 LYS A N 1
ATOM 2802 C CA . LYS A 1 379 ? 3.324 -5.019 1.036 1.00 92.19 379 LYS A CA 1
ATOM 2803 C C . LYS A 1 379 ? 3.482 -3.513 1.039 1.00 92.19 379 LYS A C 1
ATOM 2805 O O . LYS A 1 379 ? 3.352 -2.852 0.014 1.00 92.19 379 LYS A O 1
ATOM 2810 N N . ILE A 1 380 ? 3.791 -2.968 2.212 1.00 93.00 380 ILE A N 1
ATOM 2811 C CA . ILE A 1 380 ? 3.975 -1.537 2.427 1.00 93.00 380 ILE A CA 1
ATOM 2812 C C . ILE A 1 380 ? 5.156 -1.030 1.590 1.00 93.00 380 ILE A C 1
ATOM 2814 O O . ILE A 1 380 ? 6.297 -1.481 1.738 1.00 93.00 380 ILE A O 1
ATOM 2818 N N . VAL A 1 381 ? 4.888 -0.056 0.720 1.00 90.94 381 VAL A N 1
ATOM 2819 C CA . VAL A 1 381 ? 5.887 0.553 -0.160 1.00 90.94 381 VAL A CA 1
ATOM 2820 C C . VAL A 1 381 ? 6.722 1.564 0.627 1.00 90.94 381 VAL A C 1
ATOM 2822 O O . VAL A 1 381 ? 6.353 2.722 0.827 1.00 90.94 381 VAL A O 1
ATOM 2825 N N . TYR A 1 382 ? 7.896 1.120 1.069 1.00 84.19 382 TYR A N 1
ATOM 2826 C CA . TYR A 1 382 ? 8.828 1.892 1.896 1.00 84.19 382 TYR A CA 1
ATOM 2827 C C . TYR A 1 382 ? 9.825 2.715 1.060 1.00 84.19 382 TYR A C 1
ATOM 2829 O O . TYR A 1 382 ? 11.040 2.589 1.202 1.00 84.19 382 TYR A O 1
ATOM 2837 N N . ASN A 1 383 ? 9.329 3.526 0.122 1.00 70.44 383 ASN A N 1
ATOM 2838 C CA . ASN A 1 383 ? 10.178 4.431 -0.671 1.00 70.44 383 ASN A CA 1
ATOM 2839 C C . ASN A 1 383 ? 9.638 5.868 -0.781 1.00 70.44 383 ASN A C 1
ATOM 2841 O O . ASN A 1 383 ? 10.349 6.753 -1.261 1.00 70.44 383 ASN A O 1
ATOM 2845 N N . GLU A 1 384 ? 8.421 6.125 -0.296 1.00 57.78 384 GLU A N 1
ATOM 2846 C CA . GLU A 1 384 ? 7.792 7.440 -0.371 1.00 57.78 384 GLU A CA 1
ATOM 2847 C C . GLU A 1 384 ? 8.100 8.258 0.891 1.00 57.78 384 GLU A C 1
ATOM 2849 O O . GLU A 1 384 ? 7.300 8.376 1.811 1.00 57.78 384 GLU A O 1
ATOM 2854 N N . THR A 1 385 ? 9.291 8.857 0.955 1.00 56.50 385 THR A N 1
ATOM 2855 C CA . THR A 1 385 ? 9.717 9.768 2.041 1.00 56.50 385 THR A CA 1
ATOM 2856 C C . THR A 1 385 ? 9.060 11.156 1.967 1.00 56.50 385 THR A C 1
ATOM 2858 O O . THR A 1 385 ? 9.688 12.178 2.249 1.00 56.50 385 THR A O 1
ATOM 2861 N N . ARG A 1 386 ? 7.792 11.242 1.550 1.00 63.00 386 ARG A N 1
ATOM 2862 C CA . ARG A 1 386 ? 7.081 12.523 1.460 1.00 63.00 386 ARG A CA 1
ATOM 2863 C C . ARG A 1 386 ? 6.348 12.790 2.763 1.00 63.00 386 ARG A C 1
ATOM 2865 O O . ARG A 1 386 ? 5.450 12.035 3.124 1.00 63.00 386 ARG A O 1
ATOM 2872 N N . HIS A 1 387 ? 6.699 13.891 3.430 1.00 68.56 387 HIS A N 1
ATOM 2873 C CA . HIS A 1 387 ? 5.836 14.461 4.462 1.00 68.56 387 HIS A CA 1
ATOM 2874 C C . HIS A 1 387 ? 4.418 14.575 3.901 1.00 68.56 387 HIS A C 1
ATOM 2876 O O . HIS A 1 387 ? 4.205 15.129 2.817 1.00 68.56 387 HIS A O 1
ATOM 2882 N N . SER A 1 388 ? 3.469 13.998 4.625 1.00 84.56 388 SER A N 1
ATOM 2883 C CA . SER A 1 388 ? 2.054 14.114 4.311 1.00 84.56 388 SER A CA 1
ATOM 2884 C C . SER A 1 388 ? 1.540 15.510 4.673 1.00 84.56 388 SER A C 1
ATOM 2886 O O . SER A 1 388 ? 2.222 16.312 5.309 1.00 84.56 388 SER A O 1
ATOM 2888 N N . ASN A 1 389 ? 0.311 15.807 4.268 1.00 88.31 389 ASN A N 1
ATOM 2889 C CA . ASN A 1 389 ? -0.427 16.992 4.698 1.00 88.31 389 ASN A CA 1
ATOM 2890 C C . ASN A 1 389 ? -1.156 16.788 6.042 1.00 88.31 389 ASN A C 1
ATOM 2892 O O . ASN A 1 389 ? -2.000 17.616 6.392 1.00 88.31 389 ASN A O 1
ATOM 2896 N N . ILE A 1 390 ? -0.863 15.702 6.769 1.00 92.44 390 ILE A N 1
ATOM 2897 C CA . ILE A 1 390 ? -1.406 15.455 8.107 1.00 92.44 390 ILE A CA 1
ATOM 2898 C C . ILE A 1 390 ? -0.901 16.551 9.046 1.00 92.44 390 ILE A C 1
ATOM 2900 O O . ILE A 1 390 ? 0.282 16.890 9.055 1.00 92.44 390 ILE A O 1
ATOM 2904 N N . LYS A 1 391 ? -1.819 17.099 9.840 1.00 93.50 391 LYS A N 1
ATOM 2905 C CA . LYS A 1 391 ? -1.522 18.074 10.889 1.00 93.50 391 LYS A CA 1
ATOM 2906 C C . LYS A 1 391 ? -1.577 17.379 12.240 1.00 93.50 391 LYS A C 1
ATOM 2908 O O . LYS A 1 391 ? -2.484 16.585 12.469 1.00 93.50 391 LYS A O 1
ATOM 2913 N N . LEU A 1 392 ? -0.627 17.704 13.105 1.00 92.75 392 LEU A N 1
ATOM 2914 C CA . LEU A 1 392 ? -0.559 17.226 14.479 1.00 92.75 392 LEU A CA 1
ATOM 2915 C C . LEU A 1 392 ? -0.543 18.431 15.407 1.00 92.75 392 LEU A C 1
ATOM 2917 O O . LEU A 1 392 ? 0.182 19.385 15.139 1.00 92.75 392 LEU A O 1
ATOM 2921 N N . GLU A 1 393 ? -1.318 18.357 16.479 1.00 94.69 393 GLU A N 1
ATOM 2922 C CA . GLU A 1 393 ? -1.308 19.313 17.583 1.00 94.69 393 GLU A CA 1
ATOM 2923 C C . GLU A 1 393 ? -1.523 18.549 18.891 1.00 94.69 393 GLU A C 1
ATOM 2925 O O . GLU A 1 393 ? -1.994 17.409 18.882 1.00 94.69 393 GLU A O 1
ATOM 2930 N N . TRP A 1 394 ? -1.172 19.177 20.011 1.00 93.31 394 TRP A N 1
ATOM 2931 C CA . TRP A 1 394 ? -1.192 18.556 21.335 1.00 93.31 394 TRP A CA 1
ATOM 2932 C C . TRP A 1 394 ? -1.919 19.440 22.343 1.00 93.31 394 TRP A C 1
ATOM 2934 O O . TRP A 1 394 ? -1.899 20.666 22.237 1.00 93.31 394 TRP A O 1
ATOM 2944 N N . GLY A 1 395 ? -2.518 18.814 23.353 1.00 91.94 395 GLY A N 1
ATOM 2945 C CA . GLY A 1 395 ? -3.244 19.492 24.421 1.00 91.94 395 GLY A CA 1
ATOM 2946 C C . GLY A 1 395 ? -3.034 18.816 25.774 1.00 91.94 395 GLY A C 1
ATOM 2947 O O . GLY A 1 395 ? -2.606 17.670 25.847 1.00 91.94 395 GLY A O 1
ATOM 2948 N N . ASN A 1 396 ? -3.346 19.545 26.848 1.00 89.38 396 ASN A N 1
ATOM 2949 C CA . ASN A 1 396 ? -3.323 19.059 28.236 1.00 89.38 396 ASN A CA 1
ATOM 2950 C C . ASN A 1 396 ? -4.749 18.996 28.800 1.00 89.38 396 ASN A C 1
ATOM 2952 O O . ASN A 1 396 ? -5.061 19.586 29.834 1.00 89.38 396 ASN A O 1
ATOM 2956 N N . SER A 1 397 ? -5.666 18.389 28.058 1.00 90.44 397 SER A N 1
ATOM 2957 C CA . SER A 1 397 ? -7.077 18.283 28.433 1.00 90.44 397 SER A CA 1
ATOM 2958 C C . SER A 1 397 ? -7.611 16.913 28.038 1.00 90.44 397 SER A C 1
ATOM 2960 O O . SER A 1 397 ? -7.097 16.306 27.105 1.00 90.44 397 SER A O 1
ATOM 2962 N N . THR A 1 398 ? -8.632 16.448 28.752 1.00 92.38 398 THR A N 1
ATOM 2963 C CA . THR A 1 398 ? -9.276 15.147 28.538 1.00 92.38 398 THR A CA 1
ATOM 2964 C C . THR A 1 398 ? -10.785 15.334 28.399 1.00 92.38 398 THR A C 1
ATOM 2966 O O . THR A 1 398 ? -11.372 16.251 28.986 1.00 92.38 398 THR A O 1
ATOM 2969 N N . ILE A 1 399 ? -11.396 14.496 27.570 1.00 94.81 399 ILE A N 1
ATOM 2970 C CA . ILE A 1 399 ? -12.842 14.319 27.434 1.00 94.81 399 ILE A CA 1
ATOM 2971 C C . ILE A 1 399 ? -13.337 13.289 28.449 1.00 94.81 399 ILE A C 1
ATOM 2973 O O . ILE A 1 399 ? -14.458 13.426 28.961 1.00 94.81 399 ILE A O 1
ATOM 2977 N N . SER A 1 400 ? -12.511 12.280 28.732 1.00 91.44 400 SER A N 1
ATOM 2978 C CA . SER A 1 400 ? -12.787 11.236 29.712 1.00 91.44 400 SER A CA 1
ATOM 2979 C C . SER A 1 400 ? -13.116 11.857 31.071 1.00 91.44 400 SER A C 1
ATOM 2981 O O . SER A 1 400 ? -12.436 12.761 31.554 1.00 91.44 400 SER A O 1
ATOM 2983 N N . GLN A 1 401 ? -14.235 11.424 31.654 1.00 88.12 401 GLN A N 1
ATOM 2984 C CA . GLN A 1 401 ? -14.716 11.924 32.951 1.00 88.12 401 GLN A CA 1
ATOM 2985 C C . GLN A 1 401 ? -14.260 11.051 34.119 1.00 88.12 401 GLN A C 1
ATOM 2987 O O . GLN A 1 401 ? -14.256 11.512 35.255 1.00 88.12 401 GLN A O 1
ATOM 2992 N N . GLU A 1 402 ? -13.917 9.807 33.812 1.00 88.06 402 GLU A N 1
ATOM 2993 C CA . GLU A 1 402 ? -13.370 8.803 34.715 1.00 88.06 402 GLU A CA 1
ATOM 2994 C C . GLU A 1 402 ? -12.049 8.339 34.094 1.00 88.06 402 GLU A C 1
ATOM 2996 O O . GLU A 1 402 ? -11.904 8.355 32.866 1.00 88.06 402 GLU A O 1
ATOM 3001 N N . LEU A 1 403 ? -11.101 7.948 34.937 1.00 91.06 403 LEU A N 1
ATOM 3002 C CA . LEU A 1 403 ? -9.801 7.411 34.570 1.00 91.06 403 LEU A CA 1
ATOM 3003 C C . LEU A 1 403 ? -9.620 6.053 35.253 1.00 91.06 403 LEU A C 1
ATOM 3005 O O . LEU A 1 403 ? -8.808 5.883 36.161 1.00 91.06 403 LEU A O 1
ATOM 3009 N N . TRP A 1 404 ? -10.411 5.071 34.816 1.00 90.06 404 TRP A N 1
ATOM 3010 C CA . TRP A 1 404 ? -10.313 3.703 35.323 1.00 90.06 404 TRP A CA 1
ATOM 3011 C C . TRP A 1 404 ? -8.960 3.075 35.013 1.00 90.06 404 TRP A C 1
ATOM 3013 O O . TRP A 1 404 ? -8.504 3.085 33.872 1.00 90.06 404 TRP A O 1
ATOM 3023 N N . GLY A 1 405 ? -8.359 2.455 36.014 1.00 90.88 405 GLY A N 1
ATOM 3024 C CA . GLY A 1 405 ? -7.134 1.689 35.880 1.00 90.88 405 GLY A CA 1
ATOM 3025 C C . GLY A 1 405 ? -6.965 0.722 37.037 1.00 90.88 405 GLY A C 1
ATOM 3026 O O . GLY A 1 405 ? -7.843 0.572 37.887 1.00 90.88 405 GLY A O 1
ATOM 3027 N N . ILE A 1 406 ? -5.834 0.034 37.066 1.00 88.31 406 ILE A N 1
ATOM 3028 C CA . ILE A 1 406 ? -5.530 -0.907 38.145 1.00 88.31 406 ILE A CA 1
ATOM 3029 C C . ILE A 1 406 ? -4.636 -0.176 39.143 1.00 88.31 406 ILE A C 1
ATOM 3031 O O . ILE A 1 406 ? -3.578 0.329 38.758 1.00 88.31 406 ILE A O 1
ATOM 3035 N N . ASP A 1 407 ? -5.053 -0.127 40.405 1.00 84.69 407 ASP A N 1
ATOM 3036 C CA . ASP A 1 407 ? -4.245 0.370 41.518 1.00 84.69 407 ASP A CA 1
ATOM 3037 C C . ASP A 1 407 ? -2.947 -0.448 41.636 1.00 84.69 407 ASP A C 1
ATOM 3039 O O . ASP A 1 407 ? -2.838 -1.568 41.139 1.00 84.69 407 ASP A O 1
ATOM 3043 N N . GLU A 1 408 ? -1.957 0.095 42.331 1.00 76.44 408 GLU A N 1
ATOM 3044 C CA . GLU A 1 408 ? -0.654 -0.529 42.553 1.00 76.44 408 GLU A CA 1
ATOM 3045 C C . GLU A 1 408 ? 0.272 -0.609 41.312 1.00 76.44 408 GLU A C 1
ATOM 3047 O O . GLU A 1 408 ? -0.118 -0.425 40.163 1.00 76.44 408 GLU A O 1
ATOM 3052 N N . GLY A 1 409 ? 1.561 -0.883 41.532 1.00 70.38 409 GLY A N 1
ATOM 3053 C CA . GLY A 1 409 ? 2.586 -0.981 40.484 1.00 70.38 409 GLY A CA 1
ATOM 3054 C C . GLY A 1 409 ? 3.750 -1.881 40.909 1.00 70.38 409 GLY A C 1
ATOM 3055 O O . GLY A 1 409 ? 3.880 -2.226 42.086 1.00 70.38 409 GLY A O 1
ATOM 3056 N N . TYR A 1 410 ? 4.618 -2.284 39.978 1.00 63.25 410 TYR A N 1
ATOM 3057 C CA . TYR A 1 410 ? 5.757 -3.157 40.287 1.00 63.25 410 TYR A CA 1
ATOM 3058 C C . TYR A 1 410 ? 6.841 -2.458 41.134 1.00 63.25 410 TYR A C 1
ATOM 3060 O O . TYR A 1 410 ? 7.323 -1.370 40.828 1.00 63.25 410 TYR A O 1
ATOM 3068 N N . GLY A 1 411 ? 7.280 -3.137 42.200 1.00 57.00 411 GLY A N 1
ATOM 3069 C CA . GLY A 1 411 ? 8.261 -2.675 43.191 1.00 57.00 411 GLY A CA 1
ATOM 3070 C C . GLY A 1 411 ? 8.175 -3.519 44.472 1.00 57.00 411 GLY A C 1
ATOM 3071 O O . GLY A 1 411 ? 7.351 -4.424 44.533 1.00 57.00 411 GLY A O 1
ATOM 3072 N N . HIS A 1 412 ? 8.999 -3.252 45.500 1.00 45.25 412 HIS A N 1
ATOM 3073 C CA . HIS A 1 412 ? 9.115 -4.042 46.757 1.00 45.25 412 HIS A CA 1
ATOM 3074 C C . HIS A 1 412 ? 7.771 -4.412 47.441 1.00 45.25 412 HIS A C 1
ATOM 3076 O O . HIS A 1 412 ? 7.754 -5.334 48.258 1.00 45.25 412 HIS A O 1
ATOM 3082 N N . TYR A 1 413 ? 6.659 -3.751 47.109 1.00 53.25 413 TYR A N 1
ATOM 3083 C CA . TYR A 1 413 ? 5.433 -3.780 47.898 1.00 53.25 413 TYR A CA 1
ATOM 3084 C C . TYR A 1 413 ? 4.217 -4.481 47.262 1.00 53.25 413 TYR A C 1
ATOM 3086 O O . TYR A 1 413 ? 3.404 -4.970 48.040 1.00 53.25 413 TYR A O 1
ATOM 3094 N N . ASN A 1 414 ? 4.079 -4.590 45.927 1.00 65.31 414 ASN A N 1
ATOM 3095 C CA . ASN A 1 414 ? 2.730 -4.765 45.347 1.00 65.31 414 ASN A CA 1
ATOM 3096 C C . ASN A 1 414 ? 2.545 -5.802 44.206 1.00 65.31 414 ASN A C 1
ATOM 3098 O O . ASN A 1 414 ? 1.652 -5.642 43.395 1.00 65.31 414 ASN A O 1
ATOM 3102 N N . ASN A 1 415 ? 3.361 -6.862 44.107 1.00 73.38 415 ASN A N 1
ATOM 3103 C CA . ASN A 1 415 ? 3.078 -8.123 43.369 1.00 73.38 415 ASN A CA 1
ATOM 3104 C C . ASN A 1 415 ? 2.417 -8.105 41.952 1.00 73.38 415 ASN A C 1
ATOM 3106 O O . ASN A 1 415 ? 1.976 -9.162 41.502 1.00 73.38 415 ASN A O 1
ATOM 3110 N N . ARG A 1 416 ? 2.396 -6.981 41.226 1.00 81.25 416 ARG A N 1
ATOM 3111 C CA . ARG A 1 416 ? 1.677 -6.815 39.955 1.00 81.25 416 ARG A CA 1
ATOM 3112 C C . ARG A 1 416 ? 2.218 -7.704 38.834 1.00 81.25 416 ARG A C 1
ATOM 3114 O O . ARG A 1 416 ? 3.434 -7.856 38.675 1.00 81.25 416 ARG A O 1
ATOM 3121 N N . THR A 1 417 ? 1.315 -8.255 38.029 1.00 83.38 417 THR A N 1
ATOM 3122 C CA . THR A 1 417 ? 1.612 -9.131 36.889 1.00 83.38 417 THR A CA 1
ATOM 3123 C C . THR A 1 417 ? 0.866 -8.681 35.629 1.00 83.38 417 THR A C 1
ATOM 3125 O O . THR A 1 417 ? -0.208 -8.093 35.740 1.00 83.38 417 THR A O 1
ATOM 3128 N N . PRO A 1 418 ? 1.386 -8.951 34.414 1.00 82.44 418 PRO A N 1
ATOM 3129 C CA . PRO A 1 418 ? 0.670 -8.623 33.177 1.00 82.44 418 PRO A CA 1
ATOM 3130 C C . PRO A 1 418 ? -0.749 -9.207 33.101 1.00 82.44 418 PRO A C 1
ATOM 3132 O O . PRO A 1 418 ? -1.635 -8.572 32.535 1.00 82.44 418 PRO A O 1
ATOM 3135 N N . ASP A 1 419 ? -0.977 -10.369 33.723 1.00 82.50 419 ASP A N 1
ATOM 3136 C CA . ASP A 1 419 ? -2.281 -11.042 33.757 1.00 82.50 419 ASP A CA 1
ATOM 3137 C C . ASP A 1 419 ? -3.362 -10.224 34.493 1.00 82.50 419 ASP A C 1
ATOM 3139 O O . ASP A 1 419 ? -4.551 -10.437 34.255 1.00 82.50 419 ASP A O 1
ATOM 3143 N N . ASP A 1 420 ? -2.977 -9.257 35.336 1.00 81.69 420 ASP A N 1
ATOM 3144 C CA . ASP A 1 420 ? -3.920 -8.407 36.078 1.00 81.69 420 ASP A CA 1
ATOM 3145 C C . ASP A 1 420 ? -4.788 -7.547 35.144 1.00 81.69 420 ASP A C 1
ATOM 3147 O O . ASP A 1 420 ? -5.937 -7.263 35.468 1.00 81.69 420 ASP A O 1
ATOM 3151 N N . THR A 1 421 ? -4.289 -7.211 33.946 1.00 79.81 421 THR A N 1
ATOM 3152 C CA . THR A 1 421 ? -5.052 -6.488 32.902 1.00 79.81 421 THR A CA 1
ATOM 3153 C C . THR A 1 421 ? -6.290 -7.245 32.428 1.00 79.81 421 THR A C 1
ATOM 3155 O O . THR A 1 421 ? -7.225 -6.652 31.900 1.00 79.81 421 THR A O 1
ATOM 3158 N N . LEU A 1 422 ? -6.331 -8.560 32.640 1.00 74.50 422 LEU A N 1
ATOM 3159 C CA . LEU A 1 422 ? -7.419 -9.430 32.203 1.00 74.50 422 LEU A CA 1
ATOM 3160 C C . LEU A 1 422 ? -8.241 -9.974 33.379 1.00 74.50 422 LEU A C 1
ATOM 3162 O O . LEU A 1 422 ? -9.168 -10.758 33.166 1.00 74.50 422 LEU A O 1
ATOM 3166 N N . ALA A 1 423 ? -7.889 -9.608 34.614 1.00 76.12 423 ALA A N 1
ATOM 3167 C CA . ALA A 1 423 ? -8.449 -10.200 35.817 1.00 76.12 423 ALA A CA 1
ATOM 3168 C C . ALA A 1 423 ? -9.487 -9.283 36.480 1.00 76.12 423 ALA A C 1
ATOM 3170 O O . ALA A 1 423 ? -9.160 -8.230 37.025 1.00 76.12 423 ALA A O 1
ATOM 3171 N N . ASP A 1 424 ? -10.732 -9.754 36.578 1.00 77.31 424 ASP A N 1
ATOM 3172 C CA . ASP A 1 424 ? -11.793 -9.090 37.360 1.00 77.31 424 ASP A CA 1
ATOM 3173 C C . ASP A 1 424 ? -11.418 -8.920 38.845 1.00 77.31 424 ASP A C 1
ATOM 3175 O O . ASP A 1 424 ? -11.988 -8.093 39.551 1.00 77.31 424 ASP A O 1
ATOM 3179 N N . SER A 1 425 ? -10.482 -9.739 39.339 1.00 78.62 425 SER A N 1
ATOM 3180 C CA . SER A 1 425 ? -9.980 -9.691 40.714 1.00 78.62 425 SER A CA 1
ATOM 3181 C C . SER A 1 425 ? -8.884 -8.653 40.949 1.00 78.62 425 SER A C 1
ATOM 3183 O O . SER A 1 425 ? -8.448 -8.521 42.092 1.00 78.62 425 SER A O 1
ATOM 3185 N N . ALA A 1 426 ? -8.395 -7.982 39.903 1.00 81.88 426 ALA A N 1
ATOM 3186 C CA . ALA A 1 426 ? -7.430 -6.904 40.061 1.00 81.88 426 ALA A CA 1
ATOM 3187 C C . ALA A 1 426 ? -8.064 -5.709 40.796 1.00 81.88 426 ALA A C 1
ATOM 3189 O O . ALA A 1 426 ? -9.289 -5.564 40.865 1.00 81.88 426 ALA A O 1
ATOM 3190 N N . THR A 1 427 ? -7.224 -4.855 41.375 1.00 85.44 427 THR A N 1
ATOM 3191 C CA . THR A 1 427 ? -7.663 -3.700 42.168 1.00 85.44 427 THR A CA 1
ATOM 3192 C C . THR A 1 427 ? -8.051 -2.539 41.254 1.00 85.44 427 THR A C 1
ATOM 3194 O O . THR A 1 427 ? -7.342 -1.546 41.156 1.00 85.44 427 THR A O 1
ATOM 3197 N N . TRP A 1 428 ? -9.165 -2.668 40.541 1.00 85.88 428 TRP A N 1
ATOM 3198 C CA . TRP A 1 428 ? -9.669 -1.619 39.655 1.00 85.88 428 TRP A CA 1
ATOM 3199 C C . TRP A 1 428 ? -10.142 -0.388 40.446 1.00 85.88 428 TRP A C 1
ATOM 3201 O O . TRP A 1 428 ? -10.969 -0.516 41.355 1.00 85.88 428 TRP A O 1
ATOM 3211 N N . ILE A 1 429 ? -9.632 0.794 40.096 1.00 89.81 429 ILE A N 1
ATOM 3212 C CA . ILE A 1 429 ? -9.973 2.092 40.697 1.00 89.81 429 ILE A CA 1
ATOM 3213 C C . ILE A 1 429 ? -10.147 3.171 39.626 1.00 89.81 429 ILE A C 1
ATOM 3215 O O . ILE A 1 429 ? -9.651 3.032 38.512 1.00 89.81 429 ILE A O 1
ATOM 3219 N N . ASP A 1 430 ? -10.833 4.247 39.993 1.00 92.25 430 ASP A N 1
ATOM 3220 C CA . ASP A 1 430 ? -10.905 5.500 39.239 1.00 92.25 430 ASP A CA 1
ATOM 3221 C C . ASP A 1 430 ? -9.912 6.493 39.870 1.00 92.25 430 ASP A C 1
ATOM 3223 O O . ASP A 1 430 ? -9.992 6.735 41.081 1.00 92.25 430 ASP A O 1
ATOM 3227 N N . PHE A 1 431 ? -8.930 6.956 39.089 1.00 90.38 431 PHE A N 1
ATOM 3228 C CA . PHE A 1 431 ? -7.752 7.703 39.562 1.00 90.38 431 PHE A CA 1
ATOM 3229 C C . PHE A 1 431 ? -7.992 9.187 39.868 1.00 90.38 431 PHE A C 1
ATOM 3231 O O . PHE A 1 431 ? -8.753 9.855 39.132 1.00 90.38 431 PHE A O 1
#

Secondary structure (DSSP, 8-state):
------------------------PPP-S---EEEE--TTS-SPEEEEEEETTEESSSTT-EEPEEEETTEEEE--SS--SEEEEE-SS-B---EE---SSEEEETTTTEEEE--TTSPPPEEEESS-TT-EE-SS-EEEEEEEES-SEEEEEETT---EEESSEEEEEE-TTPPTT-EEEEEEEEEETTEEEEEEEEEEEPPPP-SS-SS--STT---GGGT-EESGGG---EE-----SS-STT--GGGEEEE--BT-SGGGGSTT-TTSPP--EEEEEEEE-SS-EEEEEEE---HHHH-TT--HHHHH--GGGS--EEEEEE---TT---BSBBTTS-BGGG-----SS-BSEEEEEETTSSS--EEEEB-TTS-B-TT--PBPS------S--S-S--EEE---SSTT----GGGGG-TTS-EEE-

pLDDT: mean 82.84, std 18.19, range [26.11, 98.62]

Sequence (431 aa):
MKRTKKILSLLLALVLVVSAVASLTVSAAGDTVYVRVPSSYGTPNCYMWNSSSDQDVAWPGTAMTALGDGVYSYTPSKSFANVIFNNGSAQTADLVYPGANQLYDLETGTWEVYDPGKAEPSITLSKKDGASFKTETLTVTITTQNADSAYYTVDGGSQQSFTGSVDVTLGASTAIGSTVTLYVSATNDNGTVTASATYTKKEAGSAGGNGSDGSTAPALGGYYATNPNGQVGKQASITIDGSISDWDSSMLIAQGVANDDPRVYRPSSMHEIAIDDYALYAAWDNTNLYLMWEVANVQDAIAPMDNFPLTQGNLWIYNLPVFMYFSIDPSIEGDGTVTSGATVWDSGITLDANIDTVVAFSTNGSNGPFVYKADDDGKIVYNETRHSNIKLEWGNSTISQELWGIDEGYGHYNNRTPDDTLADSATWIDF